Protein AF-0000000085168917 (afdb_homodimer)

Organism: Herbaspirillum seropedicae (strain SmR1) (NCBI:txid757424)

Secondary structure (DSSP, 8-state):
-HHHHHHHHHHHHHHH-S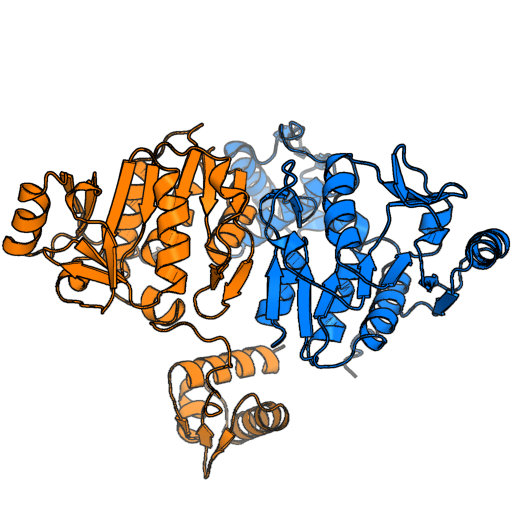EEEHHHHHHHHT--HHHHHHHHHHHHHTTSSEEETTEEE-------TTPPSS--HHHHHTSSHHHHHHHHHHHHHT--TT-EEEE-SSHHHHTHHHHHTT---EEEESBHHHHHHHHHH---EEEE--EEEETTTTEEE-S-S-SGGGG--EEEEEEE-SEEETTEEEES-HHHHHHHHHHHTTEEEEEEE--GGGGG---SEEEE-GGG--EEEEETT--HHHHHHHHHTTPEEEEE-----------/-HHHHHHHHHHHHHHH-SEEEHHHHHHHHT--HHHHHHHHHHHHHTTSSEEETTEEE-------TTPPSS--HHHHHTSSHHHHHHHHHHHHHT--TT-EEEE-SSHHHHTHHHHHTT---EEEESBHHHHHHHHHH---EEEE--EEEETTTTEEE-S-S-SGGGG--EEEEEEE-SEEETTEEEES-HHHHHHHHHHHTTEEEEEEE--GGGGG---SEEEE-GGG--EEEEETT--HHHHHHHHHTTPEEEEE-----------

Nearest PDB structures (foldseek):
  7l6l-assembly1_E  TM=9.274E-01  e=6.199E-12  Escherichia coli K-12
  7clu-assembly1_A  TM=2.545E-01  e=7.670E-05  Serratia marcescens
  7clu-assembly1_B  TM=2.435E-01  e=8.649E-05  Serratia marcescens
  7clf-assembly1_A  TM=2.594E-01  e=1.014E-03  Serratia marcescens
  3lst-assembly1_A  TM=2.667E-01  e=2.988E-03  Micromonospora echinospora

pLDDT: mean 88.81, std 14.6, range [19.16, 98.94]

Radius of gyration: 25.32 Å; Cα contacts (8 Å, |Δi|>4): 1098; chains: 2; bounding box: 65×74×61 Å

InterPro domains:
  IPR001034 DeoR-type HTH domain [PF08220] (6-60)
  IPR001034 DeoR-type HTH domain [PS51000] (3-58)
  IPR001034 DeoR-type HTH domain [SM00420] (6-58)
  IPR014036 DeoR-like transcriptional repressor, C-terminal sensor domain [PF00455] (80-236)
  IPR018356 Transcription regulator, HTH DeoR-type, conserved site [PS00894] (6-40)
  IPR036390 Winged helix DNA-binding domain superfamily [SSF46785] (5-59)
  IPR037171 NagB/RpiA transferase-like [SSF100950] (81-237)
  IPR050313 Carbohydrate Metabolism HTH-type Transcriptional Regulators [PTHR30363] (2-255)

Foldseek 3Di:
DLLVVLLVVVLVVLVVPQWDFLVRSCVVSVHDSVSSVVSQVVCVVVVQWADDDRTIGGNVPPCPPDDFPDAFQVVQLPPQVLFLLQLLLVVLVVDAAPFEEEEEQHNSVLNVLVNCAEGAYAYEYQAQVSQVSNVVRHPYHYHYWAADQDPRSRGGFDPDLDIPLQVAAGAEYEYEAQAADLFATADAGVRSLSVVLSNLVRYPAYEYEYEQVRHVGHHDDHSHHLLRHAEYEYEPPHDPVRVVSSVVSVYHYHYGHGHDPPPPPPD/DLLVVLLVVVLVVLVVPQWDFLVRSCVVSVDDSVSQVVSQVVCVVVVQWADDDRTIGGNVPPCPPDDFPDAFQVVQLPPQVLFLLQLLLVVLVVDAAPFEEEEEQHNSVLNVLVNCAEGAYAYEYQAQVSQVSNVVRHPYHYHYWAADQDPRSRGGFDPDLDIPLQVAAGAEYEYEAQAADLFATADAGVRSLSVVLSNLVRYPAYEYEYEQVRHVGHHDDHNHHLLRHAEYEYEPPHDPVRVVSSVVSVYHYHYGHGHDPPPPPPD

Sequence (534 aa):
MINHNRRKRLLSLLGEHTALTVEQFCHLLNASAATVRRDIAWLAERDMLTRTRGGAERLAQKRSAFALSGETFQASLARQPAQKRAIARHAAEMCDNGETIIINGGTTTFLMAEYLAQKRLKILTNSFLMAERLLTTSENQIIVPGGQIYREQNVILSPFENDITQHHYASKMFMGIYGVSMLGLMEADPLLIQAEKRLLGQAEQLVVLADSSKFSRKAGLILCGLNRVNCLVTDTGISDAAAQMMEQAGVKVVTVAPEHERLALVGMINHNRRKRLLSLLGEHTALTVEQFCHLLNASAATVRRDIAWLAERDMLTRTRGGAERLAQKRSAFALSGETFQASLARQPAQKRAIARHAAEMCDNGETIIINGGTTTFLMAEYLAQKRLKILTNSFLMAERLLTTSENQIIVPGGQIYREQNVILSPFENDITQHHYASKMFMGIYGVSMLGLMEADPLLIQAEKRLLGQAEQLVVLADSSKFSRKAGLILCGLNRVNCLVTDTGISDAAAQMMEQAGVKVVTVAPEHERLALVG

Structure (mmCIF, N/CA/C/O backbone):
data_AF-0000000085168917-model_v1
#
loop_
_entity.id
_entity.type
_entity.pdbx_description
1 polymer 'DeoR family transcription regulator protein'
#
loop_
_atom_site.group_PDB
_atom_site.id
_atom_site.type_symbol
_atom_site.label_atom_id
_atom_site.label_alt_id
_atom_site.label_comp_id
_atom_site.label_asym_id
_atom_site.label_entity_id
_atom_site.label_seq_id
_atom_site.pdbx_PDB_ins_code
_atom_site.Cartn_x
_atom_site.Cartn_y
_atom_site.Cartn_z
_atom_site.occupancy
_atom_site.B_iso_or_equiv
_atom_site.auth_seq_id
_atom_site.auth_comp_id
_atom_site.auth_asym_id
_atom_site.auth_atom_id
_atom_site.pdbx_PDB_model_num
ATOM 1 N N . MET A 1 1 ? 3.062 18.094 -21.359 1 40.62 1 MET A N 1
ATOM 2 C CA . MET A 1 1 ? 2.381 16.812 -21.297 1 40.62 1 MET A CA 1
ATOM 3 C C . MET A 1 1 ? 3.033 15.797 -22.234 1 40.62 1 MET A C 1
ATOM 5 O O . MET A 1 1 ? 3.277 14.656 -21.844 1 40.62 1 MET A O 1
ATOM 9 N N . ILE A 1 2 ? 3.332 16.266 -23.391 1 51.28 2 ILE A N 1
ATOM 10 C CA . ILE A 1 2 ? 3.838 15.414 -24.469 1 51.28 2 ILE A CA 1
ATOM 11 C C . ILE A 1 2 ? 5.246 14.93 -24.125 1 51.28 2 ILE A C 1
ATOM 13 O O . ILE A 1 2 ? 5.559 13.75 -24.281 1 51.28 2 ILE A O 1
ATOM 17 N N . ASN A 1 3 ? 5.949 15.758 -23.5 1 60.28 3 ASN A N 1
ATOM 18 C CA . ASN A 1 3 ? 7.348 15.469 -23.203 1 60.28 3 ASN A CA 1
ATOM 19 C C . ASN A 1 3 ? 7.48 14.469 -22.062 1 60.28 3 ASN A C 1
ATOM 21 O O . ASN A 1 3 ? 8.297 13.547 -22.125 1 60.28 3 ASN A O 1
ATOM 25 N N . HIS A 1 4 ? 6.699 14.578 -21.188 1 59.25 4 HIS A N 1
ATOM 26 C CA . HIS A 1 4 ? 6.785 13.742 -20 1 59.25 4 HIS A CA 1
ATOM 27 C C . HIS A 1 4 ? 6.406 12.297 -20.312 1 59.25 4 HIS A C 1
ATOM 29 O O . HIS A 1 4 ? 7.09 11.359 -19.891 1 59.25 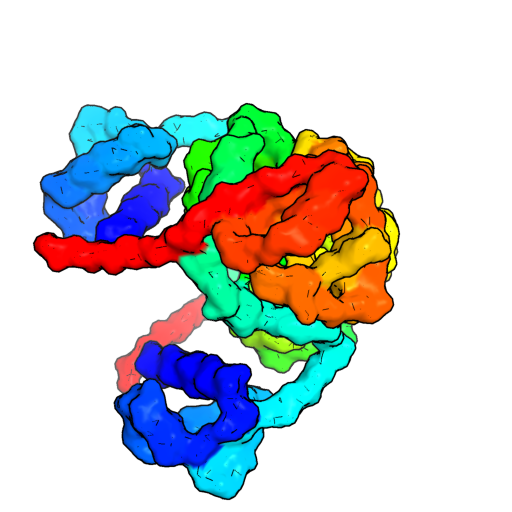4 HIS A O 1
ATOM 35 N N . ASN A 1 5 ? 5.434 12.109 -21.047 1 66.62 5 ASN A N 1
ATOM 36 C CA . ASN A 1 5 ? 5.02 10.773 -21.469 1 66.62 5 ASN A CA 1
ATOM 37 C C . ASN A 1 5 ? 6.086 10.102 -22.328 1 66.62 5 ASN A C 1
ATOM 39 O O . ASN A 1 5 ? 6.312 8.898 -22.203 1 66.62 5 ASN A O 1
ATOM 43 N N . ARG A 1 6 ? 6.648 10.93 -23.156 1 75.81 6 ARG A N 1
ATOM 44 C CA . ARG A 1 6 ? 7.676 10.391 -24.031 1 75.81 6 ARG A CA 1
ATOM 45 C C . ARG A 1 6 ? 8.906 9.961 -23.234 1 75.81 6 ARG A C 1
ATOM 47 O O . ARG A 1 6 ? 9.484 8.898 -23.5 1 75.81 6 ARG A O 1
ATOM 54 N N . ARG A 1 7 ? 9.203 10.711 -22.281 1 79.06 7 ARG A N 1
ATOM 55 C CA . ARG A 1 7 ? 10.352 10.383 -21.453 1 79.06 7 ARG A CA 1
ATOM 56 C C . ARG A 1 7 ? 10.086 9.125 -20.625 1 79.06 7 ARG A C 1
ATOM 58 O O . ARG A 1 7 ? 10.969 8.273 -20.484 1 79.06 7 ARG A O 1
ATOM 65 N N . LYS A 1 8 ? 8.969 9.008 -20.172 1 74.19 8 LYS A N 1
ATOM 66 C CA . LYS A 1 8 ? 8.586 7.777 -19.484 1 74.19 8 LYS A CA 1
ATOM 67 C C . LYS A 1 8 ? 8.688 6.574 -20.422 1 74.19 8 LYS A C 1
ATOM 69 O O . LYS A 1 8 ? 9.172 5.512 -20.031 1 74.19 8 LYS A O 1
ATOM 74 N N . ARG A 1 9 ? 8.234 6.785 -21.578 1 78.06 9 ARG A N 1
ATOM 75 C CA . ARG A 1 9 ? 8.312 5.723 -22.578 1 78.06 9 ARG A CA 1
ATOM 76 C C . ARG A 1 9 ? 9.766 5.422 -22.953 1 78.06 9 ARG A C 1
ATOM 78 O O . ARG A 1 9 ? 10.133 4.262 -23.141 1 78.06 9 ARG A O 1
ATOM 85 N N . LEU A 1 10 ? 10.523 6.449 -23.062 1 81.88 10 LEU A N 1
ATOM 86 C CA . LEU A 1 10 ? 11.945 6.305 -23.328 1 81.88 10 LEU A CA 1
ATOM 87 C C . LEU A 1 10 ? 12.625 5.461 -22.266 1 81.88 10 LEU A C 1
ATOM 89 O O . LEU A 1 10 ? 13.375 4.539 -22.578 1 81.88 10 LEU A O 1
ATOM 93 N N . LEU A 1 11 ? 12.25 5.781 -21.109 1 78.5 11 LEU A N 1
ATOM 94 C CA . LEU A 1 11 ? 12.828 5.023 -20 1 78.5 11 LEU A CA 1
ATOM 95 C C . LEU A 1 11 ? 12.312 3.588 -20 1 78.5 11 LEU A C 1
ATOM 97 O O . LEU A 1 11 ? 13.062 2.65 -19.734 1 78.5 11 LEU A O 1
ATOM 101 N N . SER A 1 12 ? 11.125 3.412 -20.344 1 75.69 12 SER A N 1
ATOM 102 C CA . SER A 1 12 ? 10.539 2.078 -20.453 1 75.69 12 SER A CA 1
ATOM 103 C C . SER A 1 12 ? 11.242 1.245 -21.516 1 75.69 12 SER A C 1
ATOM 105 O O . SER A 1 12 ? 11.5 0.057 -21.312 1 75.69 12 SER A O 1
ATOM 107 N N . LEU A 1 13 ? 11.594 1.916 -22.594 1 77.88 13 LEU A N 1
ATOM 108 C CA . LEU A 1 13 ? 12.281 1.24 -23.688 1 77.88 13 LEU A CA 1
ATOM 109 C C . LEU A 1 13 ? 13.68 0.8 -23.266 1 77.88 13 LEU A C 1
ATOM 111 O O . LEU A 1 13 ? 14.125 -0.29 -23.625 1 77.88 13 LEU A O 1
ATOM 115 N N . LEU A 1 14 ? 14.25 1.604 -22.375 1 78.31 14 LEU A N 1
ATOM 116 C CA . LEU A 1 14 ? 15.578 1.242 -21.891 1 78.31 14 LEU A CA 1
ATOM 117 C C . LEU A 1 14 ? 15.5 0.138 -20.844 1 78.31 14 LEU A C 1
ATOM 119 O O . LEU A 1 14 ? 16.484 -0.564 -20.594 1 78.31 14 LEU A O 1
ATOM 123 N N . GLY A 1 15 ? 14.352 0.047 -20.297 1 69.38 15 GLY A N 1
ATOM 124 C CA . GLY A 1 15 ? 14.086 -1.099 -19.438 1 69.38 15 GLY A CA 1
ATOM 125 C C . GLY A 1 15 ? 14 -2.406 -20.203 1 69.38 15 GLY A C 1
ATOM 126 O O . GLY A 1 15 ? 14.383 -3.459 -19.688 1 69.38 15 GLY A O 1
ATOM 127 N N . GLU A 1 16 ? 13.57 -2.254 -21.391 1 66.38 16 GLU A N 1
ATOM 128 C CA . GLU A 1 16 ? 13.383 -3.404 -22.266 1 66.38 16 GLU A CA 1
ATOM 129 C C . GLU A 1 16 ? 14.664 -3.721 -23.031 1 66.38 16 GLU A C 1
ATOM 131 O O . GLU A 1 16 ? 14.922 -4.879 -23.375 1 66.38 16 GLU A O 1
ATOM 136 N N . HIS A 1 17 ? 15.352 -2.541 -23.172 1 73.75 17 HIS A N 1
ATOM 137 C CA . HIS A 1 17 ? 16.609 -2.637 -23.891 1 73.75 17 HIS A CA 1
ATOM 138 C C . HIS A 1 17 ? 17.766 -2.09 -23.062 1 73.75 17 HIS A C 1
ATOM 140 O O . HIS A 1 17 ? 17.594 -1.133 -22.312 1 73.75 17 HIS A O 1
ATOM 146 N N . THR A 1 18 ? 18.766 -2.836 -22.797 1 72.19 18 THR A N 1
ATOM 147 C CA . THR A 1 18 ? 19.906 -2.385 -22.016 1 72.19 18 THR A CA 1
ATOM 148 C C . THR A 1 18 ? 20.484 -1.104 -22.609 1 72.19 18 THR A C 1
ATOM 150 O O . THR A 1 18 ? 20.953 -0.231 -21.875 1 72.19 18 THR A O 1
ATOM 153 N N . ALA A 1 19 ? 20.422 -0.955 -23.938 1 82.5 19 ALA A N 1
ATOM 154 C CA . ALA A 1 19 ? 20.953 0.204 -24.656 1 82.5 19 ALA A CA 1
ATOM 155 C C . ALA A 1 19 ? 20.219 0.409 -25.969 1 82.5 19 ALA A C 1
ATOM 157 O O . ALA A 1 19 ? 19.812 -0.559 -26.625 1 82.5 19 ALA A O 1
ATOM 158 N N . LEU A 1 20 ? 19.906 1.75 -26.281 1 87.62 20 LEU A N 1
ATOM 159 C CA . LEU A 1 20 ? 19.328 2.094 -27.562 1 87.62 20 LEU A CA 1
ATOM 160 C C . LEU A 1 20 ? 20.047 3.279 -28.203 1 87.62 20 LEU A C 1
ATOM 162 O O . LEU A 1 20 ? 20.5 4.184 -27.484 1 87.62 20 LEU A O 1
ATOM 166 N N . THR A 1 21 ? 20.172 3.219 -29.547 1 89.44 21 THR A N 1
ATOM 167 C CA . THR A 1 21 ? 20.719 4.359 -30.281 1 89.44 21 THR A CA 1
ATOM 168 C C . THR A 1 21 ? 19.641 5.422 -30.5 1 89.44 21 THR A C 1
ATOM 170 O O . THR A 1 21 ? 18.438 5.137 -30.391 1 89.44 21 THR A O 1
ATOM 173 N N . VAL A 1 22 ? 20.047 6.602 -30.766 1 91.69 22 VAL A N 1
ATOM 174 C CA . VAL A 1 22 ? 19.141 7.699 -31.062 1 91.69 22 VAL A CA 1
ATOM 175 C C . VAL A 1 22 ? 18.219 7.305 -32.219 1 91.69 22 VAL A C 1
ATOM 177 O O . VAL A 1 22 ? 17.016 7.57 -32.188 1 91.69 22 VAL A O 1
ATOM 180 N N . GLU A 1 23 ? 18.781 6.605 -33.156 1 89.88 23 GLU A N 1
ATOM 181 C CA . GLU A 1 23 ? 17.984 6.172 -34.281 1 89.88 23 GLU A CA 1
ATOM 182 C C . GLU A 1 23 ? 16.906 5.184 -33.875 1 89.88 23 GLU A C 1
ATOM 184 O O . GLU A 1 23 ? 15.758 5.273 -34.344 1 89.88 23 GLU A O 1
ATOM 189 N N . GLN A 1 24 ? 17.203 4.324 -33.062 1 89.12 24 GLN A N 1
ATOM 190 C CA . GLN A 1 24 ? 16.25 3.34 -32.562 1 89.12 24 GLN A CA 1
ATOM 191 C C . GLN A 1 24 ? 15.141 4.008 -31.766 1 89.12 24 GLN A C 1
ATOM 193 O O . GLN A 1 24 ? 13.969 3.672 -31.922 1 89.12 24 GLN A O 1
ATOM 198 N N . PHE A 1 25 ? 15.469 4.906 -30.906 1 90 25 PHE A N 1
ATOM 199 C CA . PHE A 1 25 ? 14.484 5.66 -30.156 1 90 25 PHE A CA 1
ATOM 200 C C . PHE A 1 25 ? 13.523 6.391 -31.078 1 90 25 PHE A C 1
ATOM 202 O O . PHE A 1 25 ? 12.312 6.406 -30.844 1 90 25 PHE A O 1
ATOM 209 N N . CYS A 1 26 ? 14.07 6.957 -32.125 1 89.31 26 CYS A N 1
ATOM 210 C CA . CYS A 1 26 ? 13.266 7.699 -33.062 1 89.31 26 CYS A CA 1
ATOM 211 C C . CYS A 1 26 ? 12.195 6.805 -33.688 1 89.31 26 CYS A C 1
ATOM 213 O O . CYS A 1 26 ? 11.031 7.207 -33.812 1 89.31 26 CYS A O 1
ATOM 215 N N . HIS A 1 27 ? 12.633 5.656 -34 1 86.88 27 HIS A N 1
ATOM 216 C CA . HIS A 1 27 ? 11.711 4.703 -34.625 1 86.88 27 HIS A CA 1
ATOM 217 C C . HIS A 1 27 ? 10.641 4.258 -33.625 1 86.88 27 HIS A C 1
ATOM 219 O O . HIS A 1 27 ? 9.453 4.211 -33.969 1 86.88 27 HIS A O 1
ATOM 225 N N . LEU A 1 28 ? 11.023 4.066 -32.438 1 83.25 28 LEU A N 1
ATOM 226 C CA . LEU A 1 28 ? 10.141 3.457 -31.453 1 83.25 28 LEU A CA 1
ATOM 227 C C . LEU A 1 28 ? 9.203 4.496 -30.859 1 83.25 28 LEU A C 1
ATOM 229 O O . LEU A 1 28 ? 8.078 4.172 -30.469 1 83.25 28 LEU A O 1
ATOM 233 N N . LEU A 1 29 ? 9.609 5.719 -30.828 1 84.31 29 LEU A N 1
ATOM 234 C CA . LEU A 1 29 ? 8.852 6.781 -30.172 1 84.31 29 LEU A CA 1
ATOM 235 C C . LEU A 1 29 ? 8.188 7.691 -31.203 1 84.31 29 LEU A C 1
ATOM 237 O O . LEU A 1 29 ? 7.414 8.578 -30.859 1 84.31 29 LEU A O 1
ATOM 241 N N . ASN A 1 30 ? 8.516 7.453 -32.406 1 84.75 30 ASN A N 1
ATOM 242 C CA . ASN A 1 30 ? 8.062 8.312 -33.5 1 84.75 30 ASN A CA 1
ATOM 243 C C . ASN A 1 30 ? 8.375 9.781 -33.219 1 84.75 30 ASN A C 1
ATOM 245 O O . ASN A 1 30 ? 7.477 10.625 -33.25 1 84.75 30 ASN A O 1
ATOM 249 N N . ALA A 1 31 ? 9.625 9.992 -32.969 1 87.56 31 ALA A N 1
ATOM 250 C CA . ALA A 1 31 ? 10.109 11.328 -32.656 1 87.56 31 ALA A CA 1
ATOM 251 C C . ALA A 1 31 ? 11.383 11.656 -33.438 1 87.56 31 ALA A C 1
ATOM 253 O O . ALA A 1 31 ? 12.078 10.75 -33.875 1 87.56 31 ALA A O 1
ATOM 254 N N . SER A 1 32 ? 11.648 12.883 -33.594 1 88.69 32 SER A N 1
ATOM 255 C CA . SER A 1 32 ? 12.852 13.305 -34.312 1 88.69 32 SER A CA 1
ATOM 256 C C . SER A 1 32 ? 14.102 13.062 -33.469 1 88.69 32 SER A C 1
ATOM 258 O O . SER A 1 32 ? 14.023 12.977 -32.25 1 88.69 32 SER A O 1
ATOM 260 N N . ALA A 1 33 ? 15.211 13.031 -34.156 1 89.75 33 ALA A N 1
ATOM 261 C CA . ALA A 1 33 ? 16.484 12.852 -33.469 1 89.75 33 ALA A CA 1
ATOM 262 C C . ALA A 1 33 ? 16.75 13.992 -32.5 1 89.75 33 ALA A C 1
ATOM 264 O O . ALA A 1 33 ? 17.281 13.781 -31.422 1 89.75 33 ALA A O 1
ATOM 265 N N . ALA A 1 34 ? 16.359 15.172 -32.906 1 88.25 34 ALA A N 1
ATOM 266 C CA . ALA A 1 34 ? 16.562 16.328 -32.031 1 88.25 34 ALA A CA 1
ATOM 267 C C . ALA A 1 34 ? 15.758 16.203 -30.734 1 88.25 34 ALA A C 1
ATOM 269 O O . ALA A 1 34 ? 16.281 16.469 -29.656 1 88.25 34 ALA A O 1
ATOM 270 N N . THR A 1 35 ? 14.609 15.711 -30.844 1 83.5 35 THR A N 1
ATOM 271 C CA . THR A 1 35 ? 13.719 15.531 -29.703 1 83.5 35 THR A CA 1
ATOM 272 C C . THR A 1 35 ? 14.242 14.43 -28.781 1 83.5 35 THR A C 1
ATOM 274 O O . THR A 1 35 ? 14.273 14.602 -27.562 1 83.5 35 THR A O 1
ATOM 277 N N . VAL A 1 36 ? 14.656 13.352 -29.391 1 90.81 36 VAL A N 1
ATOM 278 C CA . VAL A 1 36 ? 15.156 12.211 -28.625 1 90.81 36 VAL A CA 1
ATOM 279 C C . VAL A 1 36 ? 16.438 12.609 -27.875 1 90.81 36 VAL A C 1
ATOM 281 O O . VAL A 1 36 ? 16.594 12.289 -26.703 1 90.81 36 VAL A O 1
ATOM 284 N N . ARG A 1 37 ? 17.281 13.344 -28.547 1 88.69 37 ARG A N 1
ATOM 285 C CA . ARG A 1 37 ? 18.531 13.781 -27.922 1 88.69 37 ARG A CA 1
ATOM 286 C C . ARG A 1 37 ? 18.266 14.719 -26.75 1 88.69 37 ARG A C 1
ATOM 288 O O . ARG A 1 37 ? 18.938 14.641 -25.719 1 88.69 37 ARG A O 1
ATOM 295 N N . ARG A 1 38 ? 17.312 15.5 -26.906 1 85.25 38 ARG A N 1
ATOM 296 C CA . ARG A 1 38 ? 16.938 16.406 -25.812 1 85.25 38 ARG A CA 1
ATOM 297 C C . ARG A 1 38 ? 16.406 15.641 -24.625 1 85.25 38 ARG A C 1
ATOM 299 O O . ARG A 1 38 ? 16.719 15.961 -23.469 1 85.25 38 ARG A O 1
ATOM 306 N N . ASP A 1 39 ? 15.594 14.688 -24.969 1 84.88 39 ASP A N 1
ATOM 307 C CA . ASP A 1 39 ? 15.031 13.867 -23.891 1 84.88 39 ASP A CA 1
ATOM 308 C C . ASP A 1 39 ? 16.125 13.07 -23.188 1 84.88 39 ASP A C 1
ATOM 310 O O . ASP A 1 39 ? 16.141 12.992 -21.953 1 84.88 39 ASP A O 1
ATOM 314 N N . ILE A 1 40 ? 17.031 12.523 -23.953 1 87.81 40 ILE A N 1
ATOM 315 C CA . ILE A 1 40 ? 18.141 11.742 -23.391 1 87.81 40 ILE A CA 1
ATOM 316 C C . ILE A 1 40 ? 19.016 12.648 -22.516 1 87.81 40 ILE A C 1
ATOM 318 O O . ILE A 1 40 ? 19.391 12.266 -21.406 1 87.81 40 ILE A O 1
ATOM 322 N N . ALA A 1 41 ? 19.25 13.797 -23 1 84 41 ALA A N 1
ATOM 323 C CA . ALA A 1 41 ? 20.062 14.742 -22.234 1 84 41 ALA A CA 1
ATOM 324 C C . ALA A 1 41 ? 19.375 15.117 -20.922 1 84 41 ALA A C 1
ATOM 326 O O . ALA A 1 41 ? 20 15.156 -19.875 1 84 41 ALA A O 1
ATOM 327 N N . TRP A 1 42 ? 18.172 15.352 -21.047 1 80.81 42 TRP A N 1
ATOM 328 C CA . TRP A 1 42 ? 17.375 15.703 -19.891 1 80.81 42 TRP A CA 1
ATOM 329 C C . TRP A 1 42 ? 17.359 14.578 -18.859 1 80.81 42 TRP A C 1
ATOM 331 O O . TRP A 1 42 ? 17.562 14.812 -17.672 1 80.81 42 TRP A O 1
ATOM 341 N N . LEU A 1 43 ? 17.203 13.398 -19.297 1 79.06 43 LEU A N 1
ATOM 342 C CA . LEU A 1 43 ? 17.156 12.227 -18.438 1 79.06 43 LEU A CA 1
ATOM 343 C C . LEU A 1 43 ? 18.547 11.906 -17.891 1 79.06 43 LEU A C 1
ATOM 345 O O . LEU A 1 43 ? 18.688 11.5 -16.734 1 79.06 43 LEU A O 1
ATOM 349 N N . ALA A 1 44 ? 19.562 12.133 -18.703 1 78.75 44 ALA A N 1
ATOM 350 C CA . ALA A 1 44 ? 20.938 11.891 -18.281 1 78.75 44 ALA A CA 1
ATOM 351 C C . ALA A 1 44 ? 21.375 12.891 -17.219 1 78.75 44 ALA A C 1
ATOM 353 O O . ALA A 1 44 ? 22.047 12.523 -16.25 1 78.75 44 ALA A O 1
ATOM 354 N N . GLU A 1 45 ? 20.953 14.008 -17.359 1 77 45 GLU A N 1
ATOM 355 C CA . GLU A 1 45 ? 21.266 15.039 -16.375 1 77 45 GLU A CA 1
ATOM 356 C C . GLU A 1 45 ? 20.625 14.719 -15.031 1 77 45 GLU A C 1
ATOM 358 O O . GLU A 1 45 ? 21.125 15.156 -13.992 1 77 45 GLU A O 1
ATOM 363 N N . ARG A 1 46 ? 19.719 13.867 -15.18 1 64.88 46 ARG A N 1
ATOM 364 C CA . ARG A 1 46 ? 18.984 13.508 -13.969 1 64.88 46 ARG A CA 1
ATOM 365 C C . ARG A 1 46 ? 19.297 12.078 -13.539 1 64.88 46 ARG A C 1
ATOM 367 O O . ARG A 1 46 ? 18.562 11.492 -12.742 1 64.88 46 ARG A O 1
ATOM 374 N N . ASP A 1 47 ? 20.297 11.578 -14.172 1 68.75 47 ASP A N 1
ATOM 375 C CA . ASP A 1 47 ? 20.859 10.266 -13.875 1 68.75 47 ASP A CA 1
ATOM 376 C C . ASP A 1 47 ? 19.812 9.164 -14.055 1 68.75 47 ASP A C 1
ATOM 378 O O . ASP A 1 47 ? 19.766 8.219 -13.266 1 68.75 47 ASP A O 1
ATOM 382 N N . MET A 1 48 ? 18.984 9.312 -14.93 1 71.06 48 MET A N 1
ATOM 383 C CA . MET A 1 48 ? 17.953 8.312 -15.195 1 71.06 48 MET A CA 1
ATOM 384 C C . MET A 1 48 ? 18.391 7.371 -16.312 1 71.06 48 MET A C 1
ATOM 386 O O . MET A 1 48 ? 17.781 6.312 -16.5 1 71.06 48 MET A O 1
ATOM 390 N N . LEU A 1 49 ? 19.344 7.816 -17.062 1 76.44 49 LEU A N 1
ATOM 391 C CA . LEU A 1 49 ? 20.016 6.992 -18.062 1 76.44 49 LEU A CA 1
ATOM 392 C C . LEU A 1 49 ? 21.422 7.496 -18.328 1 76.44 49 LEU A C 1
ATOM 394 O O . LEU A 1 49 ? 21.812 8.57 -17.859 1 76.44 49 LEU A O 1
ATOM 398 N N . THR A 1 50 ? 22.234 6.625 -18.844 1 83.38 50 THR A N 1
ATOM 399 C CA . THR A 1 50 ? 23.578 7.008 -19.25 1 83.38 50 THR A CA 1
ATOM 400 C C . THR A 1 50 ? 23.641 7.301 -20.75 1 83.38 50 THR A C 1
ATOM 402 O O . THR A 1 50 ? 23.188 6.488 -21.562 1 83.38 50 THR A O 1
ATOM 405 N N . ARG A 1 51 ? 24.188 8.469 -21 1 83.5 51 ARG A N 1
ATOM 406 C CA . ARG A 1 51 ? 24.391 8.828 -22.406 1 83.5 51 ARG A CA 1
ATOM 407 C C . ARG A 1 51 ? 25.594 8.086 -22.984 1 83.5 51 ARG A C 1
ATOM 409 O O . ARG A 1 51 ? 26.625 7.961 -22.344 1 83.5 51 ARG A O 1
ATOM 416 N N . THR A 1 52 ? 25.281 7.363 -24.078 1 83.94 52 THR A N 1
ATOM 417 C CA . THR A 1 52 ? 26.359 6.73 -24.812 1 83.94 52 THR A CA 1
ATOM 418 C C . THR A 1 52 ? 26.609 7.453 -26.141 1 83.94 52 THR A C 1
ATOM 420 O O . THR A 1 52 ? 25.875 8.367 -26.5 1 83.94 52 THR A O 1
ATOM 423 N N . ARG A 1 53 ? 27.828 7 -26.797 1 81.06 53 ARG A N 1
ATOM 424 C CA . ARG A 1 53 ? 28.094 7.52 -28.141 1 81.06 53 ARG A CA 1
ATOM 425 C C . ARG A 1 53 ? 26.969 7.141 -29.094 1 81.06 53 ARG A C 1
ATOM 427 O O . ARG A 1 53 ? 26.734 5.957 -29.359 1 81.06 53 ARG A O 1
ATOM 434 N N . GLY A 1 54 ? 26.062 8.109 -29.469 1 83.56 54 GLY A N 1
ATOM 435 C CA . GLY A 1 54 ? 25 7.91 -30.453 1 83.56 54 GLY A CA 1
ATOM 436 C C . GLY A 1 54 ? 23.703 7.438 -29.828 1 83.56 54 GLY A C 1
ATOM 437 O O . GLY A 1 54 ? 22.781 7.047 -30.547 1 83.56 54 GLY A O 1
ATOM 438 N N . GLY A 1 55 ? 23.688 7.238 -28.469 1 87.31 55 GLY A N 1
ATOM 439 C CA . GLY A 1 55 ? 22.453 6.754 -27.875 1 87.31 55 GLY A CA 1
ATOM 440 C C . GLY A 1 55 ? 22.422 6.879 -26.359 1 87.31 55 GLY A C 1
ATOM 441 O O . GLY A 1 55 ? 22.953 7.84 -25.797 1 87.31 55 GLY A O 1
ATOM 442 N N . ALA A 1 56 ? 21.672 6.043 -25.75 1 85.12 56 ALA A N 1
ATOM 443 C CA . ALA A 1 56 ? 21.562 6.012 -24.297 1 85.12 56 ALA A CA 1
ATOM 444 C C . ALA A 1 56 ? 21.5 4.574 -23.797 1 85.12 56 ALA A C 1
ATOM 446 O O . ALA A 1 56 ? 21.094 3.668 -24.516 1 85.12 56 ALA A O 1
ATOM 447 N N . GLU A 1 57 ? 22.125 4.383 -22.75 1 80.38 57 GLU A N 1
ATOM 448 C CA . GLU A 1 57 ? 22.062 3.107 -22.047 1 80.38 57 GLU A CA 1
ATOM 449 C C . GLU A 1 57 ? 21.375 3.264 -20.688 1 80.38 57 GLU A C 1
ATOM 451 O O . GLU A 1 57 ? 21.375 4.355 -20.109 1 80.38 57 GLU A O 1
ATOM 456 N N . ARG A 1 58 ? 20.734 2.113 -20.469 1 64.75 58 ARG A N 1
ATOM 457 C CA . ARG A 1 58 ? 20.172 2.109 -19.125 1 64.75 58 ARG A CA 1
ATOM 458 C C . ARG A 1 58 ? 21.266 2.361 -18.094 1 64.75 58 ARG A C 1
ATOM 460 O O . ARG A 1 58 ? 22.391 1.862 -18.219 1 64.75 58 ARG A O 1
ATOM 467 N N . LEU A 1 59 ? 21.172 3.371 -17.375 1 57.44 59 LEU A N 1
ATOM 468 C CA . LEU A 1 59 ? 22.125 3.479 -16.281 1 57.44 59 LEU A CA 1
ATOM 469 C C . LEU A 1 59 ? 22.422 2.107 -15.672 1 57.44 59 LEU A C 1
ATOM 471 O O . LEU A 1 59 ? 21.516 1.293 -15.5 1 57.44 59 LEU A O 1
ATOM 475 N N . ALA A 1 60 ? 23.672 1.607 -16.078 1 46.03 60 ALA A N 1
ATOM 476 C CA . ALA A 1 60 ? 23.984 0.403 -15.312 1 46.03 60 ALA A CA 1
ATOM 477 C C . ALA A 1 60 ? 23.281 0.426 -13.961 1 46.03 60 ALA A C 1
ATOM 479 O O . ALA A 1 60 ? 23.469 1.355 -13.172 1 46.03 60 ALA A O 1
ATOM 480 N N . GLN A 1 61 ? 22.109 0.117 -14.086 1 42.22 61 GLN A N 1
ATOM 481 C CA . GLN A 1 61 ? 21.328 0.122 -12.852 1 42.22 61 GLN A CA 1
ATOM 482 C C . GLN A 1 61 ? 22.203 -0.27 -11.656 1 42.22 61 GLN A C 1
ATOM 484 O O . GLN A 1 61 ? 22.75 -1.372 -11.617 1 42.22 61 GLN A O 1
ATOM 489 N N . LYS A 1 62 ? 22.938 0.542 -11.297 1 38.88 62 LYS A N 1
ATOM 490 C CA . LYS A 1 62 ? 23.328 0.101 -9.969 1 38.88 62 LYS A CA 1
ATOM 491 C C . LYS A 1 62 ? 22.203 -0.686 -9.297 1 38.88 62 LYS A C 1
ATOM 493 O O . LYS A 1 62 ? 21.078 -0.206 -9.195 1 38.88 62 LYS A O 1
ATOM 498 N N . ARG A 1 63 ? 22.125 -2.1 -9.609 1 41.06 63 ARG A N 1
ATOM 499 C CA . ARG A 1 63 ? 21.25 -2.885 -8.734 1 41.06 63 ARG A CA 1
ATOM 500 C C . ARG A 1 63 ? 20.953 -2.129 -7.445 1 41.06 63 ARG A C 1
ATOM 502 O O . ARG A 1 63 ? 21.859 -1.73 -6.723 1 41.06 63 ARG A O 1
ATOM 509 N N . SER A 1 64 ? 20.047 -1.305 -7.43 1 48.94 64 SER A N 1
ATOM 510 C CA . SER A 1 64 ? 19.656 -0.63 -6.199 1 48.94 64 SER A CA 1
ATOM 511 C C . SER A 1 64 ? 19.875 -1.523 -4.984 1 48.94 64 SER A C 1
ATOM 513 O O . SER A 1 64 ? 19.719 -2.744 -5.07 1 48.94 64 SER A O 1
ATOM 515 N N . ALA A 1 65 ? 20.625 -1.144 -4.172 1 48.44 65 ALA A N 1
ATOM 516 C CA . ALA A 1 65 ? 20.938 -1.839 -2.926 1 48.44 65 ALA A CA 1
ATOM 517 C C . ALA A 1 65 ? 19.734 -2.65 -2.436 1 48.44 65 ALA A C 1
ATOM 519 O O . ALA A 1 65 ? 19.891 -3.535 -1.592 1 48.44 65 ALA A O 1
ATOM 520 N N . PHE A 1 66 ? 18.5 -2.521 -3.064 1 60.97 66 PHE A N 1
ATOM 521 C CA . PHE A 1 66 ? 17.359 -3.213 -2.463 1 60.97 66 PHE A CA 1
ATOM 522 C C . PHE A 1 66 ? 16.625 -4.062 -3.498 1 60.97 66 PHE A C 1
ATOM 524 O O . PHE A 1 66 ? 15.43 -4.312 -3.367 1 60.97 66 PHE A O 1
ATOM 531 N N . ALA A 1 67 ? 17.375 -4.605 -4.457 1 73.12 67 ALA A N 1
ATOM 532 C CA . ALA A 1 67 ? 16.734 -5.359 -5.523 1 73.12 67 ALA A CA 1
ATOM 533 C C . ALA A 1 67 ? 16.531 -6.82 -5.121 1 73.12 67 ALA A C 1
ATOM 535 O O . ALA A 1 67 ? 17.406 -7.422 -4.496 1 73.12 67 ALA A O 1
ATOM 536 N N . LEU A 1 68 ? 15.289 -7.32 -5.379 1 83 68 LEU A N 1
ATOM 537 C CA . LEU A 1 68 ? 14.984 -8.734 -5.18 1 83 68 LEU A CA 1
ATOM 538 C C . LEU A 1 68 ? 15.555 -9.578 -6.316 1 83 68 LEU A C 1
ATOM 540 O O . LEU A 1 68 ? 15.68 -9.102 -7.449 1 83 68 LEU A O 1
ATOM 544 N N . SER A 1 69 ? 15.945 -10.75 -5.918 1 74.5 69 SER A N 1
ATOM 545 C CA . SER A 1 69 ? 16.328 -11.711 -6.949 1 74.5 69 SER A CA 1
ATOM 546 C C . SER A 1 69 ? 15.094 -12.188 -7.723 1 74.5 69 SER A C 1
ATOM 548 O O . SER A 1 69 ? 14.016 -12.352 -7.148 1 74.5 69 SER A O 1
ATOM 550 N N . GLY A 1 70 ? 15.227 -12.109 -9.086 1 71.94 70 GLY A N 1
ATOM 551 C CA . GLY A 1 70 ? 14.117 -12.602 -9.891 1 71.94 70 GLY A CA 1
ATOM 552 C C . GLY A 1 70 ? 13.727 -11.648 -11.008 1 71.94 70 GLY A C 1
ATOM 553 O O . GLY A 1 70 ? 14.461 -10.711 -11.32 1 71.94 70 GLY A O 1
ATOM 554 N N . GLU A 1 71 ? 12.555 -12.031 -11.562 1 78.19 71 GLU A N 1
ATOM 555 C CA . GLU A 1 71 ? 12.078 -11.273 -12.719 1 78.19 71 GLU A CA 1
ATOM 556 C C . GLU A 1 71 ? 11.258 -10.062 -12.281 1 78.19 71 GLU A C 1
ATOM 558 O O . GLU A 1 71 ? 10.625 -10.078 -11.227 1 78.19 71 GLU A O 1
ATOM 563 N N . THR A 1 72 ? 11.375 -9.039 -13.055 1 84.62 72 THR A N 1
ATOM 564 C CA . THR A 1 72 ? 10.5 -7.895 -12.812 1 84.62 72 THR A CA 1
ATOM 565 C C . THR A 1 72 ? 9.055 -8.234 -13.141 1 84.62 72 THR A C 1
ATOM 567 O O . THR A 1 72 ? 8.789 -9.141 -13.938 1 84.62 72 THR A O 1
ATOM 570 N N . PHE A 1 73 ? 8.188 -7.516 -12.477 1 88.31 73 PHE A N 1
ATOM 571 C CA . PHE A 1 73 ? 6.766 -7.727 -12.695 1 88.31 73 PHE A CA 1
ATOM 572 C C . PHE A 1 73 ? 6.414 -7.551 -14.172 1 88.31 73 PHE A C 1
ATOM 574 O O . PHE A 1 73 ? 5.742 -8.398 -14.758 1 88.31 73 PHE A O 1
ATOM 581 N N . GLN A 1 74 ? 6.875 -6.527 -14.82 1 83.5 74 GLN A N 1
ATOM 582 C CA . GLN A 1 74 ? 6.527 -6.199 -16.203 1 83.5 74 GLN A CA 1
ATOM 583 C C . GLN A 1 74 ? 7.008 -7.285 -17.156 1 83.5 74 GLN A C 1
ATOM 585 O O . GLN A 1 74 ? 6.266 -7.699 -18.047 1 83.5 74 GLN A O 1
ATOM 590 N N . ALA A 1 75 ? 8.18 -7.789 -16.953 1 84.31 75 ALA A N 1
ATOM 591 C CA . ALA A 1 75 ? 8.719 -8.859 -17.797 1 84.31 75 ALA A CA 1
ATOM 592 C C . ALA A 1 75 ? 7.902 -10.133 -17.656 1 84.31 75 ALA A C 1
ATOM 594 O O . ALA A 1 75 ? 7.609 -10.812 -18.641 1 84.31 75 ALA A O 1
ATOM 595 N N . SER A 1 76 ? 7.508 -10.383 -16.438 1 90.38 76 SER A N 1
ATOM 596 C CA . SER A 1 76 ? 6.746 -11.594 -16.156 1 90.38 76 SER A CA 1
ATOM 597 C C . SER A 1 76 ? 5.328 -11.5 -16.703 1 90.38 76 SER A C 1
ATOM 599 O O . SER A 1 76 ? 4.785 -12.484 -17.219 1 90.38 76 SER A O 1
ATOM 601 N N . LEU A 1 77 ? 4.785 -10.359 -16.641 1 90.31 77 LEU A N 1
ATOM 602 C CA . LEU A 1 77 ? 3.41 -10.148 -17.078 1 90.31 77 LEU A CA 1
ATOM 603 C C . LEU A 1 77 ? 3.273 -10.406 -18.578 1 90.31 77 LEU A C 1
ATOM 605 O O . LEU A 1 77 ? 2.246 -10.906 -19.031 1 90.31 77 LEU A O 1
ATOM 609 N N . ALA A 1 78 ? 4.262 -10.203 -19.312 1 89.31 78 ALA A N 1
ATOM 610 C CA . ALA A 1 78 ? 4.23 -10.281 -20.781 1 89.31 78 ALA A CA 1
ATOM 611 C C . ALA A 1 78 ? 4.41 -11.719 -21.25 1 89.31 78 ALA A C 1
ATOM 613 O O . ALA A 1 78 ? 4.16 -12.031 -22.422 1 89.31 78 ALA A O 1
ATOM 614 N N . ARG A 1 79 ? 4.75 -12.578 -20.375 1 92.5 79 ARG A N 1
ATOM 615 C CA . ARG A 1 79 ? 4.953 -13.977 -20.734 1 92.5 79 ARG A CA 1
ATOM 616 C C . ARG A 1 79 ? 3.664 -14.773 -20.578 1 92.5 79 ARG A C 1
ATOM 618 O O . ARG A 1 79 ? 2.998 -14.695 -19.531 1 92.5 79 ARG A O 1
ATOM 625 N N . GLN A 1 80 ? 3.238 -15.461 -21.609 1 95.56 80 GLN A N 1
ATOM 626 C CA . GLN A 1 80 ? 2.09 -16.359 -21.625 1 95.56 80 GLN A CA 1
ATOM 627 C C . GLN A 1 80 ? 0.817 -15.633 -21.188 1 95.56 80 GLN A C 1
ATOM 629 O O . GLN A 1 80 ? 0.101 -16.094 -20.312 1 95.56 80 GLN A O 1
ATOM 634 N N . PRO A 1 81 ? 0.526 -14.5 -21.812 1 95.62 81 PRO A N 1
ATOM 635 C CA . PRO A 1 81 ? -0.594 -13.68 -21.344 1 95.62 81 PRO A CA 1
ATOM 636 C C . PRO A 1 81 ? -1.941 -14.391 -21.484 1 95.62 81 PRO A C 1
ATOM 638 O O . PRO A 1 81 ? -2.811 -14.242 -20.625 1 95.62 81 PRO A O 1
ATOM 641 N N . ALA A 1 82 ? -2.084 -15.164 -22.578 1 97.31 82 ALA A N 1
ATOM 642 C CA . ALA A 1 82 ? -3.355 -15.852 -22.797 1 97.31 82 ALA A CA 1
ATOM 643 C C . ALA A 1 82 ? -3.596 -16.922 -21.734 1 97.31 82 ALA A C 1
ATOM 645 O O . ALA A 1 82 ? -4.711 -17.047 -21.234 1 97.31 82 ALA A O 1
ATOM 646 N N . GLN A 1 83 ? -2.553 -17.656 -21.438 1 98.12 83 GLN A N 1
ATOM 647 C CA . GLN A 1 83 ? -2.639 -18.672 -20.391 1 98.12 83 GLN A CA 1
ATOM 648 C C . GLN A 1 83 ? -2.928 -18.062 -19.031 1 98.12 83 GLN A C 1
ATOM 650 O O . GLN A 1 83 ? -3.812 -18.516 -18.312 1 98.12 83 GLN A O 1
ATOM 655 N N . LYS A 1 84 ? -2.186 -16.969 -18.688 1 98.06 84 LYS A N 1
ATOM 656 C CA . LYS A 1 84 ? -2.359 -16.297 -17.391 1 98.06 84 LYS A CA 1
ATOM 657 C C . LYS A 1 84 ? -3.777 -15.758 -17.25 1 98.06 84 LYS A C 1
ATOM 659 O O . LYS A 1 84 ? -4.371 -15.852 -16.172 1 98.06 84 LYS A O 1
ATOM 664 N N . ARG A 1 85 ? -4.312 -15.242 -18.281 1 97.5 85 ARG A N 1
ATOM 665 C CA . ARG A 1 85 ? -5.66 -14.68 -18.234 1 97.5 85 ARG A CA 1
ATOM 666 C C . ARG A 1 85 ? -6.695 -15.758 -17.969 1 97.5 85 ARG A C 1
ATOM 668 O O . ARG A 1 85 ? -7.578 -15.586 -17.125 1 97.5 85 ARG A O 1
ATOM 675 N N . ALA A 1 86 ? -6.582 -16.828 -18.703 1 98.5 86 ALA A N 1
ATOM 676 C CA . ALA A 1 86 ? -7.512 -17.938 -18.516 1 98.5 86 ALA A CA 1
ATOM 677 C C . ALA A 1 86 ? -7.434 -18.5 -17.109 1 98.5 86 ALA A C 1
ATOM 679 O O . ALA A 1 86 ? -8.461 -18.766 -16.469 1 98.5 86 ALA A O 1
ATOM 680 N N . ILE A 1 87 ? -6.234 -18.641 -16.609 1 98.75 87 ILE A N 1
ATOM 681 C CA . ILE A 1 87 ? -5.992 -19.156 -15.273 1 98.75 87 ILE A CA 1
ATOM 682 C C . ILE A 1 87 ? -6.578 -18.203 -14.234 1 98.75 87 ILE A C 1
ATOM 684 O O . ILE A 1 87 ? -7.281 -18.625 -13.32 1 98.75 87 ILE A O 1
ATOM 688 N N . ALA A 1 88 ? -6.328 -16.938 -14.359 1 98.62 88 ALA A N 1
ATOM 689 C CA . ALA A 1 88 ? -6.82 -15.922 -13.438 1 98.62 88 ALA A CA 1
ATOM 690 C C . ALA A 1 88 ? -8.344 -15.883 -13.422 1 98.62 88 ALA A C 1
ATOM 692 O O . ALA A 1 88 ? -8.953 -15.742 -12.359 1 98.62 88 ALA A O 1
ATOM 693 N N . ARG A 1 89 ? -8.938 -16 -14.602 1 98 89 ARG A N 1
ATOM 694 C CA . ARG A 1 89 ? -10.391 -16 -14.695 1 98 89 ARG A CA 1
ATOM 695 C C . ARG A 1 89 ? -10.984 -17.156 -13.906 1 98 89 ARG A C 1
ATOM 697 O O . ARG A 1 89 ? -11.914 -16.969 -13.117 1 98 89 ARG A O 1
ATOM 704 N N . HIS A 1 90 ? -10.461 -18.297 -14.125 1 98.75 90 HIS A N 1
ATOM 705 C CA . HIS A 1 90 ? -10.953 -19.469 -13.414 1 98.75 90 HIS A CA 1
ATOM 706 C C . HIS A 1 90 ? -10.789 -19.297 -11.906 1 98.75 90 HIS A C 1
ATOM 708 O O . HIS A 1 90 ? -11.695 -19.625 -11.133 1 98.75 90 HIS A O 1
ATOM 714 N N . ALA A 1 91 ? -9.594 -18.859 -11.508 1 98.81 91 ALA A N 1
ATOM 715 C CA . ALA A 1 91 ? -9.328 -18.641 -10.086 1 98.81 91 ALA A CA 1
ATOM 716 C C . ALA A 1 91 ? -10.359 -17.688 -9.477 1 98.81 91 ALA A C 1
ATOM 718 O O . ALA A 1 91 ? -10.859 -17.938 -8.375 1 98.81 91 ALA A O 1
ATOM 719 N N . ALA A 1 92 ? -10.688 -16.609 -10.148 1 98.62 92 ALA A N 1
ATOM 720 C CA . ALA A 1 92 ? -11.664 -15.641 -9.664 1 98.62 92 ALA A CA 1
ATOM 721 C C . ALA A 1 92 ? -13.039 -16.281 -9.5 1 98.62 92 ALA A C 1
ATOM 723 O O . ALA A 1 92 ? -13.781 -15.938 -8.578 1 98.62 92 ALA A O 1
ATOM 724 N N . GLU A 1 93 ? -13.328 -17.203 -10.406 1 98.25 93 GLU A N 1
ATOM 725 C CA . GLU A 1 93 ? -14.609 -17.906 -10.359 1 98.25 93 GLU A CA 1
ATOM 726 C C . GLU A 1 93 ? -14.703 -18.781 -9.109 1 98.25 93 GLU A C 1
ATOM 728 O O . GLU A 1 93 ? -15.805 -19.141 -8.688 1 98.25 93 GLU A O 1
ATOM 733 N N . MET A 1 94 ? -13.625 -19.094 -8.539 1 98.44 94 MET A N 1
ATOM 734 C CA . MET A 1 94 ? -13.586 -19.938 -7.344 1 98.44 94 MET A CA 1
ATOM 735 C C . MET A 1 94 ? -13.922 -19.141 -6.098 1 98.44 94 MET A C 1
ATOM 737 O O . MET A 1 94 ? -14.039 -19.688 -5.004 1 98.44 94 MET A O 1
ATOM 741 N N . CYS A 1 95 ? -14.023 -17.828 -6.133 1 98.31 95 CYS A N 1
ATOM 742 C CA . CYS A 1 95 ? -14.266 -16.953 -4.992 1 98.31 95 CYS A CA 1
ATOM 743 C C . CYS A 1 95 ? -15.758 -16.641 -4.848 1 98.31 95 CYS A C 1
ATOM 745 O O . CYS A 1 95 ? -16.438 -16.359 -5.836 1 98.31 95 CYS A O 1
ATOM 747 N N . ASP A 1 96 ? -16.219 -16.578 -3.635 1 96.44 96 ASP A N 1
ATOM 748 C CA . ASP A 1 96 ? -17.609 -16.25 -3.332 1 96.44 96 ASP A CA 1
ATOM 749 C C . ASP A 1 96 ? -17.703 -14.945 -2.545 1 96.44 96 ASP A C 1
ATOM 751 O O . ASP A 1 96 ? -16.859 -14.656 -1.706 1 96.44 96 ASP A O 1
ATOM 755 N N . ASN A 1 97 ? -18.797 -14.242 -2.777 1 95.75 97 ASN A N 1
ATOM 756 C CA . ASN A 1 97 ? -19.031 -13.008 -2.023 1 95.75 97 ASN A CA 1
ATOM 757 C C . ASN A 1 97 ? -19.047 -13.266 -0.519 1 95.75 97 ASN A C 1
ATOM 759 O O . ASN A 1 97 ? -19.594 -14.273 -0.062 1 95.75 97 ASN A O 1
ATOM 763 N N . GLY A 1 98 ? -18.375 -12.383 0.206 1 95.25 98 GLY A N 1
ATOM 764 C CA . GLY A 1 98 ? -18.359 -12.484 1.657 1 95.25 98 GLY A CA 1
ATOM 765 C C . GLY A 1 98 ? -17.141 -13.219 2.184 1 95.25 98 GLY A C 1
ATOM 766 O O . GLY A 1 98 ? -16.859 -13.18 3.383 1 95.25 98 GLY A O 1
ATOM 767 N N . GLU A 1 99 ? -16.391 -13.82 1.275 1 96.12 99 GLU A N 1
ATOM 768 C CA . GLU A 1 99 ? -15.211 -14.594 1.664 1 96.12 99 GLU A CA 1
ATOM 769 C C . GLU A 1 99 ? -14.023 -13.688 1.95 1 96.12 99 GLU A C 1
ATOM 771 O O . GLU A 1 99 ? -13.93 -12.586 1.402 1 96.12 99 GLU A O 1
ATOM 776 N N . THR A 1 100 ? -13.227 -14.133 2.867 1 97.94 100 THR A N 1
ATOM 777 C CA . THR A 1 100 ? -11.875 -13.586 3.014 1 97.94 100 THR A CA 1
ATOM 778 C C . THR A 1 100 ? -10.859 -14.445 2.275 1 97.94 100 THR A C 1
ATOM 780 O O . THR A 1 100 ? -10.797 -15.656 2.492 1 97.94 100 THR A O 1
ATOM 783 N N . ILE A 1 101 ? -10.125 -13.805 1.409 1 98.81 101 ILE A N 1
ATOM 784 C CA . ILE A 1 101 ? -9.125 -14.562 0.659 1 98.81 101 ILE A CA 1
ATOM 785 C C . ILE A 1 101 ? -7.785 -13.828 0.703 1 98.81 101 ILE A C 1
ATOM 787 O O . ILE A 1 101 ? -7.727 -12.648 1.057 1 98.81 101 ILE A O 1
ATOM 791 N N . ILE A 1 102 ? -6.742 -14.625 0.413 1 98.81 102 ILE A N 1
ATOM 792 C CA . ILE A 1 102 ? -5.398 -14.078 0.258 1 98.81 102 ILE A CA 1
ATOM 793 C C . ILE A 1 102 ? -4.961 -14.195 -1.2 1 98.81 102 ILE A C 1
ATOM 795 O O . ILE A 1 102 ? -5.172 -15.227 -1.839 1 98.81 102 ILE A O 1
ATOM 799 N N . ILE A 1 103 ? -4.43 -13.109 -1.736 1 98.75 103 ILE A N 1
ATOM 800 C CA . ILE A 1 103 ? -3.832 -13.148 -3.066 1 98.75 103 ILE A CA 1
ATOM 801 C C . ILE A 1 103 ? -2.377 -12.688 -2.994 1 98.75 103 ILE A C 1
ATOM 803 O O . ILE A 1 103 ? -2.102 -11.523 -2.707 1 98.75 103 ILE A O 1
ATOM 807 N N . ASN A 1 104 ? -1.479 -13.594 -3.262 1 97.81 104 ASN A N 1
ATOM 808 C CA . ASN A 1 104 ? -0.052 -13.289 -3.262 1 97.81 104 ASN A CA 1
ATOM 809 C C . ASN A 1 104 ? 0.353 -12.508 -4.504 1 97.81 104 ASN A C 1
ATOM 811 O O . ASN A 1 104 ? -0.226 -12.695 -5.578 1 97.81 104 ASN A O 1
ATOM 815 N N . GLY A 1 105 ? 1.324 -11.664 -4.309 1 96.38 105 GLY A N 1
ATOM 816 C CA . GLY A 1 105 ? 1.829 -10.906 -5.445 1 96.38 105 GLY A CA 1
ATOM 817 C C . GLY A 1 105 ? 2.363 -11.789 -6.559 1 96.38 105 GLY A C 1
ATOM 818 O O . GLY A 1 105 ? 3.043 -12.781 -6.301 1 96.38 105 GLY A O 1
ATOM 819 N N . GLY A 1 106 ? 2.041 -11.445 -7.793 1 95.56 106 GLY A N 1
ATOM 820 C CA . GLY A 1 106 ? 2.443 -12.125 -9.016 1 95.56 106 GLY A CA 1
ATOM 821 C C . GLY A 1 106 ? 1.727 -11.609 -10.25 1 95.56 106 GLY A C 1
ATOM 822 O O . GLY A 1 106 ? 0.752 -10.859 -10.141 1 95.56 106 GLY A O 1
ATOM 823 N N . THR A 1 107 ? 2.248 -12.023 -11.367 1 96.19 107 THR A N 1
ATOM 824 C CA . THR A 1 107 ? 1.674 -11.523 -12.609 1 96.19 107 THR A CA 1
ATOM 825 C C . THR A 1 107 ? 0.382 -12.258 -12.945 1 96.19 107 THR A C 1
ATOM 827 O O . THR A 1 107 ? -0.574 -11.656 -13.445 1 96.19 107 THR A O 1
ATOM 830 N N . THR A 1 108 ? 0.35 -13.539 -12.695 1 97.5 108 THR A N 1
ATOM 831 C CA . THR A 1 108 ? -0.872 -14.297 -12.953 1 97.5 108 THR A CA 1
ATOM 832 C C . THR A 1 108 ? -1.97 -13.898 -11.969 1 97.5 108 THR A C 1
ATOM 834 O O . THR A 1 108 ? -3.109 -13.648 -12.375 1 97.5 108 THR A O 1
ATOM 837 N N . THR A 1 109 ? -1.646 -13.844 -10.688 1 98.44 109 THR A N 1
ATOM 838 C CA . THR A 1 109 ? -2.623 -13.484 -9.664 1 98.44 109 THR A CA 1
ATOM 839 C C . THR A 1 109 ? -3.119 -12.055 -9.875 1 98.44 109 THR A C 1
ATOM 841 O O . THR A 1 109 ? -4.273 -11.742 -9.578 1 98.44 109 THR A O 1
ATOM 844 N N . PHE A 1 110 ? -2.266 -11.195 -10.406 1 97.94 110 PHE A N 1
ATOM 845 C CA . PHE A 1 110 ? -2.652 -9.812 -10.656 1 97.94 110 PHE A CA 1
ATOM 846 C C . PHE A 1 110 ? -3.846 -9.75 -11.602 1 97.94 110 PHE A C 1
ATOM 848 O O . PHE A 1 110 ? -4.734 -8.914 -11.438 1 97.94 110 PHE A O 1
ATOM 855 N N . LEU A 1 111 ? -3.891 -10.586 -12.562 1 97.06 111 LEU A N 1
ATOM 856 C CA . LEU A 1 111 ? -4.938 -10.57 -13.578 1 97.06 111 LEU A CA 1
ATOM 857 C C . LEU A 1 111 ? -6.285 -10.953 -12.977 1 97.06 111 LEU A C 1
ATOM 859 O O . LEU A 1 111 ? -7.332 -10.719 -13.586 1 97.06 111 LEU A O 1
ATOM 863 N N . MET A 1 112 ? -6.277 -11.516 -11.766 1 98.38 112 MET A N 1
ATOM 864 C CA . MET A 1 112 ? -7.535 -11.812 -11.086 1 98.38 112 MET A CA 1
ATOM 865 C C . MET A 1 112 ? -8.336 -10.539 -10.836 1 98.38 112 MET A C 1
ATOM 867 O O . MET A 1 112 ? -9.562 -10.578 -10.75 1 98.38 112 MET A O 1
ATOM 871 N N . ALA A 1 113 ? -7.629 -9.438 -10.633 1 97.38 113 ALA A N 1
ATOM 872 C CA . ALA A 1 113 ? -8.266 -8.172 -10.258 1 97.38 113 ALA A CA 1
ATOM 873 C C . ALA A 1 113 ? -9.391 -7.82 -11.219 1 97.38 113 ALA A C 1
ATOM 875 O O . ALA A 1 113 ? -10.438 -7.32 -10.805 1 97.38 113 ALA A O 1
ATOM 876 N N . GLU A 1 114 ? -9.164 -8.094 -12.477 1 94.62 114 GLU A N 1
ATOM 877 C CA . GLU A 1 114 ? -10.156 -7.789 -13.5 1 94.62 114 GLU A CA 1
ATOM 878 C C . GLU A 1 114 ? -11.453 -8.547 -13.258 1 94.62 114 GLU A C 1
ATOM 880 O O . GLU A 1 114 ? -12.547 -8.008 -13.438 1 94.62 114 GLU A O 1
ATOM 885 N N . TYR A 1 115 ? -11.359 -9.688 -12.828 1 97 115 TYR A N 1
ATOM 886 C CA . TYR A 1 115 ? -12.508 -10.578 -12.703 1 97 115 TYR A CA 1
ATOM 887 C C . TYR A 1 115 ? -13.125 -10.484 -11.312 1 97 115 TYR A C 1
ATOM 889 O O . TYR A 1 115 ? -14.211 -11.016 -11.07 1 97 115 TYR A O 1
ATOM 897 N N . LEU A 1 116 ? -12.383 -9.812 -10.391 1 97.94 116 LEU A N 1
ATOM 898 C CA . LEU A 1 116 ? -12.867 -9.68 -9.023 1 97.94 116 LEU A CA 1
ATOM 899 C C . LEU A 1 116 ? -13.578 -8.336 -8.828 1 97.94 116 LEU A C 1
ATOM 901 O O . LEU A 1 116 ? -14.062 -8.039 -7.73 1 97.94 116 LEU A O 1
ATOM 905 N N . ALA A 1 117 ? -13.672 -7.547 -9.859 1 92.75 117 ALA A N 1
ATOM 906 C CA . ALA A 1 117 ? -14.172 -6.176 -9.797 1 92.75 117 ALA A CA 1
ATOM 907 C C . ALA A 1 117 ? -15.586 -6.129 -9.219 1 92.75 117 ALA A C 1
ATOM 909 O O . ALA A 1 117 ? -15.922 -5.211 -8.477 1 92.75 117 ALA A O 1
ATOM 910 N N . GLN A 1 118 ? -16.391 -7.145 -9.453 1 92.31 118 GLN A N 1
ATOM 911 C CA . GLN A 1 118 ? -17.797 -7.094 -9.055 1 92.31 118 GLN A CA 1
ATOM 912 C C . GLN A 1 118 ? -18.047 -7.938 -7.809 1 92.31 118 GLN A C 1
ATOM 914 O O . GLN A 1 118 ? -19.188 -8.094 -7.375 1 92.31 118 GLN A O 1
ATOM 919 N N . LYS A 1 119 ? -16.984 -8.453 -7.281 1 95.5 119 LYS A N 1
ATOM 920 C CA . LYS A 1 119 ? -17.125 -9.266 -6.07 1 95.5 119 LYS A CA 1
ATOM 921 C C . LYS A 1 119 ? -17.109 -8.391 -4.82 1 95.5 119 LYS A C 1
ATOM 923 O O . LYS A 1 119 ? -16.781 -7.199 -4.891 1 95.5 119 LYS A O 1
ATOM 928 N N . ARG A 1 120 ? -17.594 -8.984 -3.77 1 95.19 120 ARG A N 1
ATOM 929 C CA . ARG A 1 120 ? -17.547 -8.398 -2.436 1 95.19 120 ARG A CA 1
ATOM 930 C C . ARG A 1 120 ? -16.75 -9.281 -1.478 1 95.19 120 ARG A C 1
ATOM 932 O O . ARG A 1 120 ? -17.328 -10.086 -0.748 1 95.19 120 ARG A O 1
ATOM 939 N N . LEU A 1 121 ? -15.469 -9.039 -1.509 1 98.06 121 LEU A N 1
ATOM 940 C CA . LEU A 1 121 ? -14.531 -9.867 -0.76 1 98.06 121 LEU A CA 1
ATOM 941 C C . LEU A 1 121 ? -13.711 -9.016 0.207 1 98.06 121 LEU A C 1
ATOM 943 O O . LEU A 1 121 ? -13.68 -7.789 0.091 1 98.06 121 LEU A O 1
ATOM 947 N N . LYS A 1 122 ? -13.242 -9.656 1.179 1 97.69 122 LYS A N 1
ATOM 948 C CA . LYS A 1 122 ? -12.094 -9.164 1.929 1 97.69 122 LYS A CA 1
ATOM 949 C C . LYS A 1 122 ? -10.797 -9.789 1.414 1 97.69 122 LYS A C 1
ATOM 951 O O . LYS A 1 122 ? -10.617 -11.008 1.479 1 97.69 122 LYS A O 1
ATOM 956 N N . ILE A 1 123 ? -9.938 -8.969 0.91 1 98.62 123 ILE A N 1
ATOM 957 C CA . ILE A 1 123 ? -8.758 -9.477 0.222 1 98.62 123 ILE A CA 1
ATOM 958 C C . ILE A 1 123 ? -7.496 -9 0.94 1 98.62 123 ILE A C 1
ATOM 960 O O . ILE A 1 123 ? -7.262 -7.797 1.059 1 98.62 123 ILE A O 1
ATOM 964 N N . LEU A 1 124 ? -6.734 -9.93 1.43 1 98.5 124 LEU A N 1
ATOM 965 C CA . LEU A 1 124 ? -5.383 -9.672 1.905 1 98.5 124 LEU A CA 1
ATOM 966 C C . LEU A 1 124 ? -4.359 -9.93 0.805 1 98.5 124 LEU A C 1
ATOM 968 O O . LEU A 1 124 ? -4.305 -11.031 0.253 1 98.5 124 LEU A O 1
ATOM 972 N N . THR A 1 125 ? -3.57 -8.93 0.42 1 98.56 125 THR A N 1
ATOM 973 C CA . THR A 1 125 ? -2.594 -9.102 -0.65 1 98.56 125 THR A CA 1
ATOM 974 C C . THR A 1 125 ? -1.307 -8.344 -0.337 1 98.56 125 THR A C 1
ATOM 976 O O . THR A 1 125 ? -1.346 -7.238 0.198 1 98.56 125 THR A O 1
ATOM 979 N N . ASN A 1 126 ? -0.193 -9 -0.68 1 98 126 ASN A N 1
ATOM 980 C CA . ASN A 1 126 ? 1.071 -8.281 -0.538 1 98 126 ASN A CA 1
ATOM 981 C C . ASN A 1 126 ? 1.491 -7.621 -1.848 1 98 126 ASN A C 1
ATOM 983 O O . ASN A 1 126 ? 2.635 -7.18 -1.986 1 98 126 ASN A O 1
ATOM 987 N N . SER A 1 127 ? 0.613 -7.57 -2.828 1 97.81 127 SER A N 1
ATOM 988 C CA . SER A 1 127 ? 0.833 -6.84 -4.074 1 97.81 127 SER A CA 1
ATOM 989 C C . SER A 1 127 ? 0.351 -5.398 -3.961 1 97.81 127 SER A C 1
ATOM 991 O O . SER A 1 127 ? -0.844 -5.148 -3.791 1 97.81 127 SER A O 1
ATOM 993 N N . PHE A 1 128 ? 1.277 -4.516 -4.066 1 97.75 128 PHE A N 1
ATOM 994 C CA . PHE A 1 128 ? 0.91 -3.105 -4.016 1 97.75 128 PHE A CA 1
ATOM 995 C C . PHE A 1 128 ? 0.08 -2.721 -5.234 1 97.75 128 PHE A C 1
ATOM 997 O O . PHE A 1 128 ? -0.918 -2.008 -5.113 1 97.75 128 PHE A O 1
ATOM 1004 N N . LEU A 1 129 ? 0.43 -3.207 -6.348 1 95.06 129 LEU A N 1
ATOM 1005 C CA . LEU A 1 129 ? -0.259 -2.896 -7.598 1 95.06 129 LEU A CA 1
ATOM 1006 C C . LEU A 1 129 ? -1.662 -3.494 -7.605 1 95.06 129 LEU A C 1
ATOM 1008 O O . LEU A 1 129 ? -2.605 -2.867 -8.094 1 95.06 129 LEU A O 1
ATOM 1012 N N . MET A 1 130 ? -1.767 -4.672 -7.113 1 96.56 130 MET A N 1
ATOM 1013 C CA . MET A 1 130 ? -3.086 -5.289 -7.008 1 96.56 130 MET A CA 1
ATOM 1014 C C . MET A 1 130 ? -3.998 -4.469 -6.102 1 96.56 130 MET A C 1
ATOM 1016 O O . MET A 1 130 ? -5.168 -4.246 -6.43 1 96.56 130 MET A O 1
ATOM 1020 N N . ALA A 1 131 ? -3.471 -4.086 -4.961 1 98.06 131 ALA A N 1
ATOM 1021 C CA . ALA A 1 131 ? -4.234 -3.242 -4.047 1 98.06 131 ALA A CA 1
ATOM 1022 C C . ALA A 1 131 ? -4.715 -1.973 -4.746 1 98.06 131 ALA A C 1
ATOM 1024 O O . ALA A 1 131 ? -5.895 -1.621 -4.668 1 98.06 131 ALA A O 1
ATOM 1025 N N . GLU A 1 132 ? -3.814 -1.332 -5.43 1 94.38 132 GLU A N 1
ATOM 1026 C CA . GLU A 1 132 ? -4.145 -0.111 -6.16 1 94.38 132 GLU A CA 1
ATOM 1027 C C . GLU A 1 132 ? -5.27 -0.353 -7.164 1 94.38 132 GLU A C 1
ATOM 1029 O O . GLU A 1 132 ? -6.234 0.409 -7.219 1 94.38 132 GLU A O 1
ATOM 1034 N N . ARG A 1 133 ? -5.133 -1.415 -7.906 1 93.81 133 ARG A N 1
ATOM 1035 C CA . ARG A 1 133 ? -6.117 -1.734 -8.938 1 93.81 133 ARG A CA 1
ATOM 1036 C C . ARG A 1 133 ? -7.48 -2.021 -8.32 1 93.81 133 ARG A C 1
ATOM 1038 O O . ARG A 1 133 ? -8.492 -1.487 -8.773 1 93.81 133 ARG A O 1
ATOM 1045 N N . LEU A 1 134 ? -7.52 -2.779 -7.332 1 96.19 134 LEU A N 1
ATOM 1046 C CA . LEU A 1 134 ? -8.781 -3.189 -6.727 1 96.19 134 LEU A CA 1
ATOM 1047 C C . LEU A 1 134 ? -9.453 -2.016 -6.023 1 96.19 134 LEU A C 1
ATOM 1049 O O . LEU A 1 134 ? -10.688 -1.932 -5.988 1 96.19 134 LEU A O 1
ATOM 1053 N N . LEU A 1 135 ? -8.672 -1.116 -5.469 1 92.69 135 LEU A N 1
ATOM 1054 C CA . LEU A 1 135 ? -9.227 0.05 -4.789 1 92.69 135 LEU A CA 1
ATOM 1055 C C . LEU A 1 135 ? -10.008 0.924 -5.762 1 92.69 135 LEU A C 1
ATOM 1057 O O . LEU A 1 135 ? -11.016 1.538 -5.387 1 92.69 135 LEU A O 1
ATOM 1061 N N . THR A 1 136 ? -9.594 0.93 -6.98 1 87.44 136 THR A N 1
ATOM 1062 C CA . THR A 1 136 ? -10.18 1.862 -7.938 1 87.44 136 THR A CA 1
ATOM 1063 C C . THR A 1 136 ? -11.227 1.163 -8.805 1 87.44 136 THR A C 1
ATOM 1065 O O . THR A 1 136 ? -12.055 1.819 -9.438 1 87.44 136 THR A O 1
ATOM 1068 N N . THR A 1 137 ? -11.227 -0.147 -8.82 1 88.75 137 THR A N 1
ATOM 1069 C CA . THR A 1 137 ? -12.078 -0.826 -9.797 1 88.75 137 THR A CA 1
ATOM 1070 C C . THR A 1 137 ? -13.125 -1.688 -9.102 1 88.75 137 THR A C 1
ATOM 1072 O O . THR A 1 137 ? -13.961 -2.305 -9.75 1 88.75 137 THR A O 1
ATOM 1075 N N . SER A 1 138 ? -13.031 -1.745 -7.762 1 92.56 138 SER A N 1
ATOM 1076 C CA . SER A 1 138 ? -13.945 -2.637 -7.051 1 92.56 138 SER A CA 1
ATOM 1077 C C . SER A 1 138 ? -14.367 -2.043 -5.711 1 92.56 138 SER A C 1
ATOM 1079 O O . SER A 1 138 ? -13.891 -0.976 -5.32 1 92.56 138 SER A O 1
ATOM 1081 N N . GLU A 1 139 ? -15.289 -2.771 -5.027 1 92.62 139 GLU A N 1
ATOM 1082 C CA . GLU A 1 139 ? -15.711 -2.396 -3.682 1 92.62 139 GLU A CA 1
ATOM 1083 C C . GLU A 1 139 ? -15.188 -3.385 -2.645 1 92.62 139 GLU A C 1
ATOM 1085 O O . GLU A 1 139 ? -15.664 -3.414 -1.509 1 92.62 139 GLU A O 1
ATOM 1090 N N . ASN A 1 140 ? -14.266 -4.215 -3.068 1 97.06 140 ASN A N 1
ATOM 1091 C CA . ASN A 1 140 ? -13.656 -5.164 -2.145 1 97.06 140 ASN A CA 1
ATOM 1092 C C . ASN A 1 140 ? -12.914 -4.453 -1.018 1 97.06 140 ASN A C 1
ATOM 1094 O O . ASN A 1 140 ? -12.383 -3.359 -1.211 1 97.06 140 ASN A O 1
ATOM 1098 N N . GLN A 1 141 ? -12.914 -5.016 0.125 1 97.19 141 GLN A N 1
ATOM 1099 C CA . GLN A 1 141 ? -12.055 -4.559 1.211 1 97.19 141 GLN A CA 1
ATOM 1100 C C . GLN A 1 141 ? -10.625 -5.059 1.031 1 97.19 141 GLN A C 1
ATOM 1102 O O . GLN A 1 141 ? -10.398 -6.262 0.883 1 97.19 141 GLN A O 1
ATOM 1107 N N . ILE A 1 142 ? -9.695 -4.137 1.038 1 98.12 142 ILE A N 1
ATOM 1108 C CA . ILE A 1 142 ? -8.312 -4.512 0.74 1 98.12 142 ILE A CA 1
ATOM 1109 C C . ILE A 1 142 ? -7.445 -4.32 1.981 1 98.12 142 ILE A C 1
ATOM 1111 O O . ILE A 1 142 ? -7.453 -3.246 2.59 1 98.12 142 ILE A O 1
ATOM 1115 N N . ILE A 1 143 ? -6.727 -5.359 2.342 1 97.69 143 ILE A N 1
ATOM 1116 C CA . ILE A 1 143 ? -5.781 -5.367 3.451 1 97.69 143 ILE A CA 1
ATOM 1117 C C . ILE A 1 143 ? -4.379 -5.684 2.932 1 97.69 143 ILE A C 1
ATOM 1119 O O . ILE A 1 143 ? -4.211 -6.562 2.082 1 97.69 143 ILE A O 1
ATOM 1123 N N . VAL A 1 144 ? -3.383 -4.957 3.463 1 97.69 144 VAL A N 1
ATOM 1124 C CA . VAL A 1 144 ? -2.006 -5.227 3.062 1 97.69 144 VAL A CA 1
ATOM 1125 C C . VAL A 1 144 ? -1.15 -5.5 4.297 1 97.69 144 VAL A C 1
ATOM 1127 O O . VAL A 1 144 ? -1.442 -4.996 5.387 1 97.69 144 VAL A O 1
ATOM 1130 N N . PRO A 1 145 ? -0.105 -6.348 4.117 1 96.81 145 PRO A N 1
ATOM 1131 C CA . PRO A 1 145 ? 0.894 -6.457 5.18 1 96.81 145 PRO A CA 1
ATOM 1132 C C . PRO A 1 145 ? 1.808 -5.234 5.262 1 96.81 145 PRO A C 1
ATOM 1134 O O . PRO A 1 145 ? 1.798 -4.395 4.359 1 96.81 145 PRO A O 1
ATOM 1137 N N . GLY A 1 146 ? 2.486 -5.117 6.363 1 96.38 146 GLY A N 1
ATOM 1138 C CA . GLY A 1 146 ? 3.498 -4.082 6.488 1 96.38 146 GLY A CA 1
ATOM 1139 C C . GLY A 1 146 ? 4.832 -4.473 5.887 1 96.38 146 GLY A C 1
ATOM 1140 O O . GLY A 1 146 ? 5.168 -5.66 5.824 1 96.38 146 GLY A O 1
ATOM 1141 N N . GLY A 1 147 ? 5.57 -3.424 5.398 1 96.62 147 GLY A N 1
ATOM 1142 C CA . GLY A 1 147 ? 6.895 -3.689 4.855 1 96.62 147 GLY A CA 1
ATOM 1143 C C . GLY A 1 147 ? 7.328 -2.674 3.814 1 96.62 147 GLY A C 1
ATOM 1144 O O . GLY A 1 147 ? 6.641 -1.673 3.594 1 96.62 147 GLY A O 1
ATOM 1145 N N . GLN A 1 148 ? 8.508 -2.979 3.312 1 96.81 148 GLN A N 1
ATOM 1146 C CA . GLN A 1 148 ? 9.031 -2.186 2.205 1 96.81 148 GLN A CA 1
ATOM 1147 C C . GLN A 1 148 ? 8.367 -2.574 0.887 1 96.81 148 GLN A C 1
ATOM 1149 O O . GLN A 1 148 ? 8.148 -3.758 0.623 1 96.81 148 GLN A O 1
ATOM 1154 N N . ILE A 1 149 ? 8.07 -1.541 0.096 1 97.25 149 ILE A N 1
ATOM 1155 C CA . ILE A 1 149 ? 7.539 -1.807 -1.237 1 97.25 149 ILE A CA 1
ATOM 1156 C C . ILE A 1 149 ? 8.688 -1.951 -2.23 1 97.25 149 ILE A C 1
ATOM 1158 O O . ILE A 1 149 ? 9.469 -1.014 -2.432 1 97.25 149 ILE A O 1
ATOM 1162 N N . TYR A 1 150 ? 8.758 -3.092 -2.828 1 95.12 150 TYR A N 1
ATOM 1163 C CA . TYR A 1 150 ? 9.711 -3.332 -3.906 1 95.12 150 TYR A CA 1
ATOM 1164 C C . TYR A 1 150 ? 9.102 -2.986 -5.258 1 95.12 150 TYR A C 1
ATOM 1166 O O . TYR A 1 150 ? 8.289 -3.75 -5.797 1 95.12 150 TYR A O 1
ATOM 1174 N N . ARG A 1 151 ? 9.414 -1.879 -5.75 1 90.19 151 ARG A N 1
ATOM 1175 C CA . ARG A 1 151 ? 8.703 -1.237 -6.852 1 90.19 151 ARG A CA 1
ATOM 1176 C C . ARG A 1 151 ? 8.789 -2.078 -8.125 1 90.19 151 ARG A C 1
ATOM 1178 O O . ARG A 1 151 ? 7.84 -2.125 -8.906 1 90.19 151 ARG A O 1
ATOM 1185 N N . GLU A 1 152 ? 9.93 -2.834 -8.367 1 88.25 152 GLU A N 1
ATOM 1186 C CA . GLU A 1 152 ? 10.086 -3.594 -9.609 1 88.25 152 GLU A CA 1
ATOM 1187 C C . GLU A 1 152 ? 9.172 -4.816 -9.625 1 88.25 152 GLU A C 1
ATOM 1189 O O . GLU A 1 152 ? 8.672 -5.207 -10.68 1 88.25 152 GLU A O 1
ATOM 1194 N N . GLN A 1 153 ? 8.969 -5.352 -8.43 1 89.81 153 GLN A N 1
ATOM 1195 C CA . GLN A 1 153 ? 8.109 -6.527 -8.305 1 89.81 153 GLN A CA 1
ATOM 1196 C C . GLN A 1 153 ? 6.723 -6.145 -7.812 1 89.81 153 GLN A C 1
ATOM 1198 O O . GLN A 1 153 ? 5.797 -6.961 -7.84 1 89.81 153 GLN A O 1
ATOM 1203 N N . ASN A 1 154 ? 6.598 -4.859 -7.348 1 92.81 154 ASN A N 1
ATOM 1204 C CA . ASN A 1 154 ? 5.359 -4.301 -6.82 1 92.81 154 ASN A CA 1
ATOM 1205 C C . ASN A 1 154 ? 4.809 -5.133 -5.668 1 92.81 154 ASN A C 1
ATOM 1207 O O . ASN A 1 154 ? 3.607 -5.395 -5.602 1 92.81 154 ASN A O 1
ATOM 1211 N N . VAL A 1 155 ? 5.707 -5.559 -4.793 1 96.38 155 VAL A N 1
ATOM 1212 C CA . VAL A 1 155 ? 5.316 -6.375 -3.648 1 96.38 155 VAL A CA 1
ATOM 1213 C C . VAL A 1 155 ? 5.77 -5.699 -2.355 1 96.38 155 VAL A C 1
ATOM 1215 O O . VAL A 1 155 ? 6.762 -4.965 -2.346 1 96.38 155 VAL A O 1
ATOM 1218 N N . ILE A 1 156 ? 5.031 -5.914 -1.326 1 97.31 156 ILE A N 1
ATOM 1219 C CA . ILE A 1 156 ? 5.34 -5.449 0.021 1 97.31 156 ILE A CA 1
ATOM 1220 C C . ILE A 1 156 ? 5.977 -6.582 0.825 1 97.31 156 ILE A C 1
ATOM 1222 O O . ILE A 1 156 ? 5.352 -7.621 1.044 1 97.31 156 ILE A O 1
ATOM 1226 N N . LEU A 1 157 ? 7.23 -6.383 1.275 1 96 157 LEU A N 1
ATOM 1227 C CA . LEU A 1 157 ? 7.949 -7.441 1.978 1 96 157 LEU A CA 1
ATOM 1228 C C . LEU A 1 157 ? 8.555 -6.914 3.275 1 96 157 LEU A C 1
ATOM 1230 O O . LEU A 1 157 ? 8.992 -5.766 3.342 1 96 157 LEU A O 1
ATOM 1234 N N . SER A 1 158 ? 8.492 -7.73 4.273 1 93.19 158 SER A N 1
ATOM 1235 C CA . SER A 1 158 ? 9.125 -7.438 5.555 1 93.19 158 SER A CA 1
ATOM 1236 C C . SER A 1 158 ? 9.938 -8.633 6.051 1 93.19 158 SER A C 1
ATOM 1238 O O . SER A 1 158 ? 9.5 -9.781 5.941 1 93.19 158 SER A O 1
ATOM 1240 N N . PRO A 1 159 ? 11.109 -8.344 6.574 1 89.5 159 PRO A N 1
ATOM 1241 C CA . PRO A 1 159 ? 11.898 -9.43 7.16 1 89.5 159 PRO A CA 1
ATOM 1242 C C . PRO A 1 159 ? 11.406 -9.844 8.547 1 89.5 159 PRO A C 1
ATOM 1244 O O . PRO A 1 159 ? 11.852 -10.852 9.094 1 89.5 159 PRO A O 1
ATOM 1247 N N . PHE A 1 160 ? 10.516 -9.102 9.07 1 87.69 160 PHE A N 1
ATOM 1248 C CA . PHE A 1 160 ? 10.086 -9.344 10.445 1 87.69 160 PHE A CA 1
ATOM 1249 C C . PHE A 1 160 ? 8.906 -10.305 10.477 1 87.69 160 PHE A C 1
ATOM 1251 O O . PHE A 1 160 ? 8.023 -10.25 9.617 1 87.69 160 PHE A O 1
ATOM 1258 N N . GLU A 1 161 ? 8.867 -11.094 11.461 1 80.81 161 GLU A N 1
ATOM 1259 C CA . GLU A 1 161 ? 7.852 -12.141 11.562 1 80.81 161 GLU A CA 1
ATOM 1260 C C . GLU A 1 161 ? 6.516 -11.562 12.023 1 80.81 161 GLU A C 1
ATOM 1262 O O . GLU A 1 161 ? 5.453 -12.039 11.609 1 80.81 161 GLU A O 1
ATOM 1267 N N . ASN A 1 162 ? 6.652 -10.602 12.805 1 79.31 162 ASN A N 1
ATOM 1268 C CA . ASN A 1 162 ? 5.422 -10.094 13.391 1 79.31 162 ASN A CA 1
ATOM 1269 C C . ASN A 1 162 ? 4.797 -9 12.531 1 79.31 162 ASN A C 1
ATOM 1271 O O . ASN A 1 162 ? 5.445 -8.008 12.211 1 79.31 162 ASN A O 1
ATOM 1275 N N . ASP A 1 163 ? 3.607 -9.375 11.961 1 84.44 163 ASP A N 1
ATOM 1276 C CA . ASP A 1 163 ? 2.822 -8.336 11.297 1 84.44 163 ASP A CA 1
ATOM 1277 C C . ASP A 1 163 ? 1.326 -8.617 11.422 1 84.44 163 ASP A C 1
ATOM 1279 O O . ASP A 1 163 ? 0.917 -9.531 12.141 1 84.44 163 ASP A O 1
ATOM 1283 N N . ILE A 1 164 ? 0.512 -7.855 10.867 1 89 164 ILE A N 1
ATOM 1284 C CA . ILE A 1 164 ? -0.929 -7.891 11.094 1 89 164 ILE A CA 1
ATOM 1285 C C . ILE A 1 164 ? -1.524 -9.141 10.445 1 89 164 ILE A C 1
ATOM 1287 O O . ILE A 1 164 ? -2.674 -9.5 10.711 1 89 164 ILE A O 1
ATOM 1291 N N . THR A 1 165 ? -0.731 -9.797 9.586 1 90.5 165 THR A N 1
ATOM 1292 C CA . THR A 1 165 ? -1.236 -10.953 8.852 1 90.5 165 THR A CA 1
ATOM 1293 C C . THR A 1 165 ? -1.665 -12.055 9.82 1 90.5 165 THR A C 1
ATOM 1295 O O . THR A 1 165 ? -2.621 -12.789 9.547 1 90.5 165 THR A O 1
ATOM 1298 N N . GLN A 1 166 ? -1.039 -12.141 10.945 1 89.56 166 GLN A N 1
ATOM 1299 C CA . GLN A 1 166 ? -1.272 -13.211 11.906 1 89.56 166 GLN A CA 1
ATOM 1300 C C . GLN A 1 166 ? -2.674 -13.109 12.508 1 89.56 166 GLN A C 1
ATOM 1302 O O . GLN A 1 166 ? -3.17 -14.078 13.094 1 89.56 166 GLN A O 1
ATOM 1307 N N . HIS A 1 167 ? -3.316 -12.023 12.305 1 90.5 167 HIS A N 1
ATOM 1308 C CA . HIS A 1 167 ? -4.633 -11.812 12.898 1 90.5 167 HIS A CA 1
ATOM 1309 C C . HIS A 1 167 ? -5.742 -12.07 11.883 1 90.5 167 HIS A C 1
ATOM 1311 O O . HIS A 1 167 ? -6.914 -11.797 12.156 1 90.5 167 HIS A O 1
ATOM 1317 N N . HIS A 1 168 ? -5.406 -12.633 10.75 1 92.69 168 HIS A N 1
ATOM 1318 C CA . HIS A 1 168 ? -6.391 -12.844 9.695 1 92.69 168 HIS A CA 1
ATOM 1319 C C . HIS A 1 168 ? -6.5 -14.32 9.336 1 92.69 168 HIS A C 1
ATOM 1321 O O . HIS A 1 168 ? -5.543 -15.078 9.508 1 92.69 168 HIS A O 1
ATOM 1327 N N . TYR A 1 169 ? -7.707 -14.68 8.984 1 95.88 169 TYR A N 1
ATOM 1328 C CA . TYR A 1 169 ? -8.023 -15.984 8.43 1 95.88 169 TYR A CA 1
ATOM 1329 C C . TYR A 1 169 ? -8.562 -15.852 7.008 1 95.88 169 TYR A C 1
ATOM 1331 O O . TYR A 1 169 ? -9.359 -14.953 6.719 1 95.88 169 TYR A O 1
ATOM 1339 N N . ALA A 1 170 ? -8.102 -16.75 6.137 1 98.12 170 ALA A N 1
ATOM 1340 C CA . ALA A 1 170 ? -8.641 -16.781 4.777 1 98.12 170 ALA A CA 1
ATOM 1341 C C . ALA A 1 170 ? -9.031 -18.203 4.387 1 98.12 170 ALA A C 1
ATOM 1343 O O . ALA A 1 170 ? -8.336 -19.172 4.719 1 98.12 170 ALA A O 1
ATOM 1344 N N . SER A 1 171 ? -10.141 -18.297 3.73 1 98 171 SER A N 1
ATOM 1345 C CA . SER A 1 171 ? -10.578 -19.609 3.258 1 98 171 SER A CA 1
ATOM 1346 C C . SER A 1 171 ? -9.656 -20.141 2.16 1 98 171 SER A C 1
ATOM 1348 O O . SER A 1 171 ? -9.398 -21.344 2.084 1 98 171 SER A O 1
ATOM 1350 N N . LYS A 1 172 ? -9.156 -19.203 1.321 1 98.75 172 LYS A N 1
ATOM 1351 C CA . LYS A 1 172 ? -8.289 -19.578 0.206 1 98.75 172 LYS A CA 1
ATOM 1352 C C . LYS A 1 172 ? -7.145 -18.578 0.045 1 98.75 172 LYS A C 1
ATOM 1354 O O . LYS A 1 172 ? -7.312 -17.391 0.291 1 98.75 172 LYS A O 1
ATOM 1359 N N . MET A 1 173 ? -6.062 -19.141 -0.329 1 98.88 173 MET A N 1
ATOM 1360 C CA . MET A 1 173 ? -4.945 -18.359 -0.839 1 98.88 173 MET A CA 1
ATOM 1361 C C . MET A 1 173 ? -4.648 -18.703 -2.293 1 98.88 173 MET A C 1
ATOM 1363 O O . MET A 1 173 ? -4.523 -19.875 -2.639 1 98.88 173 MET A O 1
ATOM 1367 N N . PHE A 1 174 ? -4.605 -17.688 -3.143 1 98.94 174 PHE A N 1
ATOM 1368 C CA . PHE A 1 174 ? -4.176 -17.828 -4.527 1 98.94 174 PHE A CA 1
ATOM 1369 C C . PHE A 1 174 ? -2.744 -17.328 -4.703 1 98.94 174 PHE A C 1
ATOM 1371 O O . PHE A 1 174 ? -2.406 -16.219 -4.293 1 98.94 174 PHE A O 1
ATOM 1378 N N . MET A 1 175 ? -1.947 -18.156 -5.367 1 98.56 175 MET A N 1
ATOM 1379 C CA . MET A 1 175 ? -0.532 -17.797 -5.426 1 98.56 175 MET A CA 1
ATOM 1380 C C . MET A 1 175 ? 0.091 -18.266 -6.738 1 98.56 175 MET A C 1
ATOM 1382 O O . MET A 1 175 ? -0.209 -19.359 -7.223 1 98.56 175 MET A O 1
ATOM 1386 N N . GLY A 1 176 ? 0.835 -17.328 -7.328 1 97.25 176 GLY A N 1
ATOM 1387 C CA . GLY A 1 176 ? 1.746 -17.75 -8.375 1 97.25 176 GLY A CA 1
ATOM 1388 C C . GLY A 1 176 ? 3.016 -18.391 -7.836 1 97.25 176 GLY A C 1
ATOM 1389 O O . GLY A 1 176 ? 3.275 -18.344 -6.633 1 97.25 176 GLY A O 1
ATOM 1390 N N . ILE A 1 177 ? 3.805 -18.953 -8.758 1 95.12 177 ILE A N 1
ATOM 1391 C CA . ILE A 1 177 ? 5.039 -19.594 -8.336 1 95.12 177 ILE A CA 1
ATOM 1392 C C . ILE A 1 177 ? 6.141 -19.344 -9.359 1 95.12 177 ILE A C 1
ATOM 1394 O O . ILE A 1 177 ? 5.852 -19.016 -10.516 1 95.12 177 ILE A O 1
ATOM 1398 N N . TYR A 1 178 ? 7.34 -19.469 -8.891 1 94.44 178 TYR A N 1
ATOM 1399 C CA . TYR A 1 178 ? 8.492 -19.406 -9.781 1 94.44 178 TYR A CA 1
ATOM 1400 C C . TYR A 1 178 ? 8.633 -20.703 -10.562 1 94.44 178 TYR A C 1
ATOM 1402 O O . TYR A 1 178 ? 8.789 -20.688 -11.789 1 94.44 178 TYR A O 1
ATOM 1410 N N . GLY A 1 179 ? 8.594 -21.781 -9.844 1 96.56 179 GLY A N 1
ATOM 1411 C CA . GLY A 1 179 ? 8.68 -23.125 -10.398 1 96.56 179 GLY A CA 1
ATOM 1412 C C . GLY A 1 179 ? 8.172 -24.203 -9.453 1 96.56 179 GLY A C 1
ATOM 1413 O O . GLY A 1 179 ? 7.789 -23.906 -8.32 1 96.56 179 GLY A O 1
ATOM 1414 N N . VAL A 1 180 ? 8.172 -25.422 -9.984 1 97.12 180 VAL A N 1
ATOM 1415 C CA . VAL A 1 180 ? 7.672 -26.547 -9.203 1 97.12 180 VAL A CA 1
ATOM 1416 C C . VAL A 1 180 ? 8.547 -27.766 -9.445 1 97.12 180 VAL A C 1
ATOM 1418 O O . VAL A 1 180 ? 8.945 -28.031 -10.586 1 97.12 180 VAL A O 1
ATOM 1421 N N . SER A 1 181 ? 8.859 -28.453 -8.406 1 94.19 181 SER A N 1
ATOM 1422 C CA . SER A 1 181 ? 9.531 -29.734 -8.461 1 94.19 181 SER A CA 1
ATOM 1423 C C . SER A 1 181 ? 8.805 -30.781 -7.609 1 94.19 181 SER A C 1
ATOM 1425 O O . SER A 1 181 ? 7.789 -30.469 -6.988 1 94.19 181 SER A O 1
ATOM 1427 N N . MET A 1 182 ? 9.344 -31.938 -7.617 1 94.12 182 MET A N 1
ATOM 1428 C CA . MET A 1 182 ? 8.766 -33 -6.805 1 94.12 182 MET A CA 1
ATOM 1429 C C . MET A 1 182 ? 8.883 -32.688 -5.32 1 94.12 182 MET A C 1
ATOM 1431 O O . MET A 1 182 ? 8.109 -33.188 -4.508 1 94.12 182 MET A O 1
ATOM 1435 N N . LEU A 1 183 ? 9.836 -31.812 -4.984 1 95.25 183 LEU A N 1
ATOM 1436 C CA . LEU A 1 183 ? 10.047 -31.453 -3.584 1 95.25 183 LEU A CA 1
ATOM 1437 C C . LEU A 1 183 ? 9.047 -30.391 -3.145 1 95.25 183 LEU A C 1
ATOM 1439 O O . LEU A 1 183 ? 8.836 -30.188 -1.946 1 95.25 183 LEU A O 1
ATOM 1443 N N . GLY A 1 184 ? 8.539 -29.625 -4.18 1 98.06 184 GLY A N 1
ATOM 1444 C CA . GLY A 1 184 ? 7.566 -28.609 -3.807 1 98.06 184 GLY A CA 1
ATOM 1445 C C . GLY A 1 184 ? 7.605 -27.391 -4.699 1 98.06 184 GLY A C 1
ATOM 1446 O O . GLY A 1 184 ? 8.141 -27.438 -5.809 1 98.06 184 GLY A O 1
ATOM 1447 N N . LEU A 1 185 ? 6.906 -26.328 -4.176 1 98.38 185 LEU A N 1
ATOM 1448 C CA . LEU A 1 185 ? 6.898 -25.047 -4.867 1 98.38 185 LEU A CA 1
ATOM 1449 C C . LEU A 1 185 ? 8.219 -24.312 -4.656 1 98.38 185 LEU A C 1
ATOM 1451 O O . LEU A 1 185 ? 8.734 -24.25 -3.539 1 98.38 185 LEU A O 1
ATOM 1455 N N . MET A 1 186 ? 8.719 -23.734 -5.738 1 96.81 186 MET A N 1
ATOM 1456 C CA . MET A 1 186 ? 10.055 -23.156 -5.695 1 96.81 186 MET A CA 1
ATOM 1457 C C . MET A 1 186 ? 9.992 -21.641 -5.809 1 96.81 186 MET A C 1
ATOM 1459 O O . MET A 1 186 ? 9.117 -21.094 -6.48 1 96.81 186 MET A O 1
ATOM 1463 N N . GLU A 1 187 ? 10.906 -20.984 -5.141 1 94.06 187 GLU A N 1
ATOM 1464 C CA . GLU A 1 187 ? 11.055 -19.531 -5.172 1 94.06 187 GLU A CA 1
ATOM 1465 C C . GLU A 1 187 ? 12.531 -19.141 -5.184 1 94.06 187 GLU A C 1
ATOM 1467 O O . GLU A 1 187 ? 13.391 -19.891 -4.715 1 94.06 187 GLU A O 1
ATOM 1472 N N . ALA A 1 188 ? 12.797 -17.922 -5.715 1 91 188 ALA A N 1
ATOM 1473 C CA . ALA A 1 188 ? 14.18 -17.547 -5.973 1 91 188 ALA A CA 1
ATOM 1474 C C . ALA A 1 188 ? 14.727 -16.656 -4.859 1 91 188 ALA A C 1
ATOM 1476 O O . ALA A 1 188 ? 15.945 -16.5 -4.719 1 91 188 ALA A O 1
ATOM 1477 N N . ASP A 1 189 ? 13.898 -16.016 -4.035 1 93.12 189 ASP A N 1
ATOM 1478 C CA . ASP A 1 189 ? 14.344 -15.023 -3.061 1 93.12 189 ASP A CA 1
ATOM 1479 C C . ASP A 1 189 ? 13.844 -15.375 -1.659 1 93.12 189 ASP A C 1
ATOM 1481 O O . ASP A 1 189 ? 12.648 -15.578 -1.452 1 93.12 189 ASP A O 1
ATOM 1485 N N . PRO A 1 190 ? 14.805 -15.352 -0.645 1 93 190 PRO A N 1
ATOM 1486 C CA . PRO A 1 190 ? 14.406 -15.719 0.717 1 93 190 PRO A CA 1
ATOM 1487 C C . PRO A 1 190 ? 13.359 -14.766 1.296 1 93 190 PRO A C 1
ATOM 1489 O O . PRO A 1 190 ? 12.516 -15.188 2.098 1 93 190 PRO A O 1
ATOM 1492 N N . LEU A 1 191 ? 13.398 -13.508 0.947 1 93.5 191 LEU A N 1
ATOM 1493 C CA . LEU A 1 191 ? 12.422 -12.547 1.455 1 93.5 191 LEU A CA 1
ATOM 1494 C C . LEU A 1 191 ? 11.031 -12.867 0.927 1 93.5 191 LEU A C 1
ATOM 1496 O O . LEU A 1 191 ? 10.039 -12.703 1.641 1 93.5 191 LEU A O 1
ATOM 1500 N N . LEU A 1 192 ? 10.984 -13.305 -0.28 1 94.12 192 LEU A N 1
ATOM 1501 C CA . LEU A 1 192 ? 9.711 -13.742 -0.843 1 94.12 192 LEU A CA 1
ATOM 1502 C C . LEU A 1 192 ? 9.203 -14.984 -0.124 1 94.12 192 LEU A C 1
ATOM 1504 O O . LEU A 1 192 ? 8.016 -15.078 0.193 1 94.12 192 LEU A O 1
ATOM 1508 N N . ILE A 1 193 ? 10.07 -15.852 0.172 1 94.31 193 ILE A N 1
ATOM 1509 C CA . ILE A 1 193 ? 9.719 -17.078 0.882 1 94.31 193 ILE A CA 1
ATOM 1510 C C . ILE A 1 193 ? 9.117 -16.734 2.24 1 94.31 193 ILE A C 1
ATOM 1512 O O . ILE A 1 193 ? 8.062 -17.266 2.611 1 94.31 193 ILE A O 1
ATOM 1516 N N . GLN A 1 194 ? 9.711 -15.883 2.93 1 93.31 194 GLN A N 1
ATOM 1517 C CA . GLN A 1 194 ? 9.258 -15.516 4.266 1 93.31 194 GLN A CA 1
ATOM 1518 C C . GLN A 1 194 ? 7.871 -14.883 4.219 1 93.31 194 GLN A C 1
ATOM 1520 O O . GLN A 1 194 ? 7 -15.227 5.02 1 93.31 194 GLN A O 1
ATOM 1525 N N . ALA A 1 195 ? 7.668 -14 3.299 1 93.88 195 ALA A N 1
ATOM 1526 C CA . ALA A 1 195 ? 6.371 -13.352 3.148 1 93.88 195 ALA A CA 1
ATOM 1527 C C . ALA A 1 195 ? 5.289 -14.359 2.768 1 93.88 195 ALA A C 1
ATOM 1529 O O . ALA A 1 195 ? 4.195 -14.352 3.338 1 93.88 195 ALA A O 1
ATOM 1530 N N . GLU A 1 196 ? 5.621 -15.234 1.842 1 95.56 196 GLU A N 1
ATOM 1531 C CA . GLU A 1 196 ? 4.66 -16.219 1.359 1 95.56 196 GLU A CA 1
ATOM 1532 C C . GLU A 1 196 ? 4.301 -17.219 2.453 1 95.56 196 GLU A C 1
ATOM 1534 O O . GLU A 1 196 ? 3.15 -17.656 2.561 1 95.56 196 GLU A O 1
ATOM 1539 N N . LYS A 1 197 ? 5.297 -17.578 3.229 1 95.44 197 LYS A N 1
ATOM 1540 C CA . LYS A 1 197 ? 5.039 -18.5 4.328 1 95.44 197 LYS A CA 1
ATOM 1541 C C . LYS A 1 197 ? 4.074 -17.891 5.344 1 95.44 197 LYS A C 1
ATOM 1543 O O . LYS A 1 197 ? 3.184 -18.578 5.848 1 95.44 197 LYS A O 1
ATOM 1548 N N . ARG A 1 198 ? 4.219 -16.641 5.656 1 94.69 198 ARG A N 1
ATOM 1549 C CA . ARG A 1 198 ? 3.328 -15.961 6.594 1 94.69 198 ARG A CA 1
ATOM 1550 C C . ARG A 1 198 ? 1.896 -15.938 6.07 1 94.69 198 ARG A C 1
ATOM 1552 O O . ARG A 1 198 ? 0.955 -16.234 6.805 1 94.69 198 ARG A O 1
ATOM 1559 N N . LEU A 1 199 ? 1.738 -15.664 4.824 1 96.62 199 LEU A N 1
ATOM 1560 C CA . LEU A 1 199 ? 0.414 -15.625 4.215 1 96.62 199 LEU A CA 1
ATOM 1561 C C . LEU A 1 199 ? -0.194 -17.031 4.152 1 96.62 199 LEU A C 1
ATOM 1563 O O . LEU A 1 199 ? -1.369 -17.203 4.48 1 96.62 199 LEU A O 1
ATOM 1567 N N . LEU A 1 200 ? 0.63 -17.938 3.799 1 97.25 200 LEU A N 1
ATOM 1568 C CA . LEU A 1 200 ? 0.191 -19.312 3.664 1 97.25 200 LEU A CA 1
ATOM 1569 C C . LEU A 1 200 ? -0.321 -19.859 4.996 1 97.25 200 LEU A C 1
ATOM 1571 O O . LEU A 1 200 ? -1.303 -20.594 5.035 1 97.25 200 LEU A O 1
ATOM 1575 N N . GLY A 1 201 ? 0.346 -19.438 6.043 1 96.38 201 GLY A N 1
ATOM 1576 C CA . GLY A 1 201 ? -0.035 -19.891 7.375 1 96.38 201 GLY A CA 1
ATOM 1577 C C . GLY A 1 201 ? -1.418 -19.422 7.785 1 96.38 201 GLY A C 1
ATOM 1578 O O . GLY A 1 201 ? -2.014 -19.969 8.719 1 96.38 201 GLY A O 1
ATOM 1579 N N . GLN A 1 202 ? -2.021 -18.516 7.078 1 96.69 202 GLN A N 1
ATOM 1580 C CA . GLN A 1 202 ? -3.305 -17.922 7.438 1 96.69 202 GLN A CA 1
ATOM 1581 C C . GLN A 1 202 ? -4.422 -18.438 6.539 1 96.69 202 GLN A C 1
ATOM 1583 O O . GLN A 1 202 ? -5.578 -18.031 6.676 1 96.69 202 GLN A O 1
ATOM 1588 N N . ALA A 1 203 ? -4.105 -19.375 5.617 1 98.19 203 ALA A N 1
ATOM 1589 C CA . ALA A 1 203 ? -5.078 -19.828 4.625 1 98.19 203 ALA A CA 1
ATOM 1590 C C . ALA A 1 203 ? -5.438 -21.297 4.852 1 98.19 203 ALA A C 1
ATOM 1592 O O . ALA A 1 203 ? -4.562 -22.125 5.125 1 98.19 203 ALA A O 1
ATOM 1593 N N . GLU A 1 204 ? -6.68 -21.594 4.684 1 98.06 204 GLU A N 1
ATOM 1594 C CA . GLU A 1 204 ? -7.145 -22.969 4.777 1 98.06 204 GLU A CA 1
ATOM 1595 C C . GLU A 1 204 ? -6.742 -23.781 3.545 1 98.06 204 GLU A C 1
ATOM 1597 O O . GLU A 1 204 ? -6.262 -24.906 3.664 1 98.06 204 GLU A O 1
ATOM 1602 N N . GLN A 1 205 ? -6.973 -23.219 2.443 1 98.5 205 GLN A N 1
ATOM 1603 C CA . GLN A 1 205 ? -6.664 -23.891 1.182 1 98.5 205 GLN A CA 1
ATOM 1604 C C . GLN A 1 205 ? -5.684 -23.062 0.352 1 98.5 205 GLN A C 1
ATOM 1606 O O . GLN A 1 205 ? -5.766 -21.844 0.315 1 98.5 205 GLN A O 1
ATOM 1611 N N . LEU A 1 206 ? -4.824 -23.766 -0.318 1 98.88 206 LEU A N 1
ATOM 1612 C CA . LEU A 1 206 ? -3.877 -23.141 -1.239 1 98.88 206 LEU A CA 1
ATOM 1613 C C . LEU A 1 206 ? -4.207 -23.5 -2.684 1 98.88 206 LEU A C 1
ATOM 1615 O O . LEU A 1 206 ? -4.242 -24.672 -3.039 1 98.88 206 LEU A O 1
ATOM 1619 N N . VAL A 1 207 ? -4.465 -22.5 -3.484 1 98.94 207 VAL A N 1
ATOM 1620 C CA . VAL A 1 207 ? -4.676 -22.641 -4.922 1 98.94 207 VAL A CA 1
ATOM 1621 C C . VAL A 1 207 ? -3.492 -22.047 -5.68 1 98.94 207 VAL A C 1
ATOM 1623 O O . VAL A 1 207 ? -3.275 -20.844 -5.652 1 98.94 207 VAL A O 1
ATOM 1626 N N . VAL A 1 208 ? -2.777 -22.875 -6.355 1 98.94 208 VAL A N 1
ATOM 1627 C CA . VAL A 1 208 ? -1.602 -22.453 -7.109 1 98.94 208 VAL A CA 1
ATOM 1628 C C . VAL A 1 208 ? -2 -22.125 -8.547 1 98.94 208 VAL A C 1
ATOM 1630 O O . VAL A 1 208 ? -2.689 -22.906 -9.203 1 98.94 208 VAL A O 1
ATOM 1633 N N . LEU A 1 209 ? -1.587 -20.953 -9.008 1 98.88 209 LEU A N 1
ATOM 1634 C CA . LEU A 1 209 ? -1.807 -20.5 -10.375 1 98.88 209 LEU A CA 1
ATOM 1635 C C . LEU A 1 209 ? -0.504 -20.5 -11.164 1 98.88 209 LEU A C 1
ATOM 1637 O O . LEU A 1 209 ? 0.374 -19.672 -10.938 1 98.88 209 LEU A O 1
ATOM 1641 N N . ALA A 1 210 ? -0.413 -21.422 -12.141 1 98.5 210 ALA A N 1
ATOM 1642 C CA . ALA A 1 210 ? 0.843 -21.562 -12.867 1 98.5 210 ALA A CA 1
ATOM 1643 C C . ALA A 1 210 ? 0.592 -22 -14.312 1 98.5 210 ALA A C 1
ATOM 1645 O O . ALA A 1 210 ? -0.052 -23.031 -14.555 1 98.5 210 ALA A O 1
ATOM 1646 N N . ASP A 1 211 ? 1.08 -21.188 -15.219 1 98.25 211 ASP A N 1
ATOM 1647 C CA . ASP A 1 211 ? 1.057 -21.734 -16.578 1 98.25 211 ASP A CA 1
ATOM 1648 C C . ASP A 1 211 ? 2.049 -22.891 -16.719 1 98.25 211 ASP A C 1
ATOM 1650 O O . ASP A 1 211 ? 2.969 -23.031 -15.914 1 98.25 211 ASP A O 1
ATOM 1654 N N . SER A 1 212 ? 1.854 -23.625 -17.797 1 98.06 212 SER A N 1
ATOM 1655 C CA . SER A 1 212 ? 2.559 -24.891 -17.953 1 98.06 212 SER A CA 1
ATOM 1656 C C . SER A 1 212 ? 4.066 -24.672 -18.031 1 98.06 212 SER A C 1
ATOM 1658 O O . SER A 1 212 ? 4.848 -25.578 -17.734 1 98.06 212 SER A O 1
ATOM 1660 N N . SER A 1 213 ? 4.52 -23.469 -18.406 1 97 213 SER A N 1
ATOM 1661 C CA . SER A 1 213 ? 5.949 -23.203 -18.531 1 97 213 SER A CA 1
ATOM 1662 C C . SER A 1 213 ? 6.637 -23.234 -17.172 1 97 213 SER A C 1
ATOM 1664 O O . SER A 1 213 ? 7.859 -23.391 -17.094 1 97 213 SER A O 1
ATOM 1666 N N . LYS A 1 214 ? 5.918 -23.094 -16.078 1 97.12 214 LYS A N 1
ATOM 1667 C CA . LYS A 1 214 ? 6.5 -23.047 -14.734 1 97.12 214 LYS A CA 1
ATOM 1668 C C . LYS A 1 214 ? 7.004 -24.422 -14.297 1 97.12 214 LYS A C 1
ATOM 1670 O O . LYS A 1 214 ? 7.77 -24.516 -13.336 1 97.12 214 LYS A O 1
ATOM 1675 N N . PHE A 1 215 ? 6.637 -25.484 -14.984 1 97.56 215 PHE A N 1
ATOM 1676 C CA . PHE A 1 215 ? 7.008 -26.844 -14.594 1 97.56 215 PHE A CA 1
ATOM 1677 C C . PHE A 1 215 ? 8.398 -27.188 -15.109 1 97.56 215 PHE A C 1
ATOM 1679 O O . PHE A 1 215 ? 8.977 -28.203 -14.711 1 97.56 215 PHE A O 1
ATOM 1686 N N . SER A 1 216 ? 8.898 -26.266 -15.969 1 95.12 216 SER A N 1
ATOM 1687 C CA . SER A 1 216 ? 10.25 -26.469 -16.469 1 95.12 216 SER A CA 1
ATOM 1688 C C . SER A 1 216 ? 11.234 -25.516 -15.797 1 95.12 216 SER A C 1
ATOM 1690 O O . SER A 1 216 ? 12.43 -25.531 -16.094 1 95.12 216 SER A O 1
ATOM 1692 N N . ARG A 1 217 ? 10.711 -24.688 -14.914 1 93.88 217 ARG A N 1
ATOM 1693 C CA . ARG A 1 217 ? 11.539 -23.703 -14.227 1 93.88 217 ARG A CA 1
ATOM 1694 C C . ARG A 1 217 ? 11.961 -24.203 -12.852 1 93.88 217 ARG A C 1
ATOM 1696 O O . ARG A 1 217 ? 11.18 -24.844 -12.148 1 93.88 217 ARG A O 1
ATOM 1703 N N . LYS A 1 218 ? 13.203 -23.812 -12.516 1 92.62 218 LYS A N 1
ATOM 1704 C CA . LYS A 1 218 ? 13.742 -24.219 -11.219 1 92.62 218 LYS A CA 1
ATOM 1705 C C . LYS A 1 218 ? 14.297 -23.016 -10.453 1 92.62 218 LYS A C 1
ATOM 1707 O O . LYS A 1 218 ? 14.727 -22.031 -11.055 1 92.62 218 LYS A O 1
ATOM 1712 N N . ALA A 1 219 ? 14.156 -23.094 -9.188 1 92.75 219 ALA A N 1
ATOM 1713 C CA . ALA A 1 219 ? 14.758 -22.125 -8.273 1 92.75 219 ALA A CA 1
ATOM 1714 C C . ALA A 1 219 ? 15.406 -22.828 -7.082 1 92.75 219 ALA A C 1
ATOM 1716 O O . ALA A 1 219 ? 15.195 -24.016 -6.859 1 92.75 219 ALA A O 1
ATOM 1717 N N . GLY A 1 220 ? 16.219 -22.062 -6.281 1 91.56 220 GLY A N 1
ATOM 1718 C CA . GLY A 1 220 ? 17.062 -22.641 -5.258 1 91.56 220 GLY A CA 1
ATOM 1719 C C . GLY A 1 220 ? 16.359 -22.812 -3.926 1 91.56 220 GLY A C 1
ATOM 1720 O O . GLY A 1 220 ? 16.938 -23.375 -2.986 1 91.56 220 GLY A O 1
ATOM 1721 N N . LEU A 1 221 ? 15.109 -22.375 -3.779 1 94.88 221 LEU A N 1
ATOM 1722 C CA . LEU A 1 221 ? 14.414 -22.438 -2.496 1 94.88 221 LEU A CA 1
ATOM 1723 C C . LEU A 1 221 ? 13.062 -23.125 -2.637 1 94.88 221 LEU A C 1
ATOM 1725 O O . LEU A 1 221 ? 12.398 -23 -3.666 1 94.88 221 LEU A O 1
ATOM 1729 N N . ILE A 1 222 ? 12.742 -23.875 -1.539 1 97.19 222 ILE A N 1
ATOM 1730 C CA . ILE A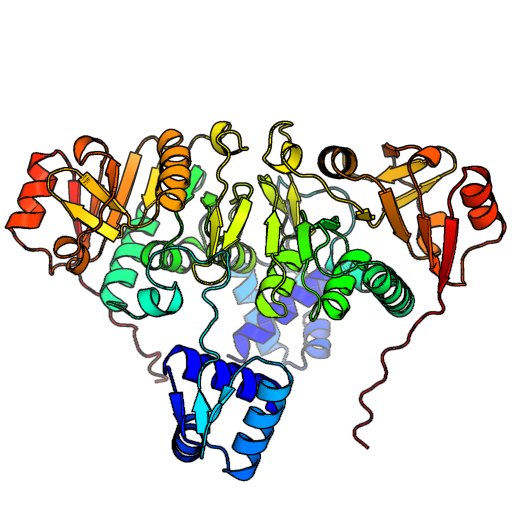 1 222 ? 11.445 -24.547 -1.488 1 97.19 222 ILE A CA 1
ATOM 1731 C C . ILE A 1 222 ? 10.523 -23.812 -0.518 1 97.19 222 ILE A C 1
ATOM 1733 O O . ILE A 1 222 ? 10.867 -23.625 0.652 1 97.19 222 ILE A O 1
ATOM 1737 N N . LEU A 1 223 ? 9.391 -23.422 -0.987 1 97.56 223 LEU A N 1
ATOM 1738 C CA . LEU A 1 223 ? 8.406 -22.75 -0.156 1 97.56 223 LEU A CA 1
ATOM 1739 C C . LEU A 1 223 ? 7.629 -23.75 0.695 1 97.56 223 LEU A C 1
ATOM 1741 O O . LEU A 1 223 ? 7.465 -23.547 1.901 1 97.56 223 LEU A O 1
ATOM 1745 N N . CYS A 1 224 ? 7.164 -24.766 0.104 1 98.12 224 CYS A N 1
ATOM 1746 C CA . CYS A 1 224 ? 6.398 -25.828 0.764 1 98.12 224 CYS A CA 1
ATOM 1747 C C . CYS A 1 224 ? 6.312 -27.062 -0.108 1 98.12 224 CYS A C 1
ATOM 1749 O O . CYS A 1 224 ? 6.602 -27.016 -1.306 1 98.12 224 CYS A O 1
ATOM 1751 N N . GLY A 1 225 ? 5.984 -28.094 0.542 1 98.19 225 GLY A N 1
ATOM 1752 C CA . GLY A 1 225 ? 5.777 -29.328 -0.203 1 98.19 225 GLY A CA 1
ATOM 1753 C C . GLY A 1 225 ? 4.484 -29.328 -0.995 1 98.19 225 GLY A C 1
ATOM 1754 O O . GLY A 1 225 ? 3.609 -28.484 -0.775 1 98.19 225 GLY A O 1
ATOM 1755 N N . LEU A 1 226 ? 4.41 -30.297 -1.958 1 98.44 226 LEU A N 1
ATOM 1756 C CA . LEU A 1 226 ? 3.229 -30.391 -2.812 1 98.44 226 LEU A CA 1
ATOM 1757 C C . LEU A 1 226 ? 2.002 -30.797 -2.004 1 98.44 226 LEU A C 1
ATOM 1759 O O . LEU A 1 226 ? 0.868 -30.547 -2.418 1 98.44 226 LEU A O 1
ATOM 1763 N N . ASN A 1 227 ? 2.193 -31.422 -0.837 1 97.25 227 ASN A N 1
ATOM 1764 C CA . ASN A 1 227 ? 1.095 -31.859 0.014 1 97.25 227 ASN A CA 1
ATOM 1765 C C . ASN A 1 227 ? 0.319 -30.688 0.592 1 97.25 227 ASN A C 1
ATOM 1767 O O . ASN A 1 227 ? -0.803 -30.844 1.074 1 97.25 227 ASN A O 1
ATOM 1771 N N . ARG A 1 228 ? 0.912 -29.516 0.584 1 98.31 228 ARG A N 1
ATOM 1772 C CA . ARG A 1 228 ? 0.239 -28.328 1.075 1 98.31 228 ARG A CA 1
ATOM 1773 C C . ARG A 1 228 ? -0.66 -27.719 0 1 98.31 228 ARG A C 1
ATOM 1775 O O . ARG A 1 228 ? -1.528 -26.891 0.299 1 98.31 228 ARG A O 1
ATOM 1782 N N . VAL A 1 229 ? -0.525 -28.172 -1.21 1 98.81 229 VAL A N 1
ATOM 1783 C CA . VAL A 1 229 ? -1.271 -27.625 -2.332 1 98.81 229 VAL A CA 1
ATOM 1784 C C . VAL A 1 229 ? -2.611 -28.344 -2.475 1 98.81 229 VAL A C 1
ATOM 1786 O O . VAL A 1 229 ? -2.652 -29.562 -2.625 1 98.81 229 VAL A O 1
ATOM 1789 N N . ASN A 1 230 ? -3.654 -27.562 -2.42 1 98.88 230 ASN A N 1
ATOM 1790 C CA . ASN A 1 230 ? -4.977 -28.156 -2.58 1 98.88 230 ASN A CA 1
ATOM 1791 C C . ASN A 1 230 ? -5.379 -28.234 -4.051 1 98.88 230 ASN A C 1
ATOM 1793 O O . ASN A 1 230 ? -5.965 -29.234 -4.488 1 98.88 230 ASN A O 1
ATOM 1797 N N . CYS A 1 231 ? -5.051 -27.234 -4.785 1 98.88 231 CYS A N 1
ATOM 1798 C CA . CYS A 1 231 ? -5.477 -27.141 -6.18 1 98.88 231 CYS A CA 1
ATOM 1799 C C . CYS A 1 231 ? -4.418 -26.438 -7.023 1 98.88 231 CYS A C 1
ATOM 1801 O O . CYS A 1 231 ? -3.762 -25.516 -6.562 1 98.88 231 CYS A O 1
ATOM 1803 N N . LEU A 1 232 ? -4.219 -26.953 -8.188 1 98.88 232 LEU A N 1
ATOM 1804 C CA . LEU A 1 232 ? -3.439 -26.312 -9.242 1 98.88 232 LEU A CA 1
ATOM 1805 C C . LEU A 1 232 ? -4.336 -25.922 -10.414 1 98.88 232 LEU A C 1
ATOM 1807 O O . LEU A 1 232 ? -5.055 -26.75 -10.961 1 98.88 232 LEU A O 1
ATOM 1811 N N . VAL A 1 233 ? -4.352 -24.656 -10.734 1 98.94 233 VAL A N 1
ATOM 1812 C CA . VAL A 1 233 ? -4.941 -24.203 -11.992 1 98.94 233 VAL A CA 1
ATOM 1813 C C . VAL A 1 233 ? -3.838 -23.906 -13.008 1 98.94 233 VAL A C 1
ATOM 1815 O O . VAL A 1 233 ? -2.957 -23.078 -12.75 1 98.94 233 VAL A O 1
ATOM 1818 N N . THR A 1 234 ? -3.846 -24.594 -14.117 1 98.81 234 THR A N 1
ATOM 1819 C CA . THR A 1 234 ? -2.836 -24.484 -15.164 1 98.81 234 THR A CA 1
ATOM 1820 C C . THR A 1 234 ? -3.482 -24.516 -16.547 1 98.81 234 THR A C 1
ATOM 1822 O O . THR A 1 234 ? -4.707 -24.438 -16.672 1 98.81 234 THR A O 1
ATOM 1825 N N . ASP A 1 235 ? -2.633 -24.391 -17.562 1 98.5 235 ASP A N 1
ATOM 1826 C CA . ASP A 1 235 ? -3.17 -24.406 -18.922 1 98.5 235 ASP A CA 1
ATOM 1827 C C . ASP A 1 235 ? -3.023 -25.781 -19.547 1 98.5 235 ASP A C 1
ATOM 1829 O O . ASP A 1 235 ? -2.398 -26.672 -18.953 1 98.5 235 ASP A O 1
ATOM 1833 N N . THR A 1 236 ? -3.594 -25.922 -20.75 1 98.06 236 THR A N 1
ATOM 1834 C CA . THR A 1 236 ? -3.684 -27.219 -21.422 1 98.06 236 THR A CA 1
ATOM 1835 C C . THR A 1 236 ? -2.312 -27.656 -21.922 1 98.06 236 THR A C 1
ATOM 1837 O O . THR A 1 236 ? -2.156 -28.781 -22.406 1 98.06 236 THR A O 1
ATOM 1840 N N . GLY A 1 237 ? -1.325 -26.891 -21.781 1 98.06 237 GLY A N 1
ATOM 1841 C CA . GLY A 1 237 ? 0.022 -27.234 -22.219 1 98.06 237 GLY A CA 1
ATOM 1842 C C . GLY A 1 237 ? 0.789 -28.047 -21.203 1 98.06 237 GLY A C 1
ATOM 1843 O O . GLY A 1 237 ? 1.92 -28.469 -21.453 1 98.06 237 GLY A O 1
ATOM 1844 N N . ILE A 1 238 ? 0.216 -28.312 -20.078 1 98.38 238 ILE A N 1
ATOM 1845 C CA . ILE A 1 238 ? 0.894 -29.078 -19.047 1 98.38 238 ILE A CA 1
ATOM 1846 C C . ILE A 1 238 ? 1.186 -30.484 -19.562 1 98.38 238 ILE A C 1
ATOM 1848 O O . ILE A 1 238 ? 0.354 -31.094 -20.25 1 98.38 238 ILE A O 1
ATOM 1852 N N . SER A 1 239 ? 2.367 -31.016 -19.25 1 98.06 239 SER A N 1
ATOM 1853 C CA . SER A 1 239 ? 2.715 -32.375 -19.641 1 98.06 239 SER A CA 1
ATOM 1854 C C . SER A 1 239 ? 2.006 -33.406 -18.766 1 98.06 239 SER A C 1
ATOM 1856 O O . SER A 1 239 ? 1.662 -33.125 -17.625 1 98.06 239 SER A O 1
ATOM 1858 N N . ASP A 1 240 ? 1.873 -34.594 -19.266 1 98.12 240 ASP A N 1
ATOM 1859 C CA . ASP A 1 240 ? 1.28 -35.688 -18.516 1 98.12 240 ASP A CA 1
ATOM 1860 C C . ASP A 1 240 ? 2.09 -35.969 -17.25 1 98.12 240 ASP A C 1
ATOM 1862 O O . ASP A 1 240 ? 1.521 -36.219 -16.188 1 98.12 240 ASP A O 1
ATOM 1866 N N . ALA A 1 241 ? 3.354 -35.906 -17.375 1 97.81 241 ALA A N 1
ATOM 1867 C CA . ALA A 1 241 ? 4.238 -36.188 -16.25 1 97.81 241 ALA A CA 1
ATOM 1868 C C . ALA A 1 241 ? 4.039 -35.156 -15.125 1 97.81 241 ALA A C 1
ATOM 1870 O O . ALA A 1 241 ? 3.967 -35.531 -13.953 1 97.81 241 ALA A O 1
ATOM 1871 N N . ALA A 1 242 ? 3.984 -33.938 -15.5 1 98 242 ALA A N 1
ATOM 1872 C CA . ALA A 1 242 ? 3.777 -32.875 -14.523 1 98 242 ALA A CA 1
ATOM 1873 C C . ALA A 1 242 ? 2.418 -33 -13.844 1 98 242 ALA A C 1
ATOM 1875 O O . ALA A 1 242 ? 2.307 -32.844 -12.625 1 98 242 ALA A O 1
ATOM 1876 N N . ALA A 1 243 ? 1.425 -33.281 -14.625 1 98.44 243 ALA A N 1
ATOM 1877 C CA . ALA A 1 243 ? 0.083 -33.469 -14.086 1 98.44 243 ALA A CA 1
ATOM 1878 C C . ALA A 1 243 ? 0.048 -34.625 -13.102 1 98.44 243 ALA A C 1
ATOM 1880 O O . ALA A 1 243 ? -0.529 -34.531 -12.023 1 98.44 243 ALA A O 1
ATOM 1881 N N . GLN A 1 244 ? 0.628 -35.688 -13.508 1 98.19 244 GLN A N 1
ATOM 1882 C CA . GLN A 1 244 ? 0.662 -36.875 -12.68 1 98.19 244 GLN A CA 1
ATOM 1883 C C . GLN A 1 244 ? 1.401 -36.625 -11.367 1 98.19 244 GLN A C 1
ATOM 1885 O O . GLN A 1 244 ? 0.982 -37.094 -10.312 1 98.19 244 GLN A O 1
ATOM 1890 N N . MET A 1 245 ? 2.516 -35.938 -11.484 1 97.81 245 MET A N 1
ATOM 1891 C CA . MET A 1 245 ? 3.285 -35.562 -10.297 1 97.81 245 MET A CA 1
ATOM 1892 C C . MET A 1 245 ? 2.412 -34.844 -9.289 1 97.81 245 MET A C 1
ATOM 1894 O O . MET A 1 245 ? 2.42 -35.156 -8.102 1 97.81 245 MET A O 1
ATOM 1898 N N . MET A 1 246 ? 1.635 -33.906 -9.727 1 98.44 246 MET A N 1
ATOM 1899 C CA . MET A 1 246 ? 0.761 -33.094 -8.867 1 98.44 246 MET A CA 1
ATOM 1900 C C . MET A 1 246 ? -0.369 -33.938 -8.305 1 98.44 246 MET A C 1
ATOM 1902 O O . MET A 1 246 ? -0.654 -33.906 -7.102 1 98.44 246 MET A O 1
ATOM 1906 N N . GLU A 1 247 ? -0.949 -34.781 -9.148 1 98.44 247 GLU A N 1
ATOM 1907 C CA . GLU A 1 247 ? -2.076 -35.625 -8.742 1 98.44 247 GLU A CA 1
ATOM 1908 C C . GLU A 1 247 ? -1.647 -36.656 -7.715 1 98.44 247 GLU A C 1
ATOM 1910 O O . GLU A 1 247 ? -2.391 -36.969 -6.777 1 98.44 247 GLU A O 1
ATOM 1915 N N . GLN A 1 248 ? -0.521 -37.156 -7.895 1 98 248 GLN A N 1
ATOM 1916 C CA . GLN A 1 248 ? -0 -38.156 -6.961 1 98 248 GLN A CA 1
ATOM 1917 C C . GLN A 1 248 ? 0.221 -37.531 -5.578 1 98 248 GLN A C 1
ATOM 1919 O O . GLN A 1 248 ? 0.153 -38.25 -4.57 1 98 248 GLN A O 1
ATOM 1924 N N . ALA A 1 249 ? 0.473 -36.281 -5.559 1 98.12 249 ALA A N 1
ATOM 1925 C CA . ALA A 1 249 ? 0.675 -35.594 -4.293 1 98.12 249 ALA A CA 1
ATOM 1926 C C . ALA A 1 249 ? -0.659 -35.188 -3.668 1 98.12 249 ALA A C 1
ATOM 1928 O O . ALA A 1 249 ? -0.691 -34.531 -2.617 1 98.12 249 ALA A O 1
ATOM 1929 N N . GLY A 1 250 ? -1.748 -35.5 -4.312 1 98.19 250 GLY A N 1
ATOM 1930 C CA . GLY A 1 250 ? -3.074 -35.188 -3.791 1 98.19 250 GLY A CA 1
ATOM 1931 C C . GLY A 1 250 ? -3.617 -33.875 -4.258 1 98.19 250 GLY A C 1
ATOM 1932 O O . GLY A 1 250 ? -4.625 -33.375 -3.736 1 98.19 250 GLY A O 1
ATOM 1933 N N . VAL A 1 251 ? -3.008 -33.281 -5.223 1 98.81 251 VAL A N 1
ATOM 1934 C CA . VAL A 1 251 ? -3.4 -31.953 -5.719 1 98.81 251 VAL A CA 1
ATOM 1935 C C . VAL A 1 251 ? -4.508 -32.094 -6.762 1 98.81 251 VAL A C 1
ATOM 1937 O O . VAL A 1 251 ? -4.406 -32.938 -7.664 1 98.81 251 VAL A O 1
ATOM 1940 N N . LYS A 1 252 ? -5.598 -31.359 -6.621 1 98.88 252 LYS A N 1
ATOM 1941 C CA . LYS A 1 252 ? -6.574 -31.25 -7.703 1 98.88 252 LYS A CA 1
ATOM 1942 C C . LYS A 1 252 ? -6.027 -30.406 -8.859 1 98.88 252 LYS A C 1
ATOM 1944 O O . LYS A 1 252 ? -5.723 -29.234 -8.68 1 98.88 252 LYS A O 1
ATOM 1949 N N . VAL A 1 253 ? -5.926 -31.031 -10.031 1 98.88 253 VAL A N 1
ATOM 1950 C CA . VAL A 1 253 ? -5.367 -30.328 -11.18 1 98.88 253 VAL A CA 1
ATOM 1951 C C . VAL A 1 253 ? -6.492 -29.875 -12.109 1 98.88 253 VAL A C 1
ATOM 1953 O O . VAL A 1 253 ? -7.285 -30.703 -12.578 1 98.88 253 VAL A O 1
ATOM 1956 N N . VAL A 1 254 ? -6.59 -28.578 -12.336 1 98.88 254 VAL A N 1
ATOM 1957 C CA . VAL A 1 254 ? -7.547 -27.984 -13.258 1 98.88 254 VAL A CA 1
ATOM 1958 C C . VAL A 1 254 ? -6.805 -27.391 -14.461 1 98.88 254 VAL A C 1
ATOM 1960 O O . VAL A 1 254 ? -5.871 -26.594 -14.289 1 98.88 254 VAL A O 1
ATOM 1963 N N . THR A 1 255 ? -7.215 -27.797 -15.656 1 98.69 255 THR A N 1
ATOM 1964 C CA . THR A 1 255 ? -6.625 -27.25 -16.875 1 98.69 255 THR A CA 1
ATOM 1965 C C . THR A 1 255 ? -7.617 -26.344 -17.594 1 98.69 255 THR A C 1
ATOM 1967 O O . THR A 1 255 ? -8.805 -26.672 -17.688 1 98.69 255 THR A O 1
ATOM 1970 N N . VAL A 1 256 ? -7.129 -25.203 -18 1 98.56 256 VAL A N 1
ATOM 1971 C CA . VAL A 1 256 ? -7.969 -24.266 -18.734 1 98.56 256 VAL A CA 1
ATOM 1972 C C . VAL A 1 256 ? -7.309 -23.922 -20.062 1 98.56 256 VAL A C 1
ATOM 1974 O O . VAL A 1 256 ? -6.086 -23.812 -20.156 1 98.56 256 VAL A O 1
ATOM 1977 N N . ALA A 1 257 ? -8.117 -23.656 -21.109 1 97.69 257 ALA A N 1
ATOM 1978 C CA . ALA A 1 257 ? -7.609 -23.266 -22.422 1 97.69 257 ALA A CA 1
ATOM 1979 C C . ALA A 1 257 ? -7.238 -21.781 -22.438 1 97.69 257 ALA A C 1
ATOM 1981 O O . ALA A 1 257 ? -7.973 -20.938 -21.922 1 97.69 257 ALA A O 1
ATOM 1982 N N . PRO A 1 258 ? -6.105 -21.547 -23.047 1 96.12 258 PRO A N 1
ATOM 1983 C CA . PRO A 1 258 ? -5.719 -20.141 -23.141 1 96.12 258 PRO A CA 1
ATOM 1984 C C . PRO A 1 258 ? -6.801 -19.266 -23.781 1 96.12 258 PRO A C 1
ATOM 1986 O O . PRO A 1 258 ? -7.535 -19.734 -24.656 1 96.12 258 PRO A O 1
ATOM 1989 N N . GLU A 1 259 ? -6.875 -18.062 -23.297 1 87.94 259 GLU A N 1
ATOM 1990 C CA . GLU A 1 259 ? -7.828 -17.078 -23.812 1 87.94 259 GLU A CA 1
ATOM 1991 C C . GLU A 1 259 ? -7.113 -15.922 -24.5 1 87.94 259 GLU A C 1
ATOM 1993 O O . GLU A 1 259 ? -6.273 -15.258 -23.906 1 87.94 259 GLU A O 1
ATOM 1998 N N . HIS A 1 260 ? -7.363 -15.875 -25.797 1 77.81 260 HIS A N 1
ATOM 1999 C CA . HIS A 1 260 ? -6.758 -14.766 -26.516 1 77.81 260 HIS A CA 1
ATOM 2000 C C . HIS A 1 260 ? -7.613 -13.508 -26.406 1 77.81 260 HIS A C 1
ATOM 2002 O O . HIS A 1 260 ? -8.836 -13.594 -26.297 1 77.81 260 HIS A O 1
ATOM 2008 N N . GLU A 1 261 ? -7.055 -12.422 -26.047 1 63.31 261 GLU A N 1
ATOM 2009 C CA . GLU A 1 261 ? -7.785 -11.164 -25.922 1 63.31 261 GLU A CA 1
ATOM 2010 C C . GLU A 1 261 ? -8.672 -10.922 -27.141 1 63.31 261 GLU A C 1
ATOM 2012 O O . GLU A 1 261 ? -8.25 -11.156 -28.281 1 63.31 261 GLU A O 1
ATOM 2017 N N . ARG A 1 262 ? -10.031 -10.969 -27.062 1 49.5 262 ARG A N 1
ATOM 2018 C CA . ARG A 1 262 ? -10.844 -10.5 -28.172 1 49.5 262 ARG A CA 1
ATOM 2019 C C . ARG A 1 262 ? -10.461 -9.078 -28.578 1 49.5 262 ARG A C 1
ATOM 2021 O O . ARG A 1 262 ? -10.383 -8.188 -27.719 1 49.5 262 ARG A O 1
ATOM 2028 N N . LEU A 1 263 ? -9.695 -8.922 -29.578 1 37.62 263 LEU A N 1
ATOM 2029 C CA . LEU A 1 263 ? -9.633 -7.574 -30.125 1 37.62 263 LEU A CA 1
ATOM 2030 C C . LEU A 1 263 ? -11.016 -6.93 -30.141 1 37.62 263 LEU A C 1
ATOM 2032 O O . LEU A 1 263 ? -12 -7.574 -30.516 1 37.62 263 LEU A O 1
ATOM 2036 N N . ALA A 1 264 ? -11.328 -5.965 -29.203 1 41.28 264 ALA A N 1
ATOM 2037 C CA . ALA A 1 264 ? -12.5 -5.148 -29.516 1 41.28 264 ALA A CA 1
ATOM 2038 C C . ALA A 1 264 ? -12.609 -4.906 -31.031 1 41.28 264 ALA A C 1
ATOM 2040 O O . ALA A 1 264 ? -11.781 -4.195 -31.609 1 41.28 264 ALA A O 1
ATOM 2041 N N . LEU A 1 265 ? -12.898 -5.91 -31.797 1 27.59 265 LEU A N 1
ATOM 2042 C CA . LEU A 1 265 ? -13.336 -5.551 -33.125 1 27.59 265 LEU A CA 1
ATOM 2043 C C . LEU A 1 265 ? -14.422 -4.48 -33.094 1 27.59 265 LEU A C 1
ATOM 2045 O O . LEU A 1 265 ? -15.461 -4.676 -32.469 1 27.59 265 LEU A O 1
ATOM 2049 N N . VAL A 1 266 ? -14.008 -3.215 -32.938 1 29.88 266 VAL A N 1
ATOM 2050 C CA . VAL A 1 266 ? -14.906 -2.205 -33.5 1 29.88 266 VAL A CA 1
ATOM 2051 C C . VAL A 1 266 ? -15.484 -2.688 -34.812 1 29.88 266 VAL A C 1
ATOM 2053 O O . VAL A 1 266 ? -14.758 -2.83 -35.812 1 29.88 266 VAL A O 1
ATOM 2056 N N . GLY A 1 267 ? -16.328 -3.762 -34.688 1 21.12 267 GLY A N 1
ATOM 2057 C CA . GLY A 1 267 ? -17.344 -3.588 -35.719 1 21.12 267 GLY A CA 1
ATOM 2058 C C . GLY A 1 267 ? -18.203 -2.359 -35.5 1 21.12 267 GLY A C 1
ATOM 2059 O O . GLY A 1 267 ? -18.328 -1.881 -34.344 1 21.12 267 GLY A O 1
ATOM 2060 N N . MET B 1 1 ? -14.172 4.793 -25.062 1 41.47 1 MET B N 1
ATOM 2061 C CA . MET B 1 1 ? -13.266 5.648 -24.312 1 41.47 1 MET B CA 1
ATOM 2062 C C . MET B 1 1 ? -14 6.867 -23.75 1 41.47 1 MET B C 1
ATOM 2064 O O . MET B 1 1 ? -13.828 7.227 -22.594 1 41.47 1 MET B O 1
ATOM 2068 N N . ILE B 1 2 ? -14.781 7.426 -24.578 1 52.06 2 ILE B N 1
ATOM 2069 C CA . ILE B 1 2 ? -15.469 8.68 -24.281 1 52.06 2 ILE B CA 1
ATOM 2070 C C . ILE B 1 2 ? -16.516 8.453 -23.188 1 52.06 2 ILE B C 1
ATOM 2072 O O . ILE B 1 2 ? -16.594 9.234 -22.234 1 52.06 2 ILE B O 1
ATOM 2076 N N . ASN B 1 3 ? -17.078 7.344 -23.219 1 61.16 3 ASN B N 1
ATOM 2077 C CA . ASN B 1 3 ? -18.172 7.035 -22.297 1 61.16 3 ASN B CA 1
ATOM 2078 C C . ASN B 1 3 ? -17.656 6.738 -20.891 1 61.16 3 ASN B C 1
ATOM 2080 O O . ASN B 1 3 ? -18.234 7.199 -19.906 1 61.16 3 ASN B O 1
ATOM 2084 N N . HIS B 1 4 ? -16.641 6.145 -20.844 1 60.25 4 HIS B N 1
ATOM 2085 C CA . HIS B 1 4 ? -16.094 5.73 -19.547 1 60.25 4 HIS B CA 1
ATOM 2086 C C . HIS B 1 4 ? -15.586 6.926 -18.75 1 60.25 4 HIS B C 1
ATOM 2088 O O . HIS B 1 4 ? -15.852 7.043 -17.547 1 60.25 4 HIS B O 1
ATOM 2094 N N . ASN B 1 5 ? -14.953 7.797 -19.359 1 68.62 5 ASN B N 1
ATOM 2095 C CA . ASN B 1 5 ? -14.469 9.016 -18.703 1 68.62 5 ASN B CA 1
ATOM 2096 C C . ASN B 1 5 ? -15.625 9.891 -18.219 1 68.62 5 ASN B C 1
ATOM 2098 O O . ASN B 1 5 ? -15.539 10.492 -17.156 1 68.62 5 ASN B O 1
ATOM 2102 N N . ARG B 1 6 ? -16.609 9.93 -19.078 1 76.31 6 ARG B N 1
ATOM 2103 C CA . ARG B 1 6 ? -17.766 10.742 -18.719 1 76.31 6 ARG B CA 1
ATOM 2104 C C . ARG B 1 6 ? -18.484 10.172 -17.5 1 76.31 6 ARG B C 1
ATOM 2106 O O . ARG B 1 6 ? -18.891 10.906 -16.594 1 76.31 6 ARG B O 1
ATOM 2113 N N . ARG B 1 7 ? -18.547 8.922 -17.469 1 79.5 7 ARG B N 1
ATOM 2114 C CA . ARG B 1 7 ? -19.203 8.266 -16.344 1 79.5 7 ARG B CA 1
ATOM 2115 C C . ARG B 1 7 ? -18.406 8.445 -15.062 1 79.5 7 ARG B C 1
ATOM 2117 O O . ARG B 1 7 ? -18.969 8.695 -13.992 1 79.5 7 ARG B O 1
ATOM 2124 N N . LYS B 1 8 ? -17.188 8.383 -15.156 1 75.12 8 LYS B N 1
ATOM 2125 C CA . LYS B 1 8 ? -16.344 8.672 -14.008 1 75.12 8 LYS B CA 1
ATOM 2126 C C . LYS B 1 8 ? -16.531 10.109 -13.531 1 75.12 8 LYS B C 1
ATOM 2128 O O . LYS B 1 8 ? -16.609 10.359 -12.328 1 75.12 8 LYS B O 1
ATOM 2133 N N . ARG B 1 9 ? -16.609 10.961 -14.477 1 78.5 9 ARG B N 1
ATOM 2134 C CA . ARG B 1 9 ? -16.844 12.359 -14.148 1 78.5 9 ARG B CA 1
ATOM 2135 C C . ARG B 1 9 ? -18.234 12.555 -13.547 1 78.5 9 ARG B C 1
ATOM 2137 O O . ARG B 1 9 ? -18.406 13.336 -12.609 1 78.5 9 ARG B O 1
ATOM 2144 N N . LEU B 1 10 ? -19.172 11.875 -14.094 1 82.19 10 LEU B N 1
ATOM 2145 C CA . LEU B 1 10 ? -20.531 11.914 -13.578 1 82.19 10 LEU B CA 1
ATOM 2146 C C . LEU B 1 10 ? -20.562 11.477 -12.117 1 82.19 10 LEU B C 1
ATOM 2148 O O . LEU B 1 10 ? -21.188 12.141 -11.281 1 82.19 10 LEU B O 1
ATOM 2152 N N . LEU B 1 11 ? -19.859 10.453 -11.914 1 78.75 11 LEU B N 1
ATOM 2153 C CA . LEU B 1 11 ? -19.797 9.953 -10.539 1 78.75 11 LEU B CA 1
ATOM 2154 C C . LEU B 1 11 ? -19.031 10.922 -9.641 1 78.75 11 LEU B C 1
ATOM 2156 O O . LEU B 1 11 ? -19.422 11.148 -8.492 1 78.75 11 LEU B O 1
ATOM 2160 N N . SER B 1 12 ? -18.062 11.523 -10.133 1 76.12 12 SER B N 1
ATOM 2161 C CA . SER B 1 12 ? -17.297 12.523 -9.391 1 76.12 12 SER B CA 1
ATOM 2162 C C . SER B 1 12 ? -18.172 13.719 -9.023 1 76.12 12 SER B C 1
ATOM 2164 O O . SER B 1 12 ? -18.094 14.242 -7.914 1 76.12 12 SER B O 1
ATOM 2166 N N . LEU B 1 13 ? -19.031 14.086 -9.961 1 78 13 LEU B N 1
ATOM 2167 C CA . LEU B 1 13 ? -19.938 15.211 -9.734 1 78 13 LEU B CA 1
ATOM 2168 C C . LEU B 1 13 ? -20.953 14.883 -8.641 1 78 13 LEU B C 1
ATOM 2170 O O . LEU B 1 13 ? -21.266 15.742 -7.82 1 78 13 LEU B O 1
ATOM 2174 N N . LEU B 1 14 ? -21.281 13.602 -8.586 1 78.19 14 LEU B N 1
ATOM 2175 C CA . LEU B 1 14 ? -22.234 13.203 -7.543 1 78.19 14 LEU B CA 1
ATOM 2176 C C . LEU B 1 14 ? -21.531 13.078 -6.195 1 78.19 14 LEU B C 1
ATOM 2178 O O . LEU B 1 14 ? -22.188 13.117 -5.148 1 78.19 14 LEU B O 1
ATOM 2182 N N . GLY B 1 15 ? -20.281 12.93 -6.285 1 69.56 15 GLY B N 1
ATOM 2183 C CA . GLY B 1 15 ? -19.484 13.023 -5.07 1 69.56 15 GLY B CA 1
ATOM 2184 C C . GLY B 1 15 ? -19.422 14.422 -4.492 1 69.56 15 GLY B C 1
ATOM 2185 O O . GLY B 1 15 ? -19.359 14.594 -3.275 1 69.56 15 GLY B O 1
ATOM 2186 N N . GLU B 1 16 ? -19.531 15.312 -5.383 1 66.56 16 GLU B N 1
ATOM 2187 C CA . GLU B 1 16 ? -19.453 16.719 -5.023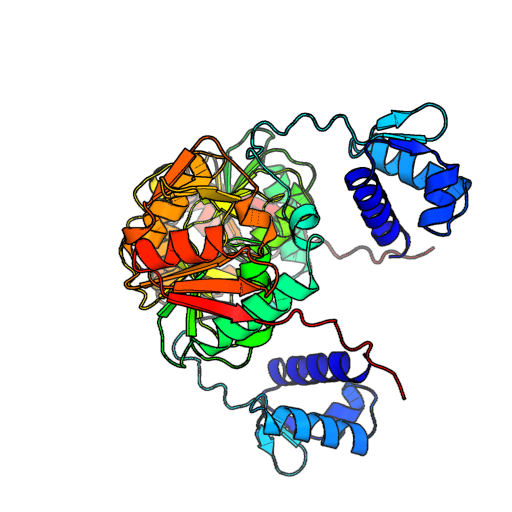 1 66.56 16 GLU B CA 1
ATOM 2188 C C . GLU B 1 16 ? -20.844 17.266 -4.684 1 66.56 16 GLU B C 1
ATOM 2190 O O . GLU B 1 16 ? -20.969 18.188 -3.871 1 66.56 16 GLU B O 1
ATOM 2195 N N . HIS B 1 17 ? -21.75 16.531 -5.391 1 73.81 17 HIS B N 1
ATOM 2196 C CA . HIS B 1 17 ? -23.141 16.922 -5.207 1 73.81 17 HIS B CA 1
ATOM 2197 C C . HIS B 1 17 ? -23.984 15.734 -4.746 1 73.81 17 HIS B C 1
ATOM 2199 O O . HIS B 1 17 ? -23.734 14.594 -5.141 1 73.81 17 HIS B O 1
ATOM 2205 N N . THR B 1 18 ? -24.641 15.812 -3.66 1 71.81 18 THR B N 1
ATOM 2206 C CA . THR B 1 18 ? -25.469 14.727 -3.158 1 71.81 18 THR B CA 1
ATOM 2207 C C . THR B 1 18 ? -26.469 14.281 -4.219 1 71.81 18 THR B C 1
ATOM 2209 O O . THR B 1 18 ? -26.781 13.094 -4.328 1 71.81 18 THR B O 1
ATOM 2212 N N . ALA B 1 19 ? -26.938 15.219 -5.039 1 82.44 19 ALA B N 1
ATOM 2213 C CA . ALA B 1 19 ? -27.922 14.961 -6.094 1 82.44 19 ALA B CA 1
ATOM 2214 C C . ALA B 1 19 ? -27.797 15.992 -7.215 1 82.44 19 ALA B C 1
ATOM 2216 O O . ALA B 1 19 ? -27.484 17.156 -6.965 1 82.44 19 ALA B O 1
ATOM 2217 N N . LEU B 1 20 ? -27.906 15.453 -8.508 1 87.75 20 LEU B N 1
ATOM 2218 C CA . LEU B 1 20 ? -27.938 16.344 -9.664 1 87.75 20 LEU B CA 1
ATOM 2219 C C . LEU B 1 20 ? -29.078 15.969 -10.609 1 87.75 20 LEU B C 1
ATOM 2221 O O . LEU B 1 20 ? -29.391 14.789 -10.773 1 87.75 20 LEU B O 1
ATOM 2225 N N . THR B 1 21 ? -29.703 17.016 -11.203 1 89.31 21 THR B N 1
ATOM 2226 C CA . THR B 1 21 ? -30.703 16.781 -12.242 1 89.31 21 THR B CA 1
ATOM 2227 C C . THR B 1 21 ? -30.016 16.516 -13.586 1 89.31 21 THR B C 1
ATOM 2229 O O . THR B 1 21 ? -28.844 16.828 -13.773 1 89.31 21 THR B O 1
ATOM 2232 N N . VAL B 1 22 ? -30.75 15.93 -14.484 1 91.69 22 VAL B N 1
ATOM 2233 C CA . VAL B 1 22 ? -30.25 15.664 -15.828 1 91.69 22 VAL B CA 1
ATOM 2234 C C . VAL B 1 22 ? -29.781 16.969 -16.469 1 91.69 22 VAL B C 1
ATOM 2236 O O . VAL B 1 22 ? -28.734 17 -17.125 1 91.69 22 VAL B O 1
ATOM 2239 N N . GLU B 1 23 ? -30.5 18 -16.188 1 89.88 23 GLU B N 1
ATOM 2240 C CA . GLU B 1 23 ? -30.141 19.312 -16.75 1 89.88 23 GLU B CA 1
ATOM 2241 C C . GLU B 1 23 ? -28.812 19.797 -16.203 1 89.88 23 GLU B C 1
ATOM 2243 O O . GLU B 1 23 ? -27.969 20.312 -16.938 1 89.88 23 GLU B O 1
ATOM 2248 N N . GLN B 1 24 ? -28.609 19.625 -14.992 1 89.06 24 GLN B N 1
ATOM 2249 C CA . GLN B 1 24 ? -27.359 20.016 -14.352 1 89.06 24 GLN B CA 1
ATOM 2250 C C . GLN B 1 24 ? -26.172 19.203 -14.883 1 89.06 24 GLN B C 1
ATOM 2252 O O . GLN B 1 24 ? -25.109 19.75 -15.164 1 89.06 24 GLN B O 1
ATOM 2257 N N . PHE B 1 25 ? -26.328 17.938 -15.016 1 90.12 25 PHE B N 1
ATOM 2258 C CA . PHE B 1 25 ? -25.297 17.094 -15.586 1 90.12 25 PHE B CA 1
ATOM 2259 C C . PHE B 1 25 ? -24.938 17.547 -16.984 1 90.12 25 PHE B C 1
ATOM 2261 O O . PHE B 1 25 ? -23.75 17.578 -17.344 1 90.12 25 PHE B O 1
ATOM 2268 N N . CYS B 1 26 ? -25.938 17.891 -17.75 1 89.38 26 CYS B N 1
ATOM 2269 C CA . CYS B 1 26 ? -25.719 18.328 -19.125 1 89.38 26 CYS B CA 1
ATOM 2270 C C . CYS B 1 26 ? -24.812 19.562 -19.156 1 89.38 26 CYS B C 1
ATOM 2272 O O . CYS B 1 26 ? -23.906 19.625 -19.984 1 89.38 26 CYS B O 1
ATOM 2274 N N . HIS B 1 27 ? -25.109 20.406 -18.266 1 87.12 27 HIS B N 1
ATOM 2275 C CA . HIS B 1 27 ? -24.312 21.641 -18.203 1 87.12 27 HIS B CA 1
ATOM 2276 C C . HIS B 1 27 ? -22.875 21.359 -17.781 1 87.12 27 HIS B C 1
ATOM 2278 O O . HIS B 1 27 ? -21.938 21.875 -18.375 1 87.12 27 HIS B O 1
ATOM 2284 N N . LEU B 1 28 ? -22.734 20.484 -16.875 1 83.44 28 LEU B N 1
ATOM 2285 C CA . LEU B 1 28 ? -21.438 20.266 -16.25 1 83.44 28 LEU B CA 1
ATOM 2286 C C . LEU B 1 28 ? -20.562 19.344 -17.109 1 83.44 28 LEU B C 1
ATOM 2288 O O . LEU B 1 28 ? -19.328 19.453 -17.094 1 83.44 28 LEU B O 1
ATOM 2292 N N . LEU B 1 29 ? -21.172 18.5 -17.859 1 84.44 29 LEU B N 1
ATOM 2293 C CA . LEU B 1 29 ? -20.453 17.484 -18.641 1 84.44 29 LEU B CA 1
ATOM 2294 C C . LEU B 1 29 ? -20.438 17.859 -20.125 1 84.44 29 LEU B C 1
ATOM 2296 O O . LEU B 1 29 ? -19.781 17.188 -20.922 1 84.44 29 LEU B O 1
ATOM 2300 N N . ASN B 1 30 ? -21.156 18.875 -20.406 1 85.06 30 ASN B N 1
ATOM 2301 C CA . ASN B 1 30 ? -21.328 19.281 -21.797 1 85.06 30 ASN B CA 1
ATOM 2302 C C . ASN B 1 30 ? -21.797 18.109 -22.672 1 85.06 30 ASN B C 1
ATOM 2304 O O 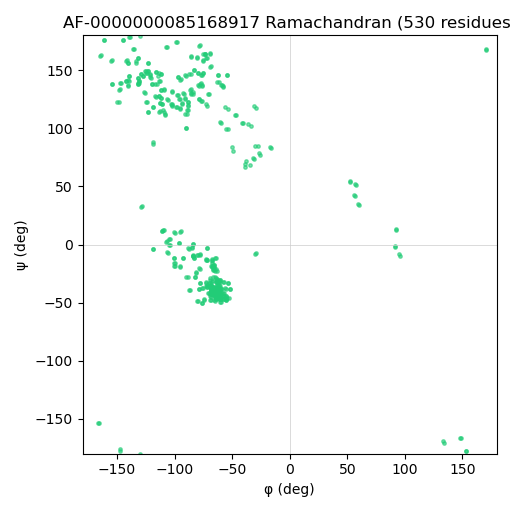. ASN B 1 30 ? -21.172 17.797 -23.688 1 85.06 30 ASN B O 1
ATOM 2308 N N . ALA B 1 31 ? -22.859 17.531 -22.234 1 87.62 31 ALA B N 1
ATOM 2309 C CA . ALA B 1 31 ? -23.453 16.375 -22.906 1 87.62 31 ALA B CA 1
ATOM 2310 C C . ALA B 1 31 ? -24.953 16.531 -23.062 1 87.62 31 ALA B C 1
ATOM 2312 O O . ALA B 1 31 ? -25.578 17.312 -22.328 1 87.62 31 ALA B O 1
ATOM 2313 N N . SER B 1 32 ? -25.5 15.883 -23.984 1 88.88 32 SER B N 1
ATOM 2314 C CA . SER B 1 32 ? -26.938 15.945 -24.203 1 88.88 32 SER B CA 1
ATOM 2315 C C . SER B 1 32 ? -27.703 15.211 -23.109 1 88.88 32 SER B C 1
ATOM 2317 O O . SER B 1 32 ? -27.156 14.328 -22.438 1 88.88 32 SER B O 1
ATOM 2319 N N . ALA B 1 33 ? -28.969 15.555 -23.016 1 89.5 33 ALA B N 1
ATOM 2320 C CA . ALA B 1 33 ? -29.812 14.891 -22.031 1 89.5 33 ALA B CA 1
ATOM 2321 C C . ALA B 1 33 ? -29.922 13.398 -22.297 1 89.5 33 ALA B C 1
ATOM 2323 O O . ALA B 1 33 ? -29.938 12.586 -21.375 1 89.5 33 ALA B O 1
ATOM 2324 N N . ALA B 1 34 ? -29.969 13.039 -23.547 1 88.31 34 ALA B N 1
ATOM 2325 C CA . ALA B 1 34 ? -30.047 11.625 -23.922 1 88.31 34 ALA B CA 1
ATOM 2326 C C . ALA B 1 34 ? -28.797 10.867 -23.469 1 88.31 34 ALA B C 1
ATOM 2328 O O . ALA B 1 34 ? -28.906 9.766 -22.922 1 88.31 34 ALA B O 1
ATOM 2329 N N . THR B 1 35 ? -27.703 11.484 -23.609 1 83.81 35 THR B N 1
ATOM 2330 C CA . THR B 1 35 ? -26.422 10.891 -23.234 1 83.81 35 THR B CA 1
ATOM 2331 C C . THR B 1 35 ? -26.328 10.75 -21.719 1 83.81 35 THR B C 1
ATOM 2333 O O . THR B 1 35 ? -25.922 9.703 -21.203 1 83.81 35 THR B O 1
ATOM 2336 N N . VAL B 1 36 ? -26.703 11.781 -21.031 1 90.81 36 VAL B N 1
ATOM 2337 C CA . VAL B 1 36 ? -26.641 11.789 -19.578 1 90.81 36 VAL B CA 1
ATOM 2338 C C . VAL B 1 36 ? -27.578 10.734 -19 1 90.81 36 VAL B C 1
ATOM 2340 O O . VAL B 1 36 ? -27.219 10 -18.094 1 90.81 36 VAL B O 1
ATOM 2343 N N . ARG B 1 37 ? -28.75 10.633 -19.578 1 88.56 37 ARG B N 1
ATOM 2344 C CA . ARG B 1 37 ? -29.734 9.656 -19.109 1 88.56 37 ARG B CA 1
ATOM 2345 C C . ARG B 1 37 ? -29.234 8.234 -19.328 1 88.56 37 ARG B C 1
ATOM 2347 O O . ARG B 1 37 ? -29.422 7.359 -18.484 1 88.56 37 ARG B O 1
ATOM 2354 N N . ARG B 1 38 ? -28.594 8.039 -20.375 1 85.31 38 ARG B N 1
ATOM 2355 C CA . ARG B 1 38 ? -28.031 6.723 -20.656 1 85.31 38 ARG B CA 1
ATOM 2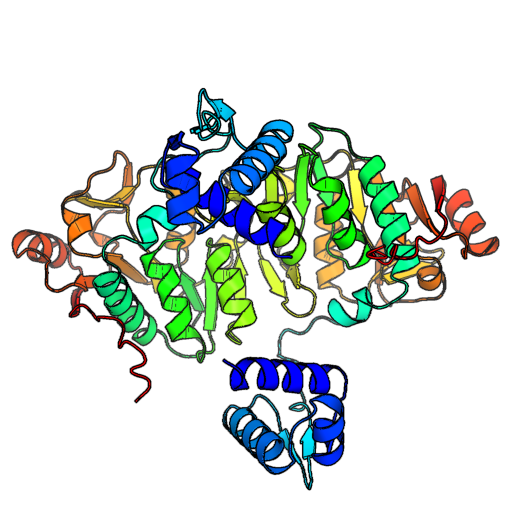356 C C . ARG B 1 38 ? -26.922 6.379 -19.656 1 85.31 38 ARG B C 1
ATOM 2358 O O . ARG B 1 38 ? -26.828 5.242 -19.188 1 85.31 38 ARG B O 1
ATOM 2365 N N . ASP B 1 39 ? -26.141 7.363 -19.422 1 85.19 39 ASP B N 1
ATOM 2366 C CA . ASP B 1 39 ? -25.062 7.152 -18.469 1 85.19 39 ASP B CA 1
ATOM 2367 C C . ASP B 1 39 ? -25.609 6.883 -17.062 1 85.19 39 ASP B C 1
ATOM 2369 O O . ASP B 1 39 ? -25.125 5.984 -16.375 1 85.19 39 ASP B O 1
ATOM 2373 N N . ILE B 1 40 ? -26.609 7.641 -16.688 1 87.94 40 ILE B N 1
ATOM 2374 C CA . ILE B 1 40 ? -27.234 7.473 -15.375 1 87.94 40 ILE B CA 1
ATOM 2375 C C . ILE B 1 40 ? -27.859 6.086 -15.281 1 87.94 40 ILE B C 1
ATOM 2377 O O . ILE B 1 40 ? -27.703 5.391 -14.273 1 87.94 40 ILE B O 1
ATOM 2381 N N . ALA B 1 41 ? -28.5 5.703 -16.312 1 84.06 41 ALA B N 1
ATOM 2382 C CA . ALA B 1 41 ? -29.125 4.383 -16.344 1 84.06 41 ALA B CA 1
ATOM 2383 C C . ALA B 1 41 ? -28.078 3.279 -16.234 1 84.06 41 ALA B C 1
ATOM 2385 O O . ALA B 1 41 ? -28.266 2.318 -15.484 1 84.06 41 ALA B O 1
ATOM 2386 N N . TRP B 1 42 ? -27.094 3.467 -16.938 1 81 42 TRP B N 1
ATOM 2387 C CA . TRP B 1 42 ? -26 2.504 -16.922 1 81 42 TRP B CA 1
ATOM 2388 C C . TRP B 1 42 ? -25.375 2.402 -15.531 1 81 42 TRP B C 1
ATOM 2390 O O . TRP B 1 42 ? -25.156 1.301 -15.023 1 81 42 TRP B O 1
ATOM 2400 N N . LEU B 1 43 ? -25.156 3.49 -14.914 1 79.25 43 LEU B N 1
ATOM 2401 C CA . LEU B 1 43 ? -24.547 3.549 -13.586 1 79.25 43 LEU B CA 1
ATOM 2402 C C . LEU B 1 43 ? -25.531 3.062 -12.523 1 79.25 43 LEU B C 1
ATOM 2404 O O . LEU B 1 43 ? -25.141 2.395 -11.562 1 79.25 43 LEU B O 1
ATOM 2408 N N . ALA B 1 44 ? -26.812 3.361 -12.734 1 78.81 44 ALA B N 1
ATOM 2409 C CA . ALA B 1 44 ? -27.844 2.928 -11.805 1 78.81 44 ALA B CA 1
ATOM 2410 C C . ALA B 1 44 ? -28.031 1.414 -11.852 1 78.81 44 ALA B C 1
ATOM 2412 O O . ALA B 1 44 ? -28.203 0.772 -10.812 1 78.81 44 ALA B O 1
ATOM 2413 N N . GLU B 1 45 ? -27.922 0.916 -12.945 1 77.38 45 GLU B N 1
ATOM 2414 C CA . GLU B 1 45 ? -28.031 -0.53 -13.109 1 77.38 45 GLU B CA 1
ATOM 2415 C C . GLU B 1 45 ? -26.875 -1.254 -12.414 1 77.38 45 GLU B C 1
ATOM 2417 O O . GLU B 1 45 ? -27.016 -2.412 -12.023 1 77.38 45 GLU B O 1
ATOM 2422 N N . ARG B 1 46 ? -25.938 -0.463 -12.188 1 65.69 46 ARG B N 1
ATOM 2423 C CA . ARG B 1 46 ? -24.75 -1.032 -11.578 1 65.69 46 ARG B CA 1
ATOM 2424 C C . ARG B 1 46 ? -24.578 -0.551 -10.141 1 65.69 46 ARG B C 1
ATOM 2426 O O . ARG B 1 46 ? -23.5 -0.664 -9.562 1 65.69 46 ARG B O 1
ATOM 2433 N N . ASP B 1 47 ? -25.641 0.059 -9.695 1 69.62 47 ASP B N 1
ATOM 2434 C CA . ASP B 1 47 ? -25.781 0.532 -8.32 1 69.62 47 ASP B CA 1
ATOM 2435 C C . ASP B 1 47 ? -24.672 1.534 -7.973 1 69.62 47 ASP B C 1
ATOM 2437 O O . ASP B 1 47 ? -24.156 1.522 -6.859 1 69.62 47 ASP B O 1
ATOM 2441 N N . MET B 1 48 ? -24.281 2.285 -8.852 1 71.5 48 MET B N 1
ATOM 2442 C CA . MET B 1 48 ? -23.25 3.293 -8.625 1 71.5 48 MET B CA 1
ATOM 2443 C C . MET B 1 48 ? -23.875 4.648 -8.305 1 71.5 48 MET B C 1
ATOM 2445 O O . MET B 1 48 ? -23.188 5.555 -7.824 1 71.5 48 MET B O 1
ATOM 2449 N N . LEU B 1 49 ? -25.125 4.766 -8.656 1 76.38 49 LEU B N 1
ATOM 2450 C CA . LEU B 1 49 ? -25.938 5.918 -8.289 1 76.38 49 LEU B CA 1
ATOM 2451 C C . LEU B 1 49 ? -27.422 5.551 -8.266 1 76.38 49 LEU B C 1
ATOM 2453 O O . LEU B 1 49 ? -27.797 4.465 -8.703 1 76.38 49 LEU B O 1
ATOM 2457 N N . THR B 1 50 ? -28.156 6.336 -7.551 1 83.12 50 THR B N 1
ATOM 2458 C CA . THR B 1 50 ? -29.594 6.156 -7.527 1 83.12 50 THR B CA 1
ATOM 2459 C C . THR B 1 50 ? -30.281 7.117 -8.492 1 83.12 50 THR B C 1
ATOM 2461 O O . THR B 1 50 ? -30.031 8.32 -8.461 1 83.12 50 THR B O 1
ATOM 2464 N N . ARG B 1 51 ? -31.125 6.492 -9.305 1 83.38 51 ARG B N 1
ATOM 2465 C CA . ARG B 1 51 ? -31.906 7.309 -10.219 1 83.38 51 ARG B CA 1
ATOM 2466 C C . ARG B 1 51 ? -33.062 7.992 -9.492 1 83.38 51 ARG B C 1
ATOM 2468 O O . ARG B 1 51 ? -33.75 7.371 -8.664 1 83.38 51 ARG B O 1
ATOM 2475 N N . THR B 1 52 ? -33.062 9.328 -9.617 1 83.81 52 THR B N 1
ATOM 2476 C CA . THR B 1 52 ? -34.188 10.086 -9.094 1 83.81 52 THR B CA 1
ATOM 2477 C C . THR B 1 52 ? -35.062 10.602 -10.227 1 83.81 52 THR B C 1
ATOM 2479 O O . THR B 1 52 ? -34.719 10.461 -11.406 1 83.81 52 THR B O 1
ATOM 2482 N N . ARG B 1 53 ? -36.312 11.156 -9.742 1 80.94 53 ARG B N 1
ATOM 2483 C CA . ARG B 1 53 ? -37.156 11.82 -10.727 1 80.94 53 ARG B CA 1
ATOM 2484 C C . ARG B 1 53 ? -36.438 13.008 -11.367 1 80.94 53 ARG B C 1
ATOM 2486 O O . ARG B 1 53 ? -36.094 13.969 -10.68 1 80.94 53 ARG B O 1
ATOM 2493 N N . GLY B 1 54 ? -35.969 12.859 -12.656 1 83.44 54 GLY B N 1
ATOM 2494 C CA . GLY B 1 54 ? -35.344 13.945 -13.414 1 83.44 54 GLY B CA 1
ATOM 2495 C C . GLY B 1 54 ? -33.844 14.008 -13.25 1 83.44 54 GLY B C 1
ATOM 2496 O O . GLY B 1 54 ? -33.219 14.977 -13.68 1 83.44 54 GLY B O 1
ATOM 2497 N N . GLY B 1 55 ? -33.281 13.086 -12.391 1 87.19 55 GLY B N 1
ATOM 2498 C CA . GLY B 1 55 ? -31.828 13.164 -12.203 1 87.19 55 GLY B CA 1
ATOM 2499 C C . GLY B 1 55 ? -31.25 11.93 -11.531 1 87.19 55 GLY B C 1
ATOM 2500 O O . GLY B 1 55 ? -31.703 10.812 -11.781 1 87.19 55 GLY B O 1
ATOM 2501 N N . ALA B 1 56 ? -30.188 12.109 -10.883 1 85.19 56 ALA B N 1
ATOM 2502 C CA . ALA B 1 56 ? -29.516 11.031 -10.148 1 85.19 56 ALA B CA 1
ATOM 2503 C C . ALA B 1 56 ? -28.984 11.531 -8.812 1 85.19 56 ALA B C 1
ATOM 2505 O O . ALA B 1 56 ? -28.703 12.719 -8.648 1 85.19 56 ALA B O 1
ATOM 2506 N N . GLU B 1 57 ? -29.109 10.734 -7.898 1 80.25 57 GLU B N 1
ATOM 2507 C CA . GLU B 1 57 ? -28.531 10.984 -6.582 1 80.25 57 GLU B CA 1
ATOM 2508 C C . GLU B 1 57 ? -27.438 9.969 -6.266 1 80.25 57 GLU B C 1
ATOM 2510 O O . GLU B 1 57 ? -27.422 8.859 -6.809 1 80.25 57 GLU B O 1
ATOM 2515 N N . ARG B 1 58 ? -26.516 10.641 -5.551 1 64.56 58 ARG B N 1
ATOM 2516 C CA . ARG B 1 58 ? -25.5 9.711 -5.066 1 64.56 58 ARG B CA 1
ATOM 2517 C C . ARG B 1 58 ? -26.141 8.547 -4.309 1 64.56 58 ARG B C 1
ATOM 2519 O O . ARG B 1 58 ? -27.109 8.742 -3.566 1 64.56 58 ARG B O 1
ATOM 2526 N N . LEU B 1 59 ? -26 7.383 -4.781 1 57.09 59 LEU B N 1
ATOM 2527 C CA . LEU B 1 59 ? -26.469 6.293 -3.934 1 57.09 59 LEU B CA 1
ATOM 2528 C C . LEU B 1 59 ? -26.25 6.621 -2.459 1 57.09 59 LEU B C 1
ATOM 2530 O O . LEU B 1 59 ? -25.219 7.164 -2.082 1 57.09 59 LEU B O 1
ATOM 2534 N N . ALA B 1 60 ? -27.438 7.027 -1.818 1 45.47 60 ALA B N 1
ATOM 2535 C CA . ALA B 1 60 ? -27.188 7.109 -0.381 1 45.47 60 ALA B CA 1
ATOM 2536 C C . ALA B 1 60 ? -26.047 6.18 0.037 1 45.47 60 ALA B C 1
ATOM 2538 O O . ALA B 1 60 ? -26.125 4.969 -0.174 1 45.47 60 ALA B O 1
ATOM 2539 N N . GLN B 1 61 ? -24.953 6.648 -0.26 1 41.72 61 GLN B N 1
ATOM 2540 C CA . GLN B 1 61 ? -23.812 5.816 0.117 1 41.72 61 GLN B CA 1
ATOM 2541 C C . GLN B 1 61 ? -24.125 5.016 1.38 1 41.72 61 GLN B C 1
ATOM 2543 O O . GLN B 1 61 ? -24.391 5.59 2.436 1 41.72 61 GLN B O 1
ATOM 2548 N N . LYS B 1 62 ? -24.859 4.129 1.255 1 38.75 62 LYS B N 1
ATOM 2549 C CA . LYS B 1 62 ? -24.672 3.32 2.455 1 38.75 62 LYS B CA 1
ATOM 2550 C C . LYS B 1 62 ? -23.25 3.48 3.01 1 38.75 62 LYS B C 1
ATOM 2552 O O . LYS B 1 62 ? -22.266 3.295 2.287 1 38.75 62 LYS B O 1
ATOM 2557 N N . ARG B 1 63 ? -23.031 4.613 3.885 1 40.81 63 ARG B N 1
ATOM 2558 C CA . ARG B 1 63 ? -21.781 4.566 4.641 1 40.81 63 ARG B CA 1
ATOM 2559 C C . ARG B 1 63 ? -21.188 3.162 4.645 1 40.81 63 ARG B C 1
ATOM 2561 O O . ARG B 1 63 ? -21.859 2.205 5.047 1 40.81 63 ARG B O 1
ATOM 2568 N N . SER B 1 64 ? -20.516 2.801 3.68 1 48.94 64 SER B N 1
ATOM 2569 C CA . SER B 1 64 ? -19.844 1.507 3.713 1 48.94 64 SER B CA 1
ATOM 2570 C C . SER B 1 64 ? -19.484 1.107 5.141 1 48.94 64 SER B C 1
ATOM 2572 O O . SER B 1 64 ? -19.172 1.963 5.969 1 48.94 64 SER B O 1
ATOM 2574 N N . ALA B 1 65 ? -19.984 0.146 5.555 1 48.41 65 ALA B N 1
ATOM 2575 C CA . ALA B 1 65 ? -19.734 -0.418 6.875 1 48.41 65 ALA B CA 1
ATOM 2576 C C . ALA B 1 65 ? -18.312 -0.092 7.352 1 48.41 65 ALA B C 1
ATOM 2578 O O . ALA B 1 65 ? -18.016 -0.204 8.539 1 48.41 65 ALA B O 1
ATOM 2579 N N . PHE B 1 66 ? -17.422 0.529 6.465 1 61.31 66 PHE B N 1
ATOM 2580 C CA . PHE B 1 66 ? -16.047 0.678 6.922 1 61.31 66 PHE B CA 1
ATOM 2581 C C . PHE B 1 66 ? -15.57 2.115 6.746 1 61.31 66 PHE B C 1
ATOM 2583 O O . PHE B 1 66 ? -14.367 2.363 6.598 1 61.31 66 PHE B O 1
ATOM 2590 N N . ALA B 1 67 ? -16.5 3.08 6.875 1 72.94 67 ALA B N 1
ATOM 2591 C CA . ALA B 1 67 ? -16.125 4.473 6.645 1 72.94 67 ALA B CA 1
ATOM 2592 C C . ALA B 1 67 ? -15.562 5.105 7.914 1 72.94 67 ALA B C 1
ATOM 2594 O O . ALA B 1 67 ? -16.062 4.867 9.016 1 72.94 67 ALA B O 1
ATOM 2595 N N . LEU B 1 68 ? -14.406 5.824 7.734 1 83.25 68 LEU B N 1
ATOM 2596 C CA . LEU B 1 68 ? -13.82 6.602 8.82 1 83.25 68 LEU B CA 1
ATOM 2597 C C . LEU B 1 68 ? -14.602 7.895 9.047 1 83.25 68 LEU B C 1
ATOM 2599 O O . LEU B 1 68 ? -15.172 8.445 8.102 1 83.25 68 LEU B O 1
ATOM 2603 N N . SER B 1 69 ? -14.641 8.25 10.273 1 74.62 69 SER B N 1
ATOM 2604 C CA . SER B 1 69 ? -15.18 9.57 10.57 1 74.62 69 SER B CA 1
ATOM 2605 C C . SER B 1 69 ? -14.234 10.672 10.109 1 74.62 69 SER B C 1
ATOM 2607 O O . SER B 1 69 ? -13.008 10.516 10.18 1 74.62 69 SER B O 1
ATOM 2609 N N . GLY B 1 70 ? -14.828 11.656 9.344 1 72.06 70 GLY B N 1
ATOM 2610 C CA . GLY B 1 70 ? -13.992 12.766 8.906 1 72.06 70 GLY B CA 1
ATOM 2611 C C . GLY B 1 70 ? -14.172 13.094 7.438 1 72.06 70 GLY B C 1
ATOM 2612 O O . GLY B 1 70 ? -15.102 12.609 6.789 1 72.06 70 GLY B O 1
ATOM 2613 N N . GLU B 1 71 ? -13.234 13.977 7.035 1 78.5 71 GLU B N 1
ATOM 2614 C CA . GLU B 1 71 ? -13.312 14.477 5.664 1 78.5 71 GLU B CA 1
ATOM 2615 C C . GLU B 1 71 ? -12.609 13.531 4.695 1 78.5 71 GLU B C 1
ATOM 2617 O O . GLU B 1 71 ? -11.656 12.844 5.074 1 78.5 71 GLU B O 1
ATOM 2622 N N . THR B 1 72 ? -13.148 13.469 3.523 1 84.75 72 THR B N 1
ATOM 2623 C CA . THR B 1 72 ? -12.461 12.719 2.48 1 84.75 72 THR B CA 1
ATOM 2624 C C . THR B 1 72 ? -11.172 13.43 2.066 1 84.75 72 THR B C 1
ATOM 2626 O O . THR B 1 72 ? -11.047 14.648 2.236 1 84.75 72 THR B O 1
ATOM 2629 N N . PHE B 1 73 ? -10.266 12.602 1.596 1 88.56 73 PHE B N 1
ATOM 2630 C CA . PHE B 1 73 ? -8.992 13.148 1.144 1 88.56 73 PHE B CA 1
ATOM 2631 C C . PHE B 1 73 ? -9.203 14.227 0.09 1 88.56 73 PHE B C 1
ATOM 2633 O O . PHE B 1 73 ? -8.641 15.32 0.189 1 88.56 73 PHE B O 1
ATOM 2640 N N . GLN B 1 74 ? -10.023 14.016 -0.887 1 83.75 74 GLN B N 1
ATOM 2641 C CA . GLN B 1 74 ? -10.242 14.93 -2.008 1 83.75 74 GLN B CA 1
ATOM 2642 C C . GLN B 1 74 ? -10.828 16.25 -1.533 1 83.75 74 GLN B C 1
ATOM 2644 O O . GLN B 1 74 ? -10.375 17.328 -1.953 1 83.75 74 GLN B O 1
ATOM 2649 N N . ALA B 1 75 ? -11.758 16.219 -0.647 1 84.5 75 ALA B N 1
ATOM 2650 C CA . ALA B 1 75 ? -12.359 17.422 -0.099 1 84.5 75 ALA B CA 1
ATOM 2651 C C . ALA B 1 75 ? -11.336 18.25 0.68 1 84.5 75 ALA B C 1
ATOM 2653 O O . ALA B 1 75 ? -11.289 19.469 0.555 1 84.5 75 ALA B O 1
ATOM 2654 N N . SER B 1 76 ? -10.508 17.531 1.397 1 90.5 76 SER B N 1
ATOM 2655 C CA . SER B 1 76 ? -9.5 18.203 2.219 1 90.5 76 SER B CA 1
ATOM 2656 C C . SER B 1 76 ? -8.398 18.812 1.358 1 90.5 76 SER B C 1
ATOM 2658 O O . SER B 1 76 ? -7.91 19.906 1.648 1 90.5 76 SER B O 1
ATOM 2660 N N . LEU B 1 77 ? -8.062 18.141 0.337 1 90.44 77 LEU B N 1
ATOM 2661 C CA . LEU B 1 77 ? -6.984 18.578 -0.538 1 90.44 77 LEU B CA 1
ATOM 2662 C C . LEU B 1 77 ? -7.332 19.906 -1.201 1 90.44 77 LEU B C 1
ATOM 2664 O O . LEU B 1 77 ? -6.453 20.75 -1.417 1 90.44 77 LEU B O 1
ATOM 2668 N N . ALA B 1 78 ? -8.531 20.188 -1.424 1 89.19 78 ALA B N 1
ATOM 2669 C CA . ALA B 1 78 ? -8.992 21.359 -2.168 1 89.19 78 ALA B CA 1
ATOM 2670 C C . ALA B 1 78 ? -9.078 22.578 -1.264 1 89.19 78 ALA B C 1
ATOM 2672 O O . ALA B 1 78 ? -9.195 23.703 -1.747 1 89.19 78 ALA B O 1
ATOM 2673 N N . ARG B 1 79 ? -8.945 22.375 -0.017 1 92.44 79 ARG B N 1
ATOM 2674 C CA . ARG B 1 79 ? -9.023 23.484 0.934 1 92.44 79 ARG B CA 1
ATOM 2675 C C . ARG B 1 79 ? -7.641 24.078 1.186 1 92.44 79 ARG B C 1
ATOM 2677 O O . ARG B 1 79 ? -6.684 23.344 1.455 1 92.44 79 ARG B O 1
ATOM 2684 N N . GLN B 1 80 ? -7.488 25.375 0.998 1 95.44 80 GLN B N 1
ATOM 2685 C CA . GLN B 1 80 ? -6.277 26.141 1.285 1 95.44 80 GLN B CA 1
ATOM 2686 C C . GLN B 1 80 ? -5.078 25.578 0.526 1 95.44 80 GLN B C 1
ATOM 2688 O O . GLN B 1 80 ? -4.035 25.312 1.121 1 95.44 80 GLN B O 1
ATOM 2693 N N . PRO B 1 81 ? -5.211 25.391 -0.774 1 95.62 81 PRO B N 1
ATOM 2694 C CA . PRO B 1 81 ? -4.148 24.719 -1.526 1 95.62 81 PRO B CA 1
ATOM 2695 C C . PRO B 1 81 ? -2.836 25.5 -1.521 1 95.62 81 PRO B C 1
ATOM 2697 O O . PRO B 1 81 ? -1.76 24.891 -1.457 1 95.62 81 PRO B O 1
ATOM 2700 N N . ALA B 1 82 ? -2.949 26.844 -1.578 1 97.31 82 ALA B N 1
ATOM 2701 C CA . ALA B 1 82 ? -1.735 27.656 -1.606 1 97.31 82 ALA B CA 1
ATOM 2702 C C . ALA B 1 82 ? -0.968 27.547 -0.292 1 97.31 82 ALA B C 1
ATOM 2704 O O . ALA B 1 82 ? 0.26 27.438 -0.29 1 97.31 82 ALA B O 1
ATOM 2705 N N . GLN B 1 83 ? -1.709 27.594 0.8 1 98.12 83 GLN B N 1
ATOM 2706 C CA . GLN B 1 83 ? -1.102 27.453 2.119 1 98.12 83 GLN B CA 1
ATOM 2707 C C . GLN B 1 83 ? -0.471 26.062 2.287 1 98.12 83 GLN B C 1
ATOM 2709 O O . GLN B 1 83 ? 0.673 25.953 2.73 1 98.12 83 GLN B O 1
ATOM 2714 N N . LYS B 1 84 ? -1.223 24.984 1.893 1 98.06 84 LYS B N 1
ATOM 2715 C CA . LYS B 1 84 ? -0.73 23.625 2.033 1 98.06 84 LYS B CA 1
ATOM 2716 C C . LYS B 1 84 ? 0.539 23.406 1.212 1 98.06 84 LYS B C 1
ATOM 2718 O O . LYS B 1 84 ? 1.476 22.75 1.668 1 98.06 84 LYS B O 1
ATOM 2723 N N . ARG B 1 85 ? 0.583 23.969 0.062 1 97.5 85 ARG B N 1
ATOM 2724 C CA . ARG B 1 85 ? 1.748 23.812 -0.802 1 97.5 85 ARG B CA 1
ATOM 2725 C C . ARG B 1 85 ? 2.984 24.453 -0.18 1 97.5 85 ARG B C 1
ATOM 2727 O O . ARG B 1 85 ? 4.059 23.859 -0.162 1 97.5 85 ARG B O 1
ATOM 2734 N N . ALA B 1 86 ? 2.811 25.672 0.274 1 98.5 86 ALA B N 1
ATOM 2735 C CA . ALA B 1 86 ? 3.924 26.391 0.902 1 98.5 86 ALA B CA 1
ATOM 2736 C C . ALA B 1 86 ? 4.434 25.625 2.127 1 98.5 86 ALA B C 1
ATOM 2738 O O . ALA B 1 86 ? 5.641 25.5 2.32 1 98.5 86 ALA B O 1
ATOM 2739 N N . ILE B 1 87 ? 3.516 25.141 2.91 1 98.75 87 ILE B N 1
ATOM 2740 C CA . ILE B 1 87 ? 3.84 24.406 4.121 1 98.75 87 ILE B CA 1
ATOM 2741 C C . ILE B 1 87 ? 4.574 23.109 3.758 1 98.75 87 ILE B C 1
ATOM 2743 O O . ILE B 1 87 ? 5.613 22.797 4.344 1 98.75 87 ILE B O 1
ATOM 2747 N N . ALA B 1 88 ? 4.09 22.375 2.812 1 98.62 88 ALA B N 1
ATOM 2748 C CA . ALA B 1 88 ? 4.688 21.125 2.365 1 98.62 88 ALA B CA 1
ATOM 2749 C C . ALA B 1 88 ? 6.098 21.344 1.822 1 98.62 88 ALA B C 1
ATOM 2751 O O . ALA B 1 88 ? 7.004 20.547 2.082 1 98.62 88 ALA B O 1
ATOM 2752 N N . ARG B 1 89 ? 6.25 22.422 1.063 1 98 89 ARG B N 1
ATOM 2753 C CA . ARG B 1 89 ? 7.566 22.75 0.517 1 98 89 ARG B CA 1
ATOM 2754 C C . ARG B 1 89 ? 8.578 22.969 1.632 1 98 89 ARG B C 1
ATOM 2756 O O . ARG B 1 89 ? 9.68 22.406 1.597 1 98 89 ARG B O 1
ATOM 2763 N N . HIS B 1 90 ? 8.219 23.75 2.553 1 98.75 90 HIS B N 1
ATOM 2764 C CA . HIS B 1 90 ? 9.117 24.016 3.666 1 98.75 90 HIS B CA 1
ATOM 2765 C C . HIS B 1 90 ? 9.453 22.734 4.426 1 98.75 90 HIS B C 1
ATOM 2767 O O . HIS B 1 90 ? 10.609 22.5 4.785 1 98.75 90 HIS B O 1
ATOM 2773 N N . ALA B 1 91 ? 8.422 21.953 4.719 1 98.81 91 ALA B N 1
ATOM 2774 C CA . ALA B 1 91 ? 8.617 20.688 5.41 1 98.81 91 ALA B CA 1
ATOM 2775 C C . ALA B 1 91 ? 9.617 19.797 4.668 1 98.81 91 ALA B C 1
ATOM 2777 O O . ALA B 1 91 ? 10.5 19.188 5.281 1 98.81 91 ALA B O 1
ATOM 2778 N N . ALA B 1 92 ? 9.508 19.688 3.363 1 98.62 92 ALA B N 1
ATOM 2779 C CA . ALA B 1 92 ? 10.414 18.891 2.549 1 98.62 92 ALA B CA 1
ATOM 2780 C C . ALA B 1 92 ? 11.852 19.391 2.662 1 98.62 92 ALA B C 1
ATOM 2782 O O . ALA B 1 92 ? 12.797 18.609 2.643 1 98.62 92 ALA B O 1
ATOM 2783 N N . GLU B 1 93 ? 11.961 20.719 2.771 1 98.25 93 GLU B N 1
ATOM 2784 C CA . GLU B 1 93 ? 13.281 21.328 2.902 1 98.25 93 GLU B CA 1
ATOM 2785 C C . GLU B 1 93 ? 13.945 20.938 4.215 1 98.25 93 GLU B C 1
ATOM 2787 O O . GLU B 1 93 ? 15.172 21.031 4.352 1 98.25 93 GLU B O 1
ATOM 2792 N N . MET B 1 94 ? 13.195 20.5 5.141 1 98.44 94 MET B N 1
ATOM 2793 C CA . MET B 1 94 ? 13.711 20.109 6.449 1 98.44 94 MET B CA 1
ATOM 2794 C C . MET B 1 94 ? 14.312 18.703 6.395 1 98.44 94 MET B C 1
ATOM 2796 O O . MET B 1 94 ? 14.891 18.234 7.379 1 98.44 94 MET B O 1
ATOM 2800 N N . CYS B 1 95 ? 14.18 17.938 5.34 1 98.31 95 CYS B N 1
ATOM 2801 C CA . CYS B 1 95 ? 14.641 16.562 5.203 1 98.31 95 CYS B CA 1
ATOM 2802 C C . CYS B 1 95 ? 16.016 16.516 4.539 1 98.31 95 CYS B C 1
ATOM 2804 O O . CYS B 1 95 ? 16.25 17.203 3.553 1 98.31 95 CYS B O 1
ATOM 2806 N N . ASP B 1 96 ? 16.844 15.625 4.996 1 96.38 96 ASP B N 1
ATOM 2807 C CA . ASP B 1 96 ? 18.172 15.43 4.434 1 96.38 96 ASP B CA 1
ATOM 2808 C C . ASP B 1 96 ? 18.312 14.031 3.826 1 96.38 96 ASP B C 1
ATOM 2810 O O . ASP B 1 96 ? 17.766 13.062 4.352 1 96.38 96 ASP B O 1
ATOM 2814 N N . ASN B 1 97 ? 19.125 13.961 2.783 1 95.75 97 ASN B N 1
ATOM 2815 C CA . ASN B 1 97 ? 19.391 12.664 2.174 1 95.75 97 ASN B CA 1
ATOM 2816 C C . ASN B 1 97 ? 19.969 11.672 3.186 1 95.75 97 ASN B C 1
ATOM 2818 O O . ASN B 1 97 ? 20.797 12.039 4.016 1 95.75 97 ASN B O 1
ATOM 2822 N N . GLY B 1 98 ? 19.453 10.461 3.143 1 95.06 98 GLY B N 1
ATOM 2823 C CA . GLY B 1 98 ? 19.938 9.398 4.012 1 95.06 98 GLY B CA 1
ATOM 2824 C C . GLY B 1 98 ? 19.125 9.25 5.281 1 95.06 98 GLY B C 1
ATOM 2825 O O . GLY B 1 98 ? 19.266 8.258 6 1 95.06 98 GLY B O 1
ATOM 2826 N N . GLU B 1 99 ? 18.219 10.188 5.504 1 96 99 GLU B N 1
ATOM 2827 C CA . GLU B 1 99 ? 17.391 10.164 6.707 1 96 99 GLU B CA 1
ATOM 2828 C C . GLU B 1 99 ? 16.234 9.172 6.574 1 96 99 GLU B C 1
ATOM 2830 O O . GLU B 1 99 ? 15.781 8.891 5.461 1 96 99 GLU B O 1
ATOM 2835 N N . THR B 1 100 ? 15.891 8.617 7.676 1 97.88 100 THR B N 1
ATOM 2836 C CA . THR B 1 100 ? 14.609 7.934 7.801 1 97.88 100 THR B CA 1
ATOM 2837 C C . THR B 1 100 ? 13.562 8.859 8.406 1 97.88 100 THR B C 1
ATOM 2839 O O . THR B 1 100 ? 13.781 9.43 9.484 1 97.88 100 THR B O 1
ATOM 2842 N N . ILE B 1 101 ? 12.484 9 7.699 1 98.75 101 ILE B N 1
ATOM 2843 C CA . ILE B 1 101 ? 11.438 9.875 8.211 1 98.75 101 ILE B CA 1
ATOM 2844 C C . ILE B 1 101 ? 10.086 9.156 8.133 1 98.75 101 ILE B C 1
ATOM 2846 O O . ILE B 1 101 ? 9.953 8.148 7.441 1 98.75 101 ILE B O 1
ATOM 2850 N N . ILE B 1 102 ? 9.148 9.695 8.938 1 98.81 102 ILE B N 1
ATOM 2851 C CA . ILE B 1 102 ? 7.762 9.242 8.898 1 98.81 102 ILE B CA 1
ATOM 2852 C C . ILE B 1 102 ? 6.875 10.359 8.336 1 98.81 102 ILE B C 1
ATOM 2854 O O . ILE B 1 102 ? 7.027 11.523 8.703 1 98.81 102 ILE B O 1
ATOM 2858 N N . ILE B 1 103 ? 6.016 10.008 7.406 1 98.75 103 ILE B N 1
ATOM 2859 C CA . ILE B 1 103 ? 5.016 10.945 6.914 1 98.75 103 ILE B CA 1
ATOM 2860 C C . ILE B 1 103 ? 3.619 10.359 7.102 1 98.75 103 ILE B C 1
ATOM 2862 O O . ILE B 1 103 ? 3.266 9.359 6.465 1 98.75 103 ILE B O 1
ATOM 2866 N N . ASN B 1 104 ? 2.857 10.977 7.953 1 97.81 104 ASN B N 1
ATOM 2867 C CA . ASN B 1 104 ? 1.488 10.539 8.203 1 97.81 104 ASN B CA 1
ATOM 2868 C C . ASN B 1 104 ? 0.555 10.938 7.066 1 97.81 104 ASN B C 1
ATOM 2870 O O . ASN B 1 104 ? 0.752 11.969 6.43 1 97.81 104 ASN B O 1
ATOM 2874 N N . GLY B 1 105 ? -0.417 10.102 6.855 1 96.38 105 GLY B N 1
ATOM 2875 C CA . GLY B 1 105 ? -1.398 10.414 5.828 1 96.38 105 GLY B CA 1
ATOM 2876 C C . GLY B 1 105 ? -2.127 11.719 6.078 1 96.38 105 GLY B C 1
ATOM 2877 O O . GLY B 1 105 ? -2.494 12.023 7.215 1 96.38 105 GLY B O 1
ATOM 2878 N N . GLY B 1 106 ? -2.309 12.508 5.043 1 95.56 106 GLY B N 1
ATOM 2879 C CA . GLY B 1 106 ? -2.984 13.797 5.035 1 95.56 106 GLY B CA 1
ATOM 2880 C C . GLY B 1 106 ? -2.828 14.547 3.727 1 95.56 106 GLY B C 1
ATOM 2881 O O . GLY B 1 106 ? -2.014 14.164 2.881 1 95.56 106 GLY B O 1
ATOM 2882 N N . THR B 1 107 ? -3.637 15.578 3.607 1 96.19 107 THR B N 1
ATOM 2883 C CA . THR B 1 107 ? -3.615 16.312 2.352 1 96.19 107 THR B CA 1
ATOM 2884 C C . THR B 1 107 ? -2.412 17.25 2.295 1 96.19 107 THR B C 1
ATOM 2886 O O . THR B 1 107 ? -1.799 17.422 1.239 1 96.19 107 THR B O 1
ATOM 2889 N N . THR B 1 108 ? -2.088 17.859 3.4 1 97.5 108 THR B N 1
ATOM 2890 C CA . THR B 1 108 ? -0.92 18.734 3.424 1 97.5 108 THR B CA 1
ATOM 2891 C C . THR B 1 108 ? 0.364 17.922 3.279 1 97.5 108 THR B C 1
ATOM 2893 O O . THR B 1 108 ? 1.239 18.266 2.484 1 97.5 108 THR B O 1
ATOM 2896 N N . THR B 1 109 ? 0.5 16.844 4.043 1 98.44 109 THR B N 1
ATOM 2897 C CA . THR B 1 109 ? 1.692 16 3.984 1 98.44 109 THR B CA 1
ATOM 2898 C C . THR B 1 109 ? 1.838 15.367 2.607 1 98.44 109 THR B C 1
ATOM 2900 O O . THR B 1 109 ? 2.955 15.148 2.133 1 98.44 109 THR B O 1
ATOM 2903 N N . PHE B 1 110 ? 0.718 15.102 1.955 1 97.94 110 PHE B N 1
ATOM 2904 C CA . PHE B 1 110 ? 0.754 14.5 0.625 1 97.94 110 PHE B CA 1
ATOM 2905 C C . PHE B 1 110 ? 1.522 15.391 -0.346 1 97.94 110 PHE B C 1
ATOM 2907 O O . PHE B 1 110 ? 2.26 14.891 -1.199 1 97.94 110 PHE B O 1
ATOM 2914 N N . LEU B 1 111 ? 1.376 16.641 -0.238 1 97.06 111 LEU B N 1
ATOM 2915 C CA . LEU B 1 111 ? 1.99 17.594 -1.159 1 97.06 111 LEU B CA 1
ATOM 2916 C C . LEU B 1 111 ? 3.508 17.594 -1.001 1 97.06 111 LEU B C 1
ATOM 2918 O O . LEU B 1 111 ? 4.223 18.094 -1.872 1 97.06 111 LEU B O 1
ATOM 2922 N N . MET B 1 112 ? 4.02 17.031 0.096 1 98.38 112 MET B N 1
ATOM 2923 C CA . MET B 1 112 ? 5.465 16.906 0.261 1 98.38 112 MET B CA 1
ATOM 2924 C C . MET B 1 112 ? 6.07 16.062 -0.854 1 98.38 112 MET B C 1
ATOM 2926 O O . MET B 1 112 ? 7.242 16.219 -1.201 1 98.38 112 MET B O 1
ATOM 2930 N N . ALA B 1 113 ? 5.305 15.094 -1.347 1 97.44 113 ALA B N 1
ATOM 2931 C CA . ALA B 1 113 ? 5.809 14.133 -2.326 1 97.44 113 ALA B CA 1
ATOM 2932 C C . ALA B 1 113 ? 6.461 14.844 -3.506 1 97.44 113 ALA B C 1
ATOM 2934 O O . ALA B 1 113 ? 7.488 14.398 -4.02 1 97.44 113 ALA B O 1
ATOM 2935 N N . GLU B 1 114 ? 5.867 15.938 -3.906 1 94.56 114 GLU B N 1
ATOM 2936 C CA . GLU B 1 114 ? 6.383 16.703 -5.035 1 94.56 114 GLU B CA 1
ATOM 2937 C C . GLU B 1 114 ? 7.797 17.203 -4.762 1 94.56 114 GLU B C 1
ATOM 2939 O O . GLU B 1 114 ? 8.648 17.203 -5.652 1 94.56 114 GLU B O 1
ATOM 2944 N N . TYR B 1 115 ? 8.039 17.562 -3.623 1 97.06 115 TYR B N 1
ATOM 2945 C CA . TYR B 1 115 ? 9.297 18.219 -3.27 1 97.06 115 TYR B CA 1
ATOM 2946 C C . TYR B 1 115 ? 10.328 17.203 -2.789 1 97.06 115 TYR B C 1
ATOM 2948 O O . TYR B 1 115 ? 11.508 17.531 -2.633 1 97.06 115 TYR B O 1
ATOM 2956 N N . LEU B 1 116 ? 9.852 15.961 -2.541 1 97.94 116 LEU B N 1
ATOM 2957 C CA . LEU B 1 116 ? 10.742 14.906 -2.068 1 97.94 116 LEU B CA 1
ATOM 2958 C C . LEU B 1 116 ? 11.234 14.047 -3.229 1 97.94 116 LEU B C 1
ATOM 2960 O O . LEU B 1 116 ? 12.008 13.109 -3.027 1 97.94 116 LEU B O 1
ATOM 2964 N N . ALA B 1 117 ? 10.836 14.367 -4.438 1 92.94 117 ALA B N 1
ATOM 2965 C CA . ALA B 1 117 ? 11.078 13.555 -5.621 1 92.94 117 ALA B CA 1
ATOM 2966 C C . ALA B 1 117 ? 12.57 13.32 -5.832 1 92.94 117 ALA B C 1
ATOM 2968 O O . ALA B 1 117 ? 12.992 12.234 -6.242 1 92.94 117 ALA B O 1
ATOM 2969 N N . GLN B 1 118 ? 13.414 14.258 -5.457 1 92.56 118 GLN B N 1
ATOM 2970 C CA . GLN B 1 118 ? 14.844 14.164 -5.758 1 92.56 118 GLN B CA 1
ATOM 2971 C C . GLN B 1 118 ? 15.641 13.781 -4.52 1 92.56 118 GLN B C 1
ATOM 2973 O O . GLN B 1 118 ? 16.875 13.734 -4.555 1 92.56 118 GLN B O 1
ATOM 2978 N N . LYS B 1 119 ? 14.938 13.516 -3.471 1 95.56 119 LYS B N 1
ATOM 2979 C CA . LYS B 1 119 ? 15.609 13.109 -2.238 1 95.56 119 LYS B CA 1
ATOM 2980 C C . LYS B 1 119 ? 15.875 11.609 -2.227 1 95.56 119 LYS B C 1
ATOM 2982 O O . LYS B 1 119 ? 15.344 10.867 -3.059 1 95.56 119 LYS B O 1
ATOM 2987 N N . ARG B 1 120 ? 16.797 11.258 -1.362 1 95.31 120 ARG B N 1
ATOM 2988 C CA . ARG B 1 120 ? 17.094 9.859 -1.072 1 95.31 120 ARG B CA 1
ATOM 2989 C C . ARG B 1 120 ? 16.844 9.539 0.397 1 95.31 120 ARG B C 1
ATOM 2991 O O . ARG B 1 120 ? 17.766 9.578 1.215 1 95.31 120 ARG B O 1
ATOM 2998 N N . LEU B 1 121 ? 15.609 9.18 0.629 1 98.06 121 LEU B N 1
ATOM 2999 C CA . LEU B 1 121 ? 15.133 8.961 1.992 1 98.06 121 LEU B CA 1
ATOM 3000 C C . LEU B 1 121 ? 14.562 7.555 2.152 1 98.06 121 LEU B C 1
ATOM 3002 O O . LEU B 1 121 ? 14.289 6.875 1.161 1 98.06 121 LEU B O 1
ATOM 3006 N N . LYS B 1 122 ? 14.578 7.129 3.328 1 97.69 122 LYS B N 1
ATOM 3007 C CA . LYS B 1 122 ? 13.688 6.055 3.758 1 97.69 122 LYS B CA 1
ATOM 3008 C C . LYS B 1 122 ? 12.414 6.613 4.395 1 97.69 122 LYS B C 1
ATOM 3010 O O . LYS B 1 122 ? 12.477 7.289 5.426 1 97.69 122 LYS B O 1
ATOM 3015 N N . ILE B 1 123 ? 11.312 6.344 3.787 1 98.62 123 ILE B N 1
ATOM 3016 C CA . ILE B 1 123 ? 10.07 6.988 4.207 1 98.62 123 ILE B CA 1
ATOM 3017 C C . ILE B 1 123 ? 9.07 5.93 4.664 1 98.62 123 ILE B C 1
ATOM 3019 O O . ILE B 1 123 ? 8.688 5.055 3.887 1 98.62 123 ILE B O 1
ATOM 3023 N N . LEU B 1 124 ? 8.695 6.004 5.902 1 98.5 124 LEU B N 1
ATOM 3024 C CA . LEU B 1 124 ? 7.562 5.25 6.422 1 98.5 124 LEU B CA 1
ATOM 3025 C C . LEU B 1 124 ? 6.289 6.082 6.371 1 98.5 124 LEU B C 1
ATOM 3027 O O . LEU B 1 124 ? 6.234 7.18 6.934 1 98.5 124 LEU B O 1
ATOM 3031 N N . THR B 1 125 ? 5.254 5.613 5.672 1 98.56 125 THR B N 1
ATOM 3032 C CA . THR B 1 125 ? 4.012 6.371 5.555 1 98.56 125 THR B CA 1
ATOM 3033 C C . THR B 1 125 ? 2.803 5.441 5.59 1 98.56 125 THR B C 1
ATOM 3035 O O . THR B 1 125 ? 2.836 4.352 5.023 1 98.56 125 THR B O 1
ATOM 3038 N N . ASN B 1 126 ? 1.775 5.922 6.27 1 98 126 ASN B N 1
ATOM 3039 C CA . ASN B 1 126 ? 0.536 5.152 6.23 1 98 126 ASN B CA 1
ATOM 3040 C C . ASN B 1 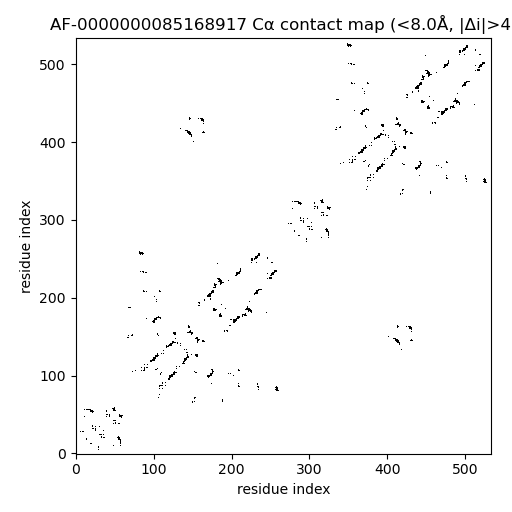126 ? -0.415 5.672 5.156 1 98 126 ASN B C 1
ATOM 3042 O O . ASN B 1 126 ? -1.591 5.305 5.133 1 98 126 ASN B O 1
ATOM 3046 N N . SER B 1 127 ? 0.048 6.551 4.301 1 97.88 127 SER B N 1
ATOM 3047 C CA . SER B 1 127 ? -0.705 7.012 3.137 1 97.88 127 SER B CA 1
ATOM 3048 C C . SER B 1 127 ? -0.465 6.113 1.93 1 97.88 127 SER B C 1
ATOM 3050 O O . SER B 1 127 ? 0.656 6.027 1.425 1 97.88 127 SER B O 1
ATOM 3052 N N . PHE B 1 128 ? -1.507 5.48 1.515 1 97.81 128 PHE B N 1
ATOM 3053 C CA . PHE B 1 128 ? -1.39 4.629 0.336 1 97.81 128 PHE B CA 1
ATOM 3054 C C . PHE B 1 128 ? -1.108 5.465 -0.908 1 97.81 128 PHE B C 1
ATOM 3056 O O . PHE B 1 128 ? -0.26 5.102 -1.727 1 97.81 128 PHE B O 1
ATOM 3063 N N . LEU B 1 129 ? -1.731 6.566 -1.028 1 95.19 129 LEU B N 1
ATOM 3064 C CA . LEU B 1 129 ? -1.574 7.445 -2.18 1 95.19 129 LEU B CA 1
ATOM 3065 C C . LEU B 1 129 ? -0.179 8.062 -2.209 1 95.19 129 LEU B C 1
ATOM 3067 O O . LEU B 1 129 ? 0.42 8.203 -3.277 1 95.19 129 LEU B O 1
ATOM 3071 N N . MET B 1 130 ? 0.285 8.438 -1.067 1 96.62 130 MET B N 1
ATOM 3072 C CA . MET B 1 130 ? 1.646 8.961 -0.987 1 96.62 130 MET B CA 1
ATOM 3073 C C . MET B 1 130 ? 2.66 7.914 -1.434 1 96.62 130 MET B C 1
ATOM 3075 O O . MET B 1 130 ? 3.59 8.227 -2.18 1 96.62 130 MET B O 1
ATOM 3079 N N . ALA B 1 131 ? 2.498 6.711 -0.923 1 98.06 131 ALA B N 1
ATOM 3080 C CA . ALA B 1 131 ? 3.373 5.617 -1.335 1 98.06 131 ALA B CA 1
ATOM 3081 C C . ALA B 1 131 ? 3.363 5.445 -2.852 1 98.06 131 ALA B C 1
ATOM 3083 O O . ALA B 1 131 ? 4.422 5.367 -3.48 1 98.06 131 ALA B O 1
ATOM 3084 N N . GLU B 1 132 ? 2.182 5.426 -3.418 1 94.44 132 GLU B N 1
ATOM 3085 C CA . GLU B 1 132 ? 2.029 5.281 -4.863 1 94.44 132 GLU B CA 1
ATOM 3086 C C . GLU B 1 132 ? 2.768 6.391 -5.605 1 94.44 132 GLU B C 1
ATOM 3088 O O . GLU B 1 132 ? 3.516 6.125 -6.547 1 94.44 132 GLU B O 1
ATOM 3093 N N . ARG B 1 133 ? 2.574 7.598 -5.148 1 93.81 133 ARG B N 1
ATOM 3094 C CA . ARG B 1 133 ? 3.182 8.75 -5.801 1 93.81 133 ARG B CA 1
ATOM 3095 C C . ARG B 1 133 ? 4.703 8.695 -5.715 1 93.81 133 ARG B C 1
ATOM 3097 O O . ARG B 1 133 ? 5.395 8.883 -6.715 1 93.81 133 ARG B O 1
ATOM 3104 N N . LEU B 1 134 ? 5.203 8.406 -4.602 1 96.19 134 LEU B N 1
ATOM 3105 C CA . LEU B 1 134 ? 6.645 8.414 -4.395 1 96.19 134 LEU B CA 1
ATOM 3106 C C . LEU B 1 134 ? 7.309 7.262 -5.141 1 96.19 134 LEU B C 1
ATOM 3108 O O . LEU B 1 134 ? 8.445 7.391 -5.605 1 96.19 134 LEU B O 1
ATOM 3112 N N . LEU B 1 135 ? 6.629 6.145 -5.254 1 92.69 135 LEU B N 1
ATOM 3113 C CA . LEU B 1 135 ? 7.176 4.996 -5.969 1 92.69 135 LEU B CA 1
ATOM 3114 C C . LEU B 1 135 ? 7.418 5.332 -7.438 1 92.69 135 LEU B C 1
ATOM 3116 O O . LEU B 1 135 ? 8.367 4.836 -8.047 1 92.69 135 LEU B O 1
ATOM 3120 N N . THR B 1 136 ? 6.621 6.195 -7.961 1 87.44 136 THR B N 1
ATOM 3121 C CA . THR B 1 136 ? 6.676 6.449 -9.398 1 87.44 136 THR B CA 1
ATOM 3122 C C . THR B 1 136 ? 7.461 7.723 -9.695 1 87.44 136 THR B C 1
ATOM 3124 O O . THR B 1 136 ? 7.898 7.941 -10.828 1 87.44 136 THR B O 1
ATOM 3127 N N . THR B 1 137 ? 7.68 8.547 -8.711 1 88.69 137 THR B N 1
ATOM 3128 C CA . THR B 1 137 ? 8.242 9.859 -9.016 1 88.69 137 THR B CA 1
ATOM 3129 C C . THR B 1 137 ? 9.594 10.039 -8.328 1 88.69 137 THR B C 1
ATOM 3131 O O . THR B 1 137 ? 10.25 11.07 -8.492 1 88.69 137 THR B O 1
ATOM 3134 N N . SER B 1 138 ? 9.977 9.039 -7.535 1 92.56 138 SER B N 1
ATOM 3135 C CA . SER B 1 138 ? 11.219 9.203 -6.777 1 92.56 138 SER B CA 1
ATOM 3136 C C . SER B 1 138 ? 11.961 7.879 -6.641 1 92.56 138 SER B C 1
ATOM 3138 O O . SER B 1 138 ? 11.469 6.836 -7.078 1 92.56 138 SER B O 1
ATOM 3140 N N . GLU B 1 139 ? 13.172 7.961 -6.027 1 92.62 139 GLU B N 1
ATOM 3141 C CA . GLU B 1 139 ? 13.961 6.77 -5.727 1 92.62 139 GLU B CA 1
ATOM 3142 C C . GLU B 1 139 ? 14 6.5 -4.223 1 92.62 139 GLU B C 1
ATOM 3144 O O . GLU B 1 139 ? 14.836 5.73 -3.746 1 92.62 139 GLU B O 1
ATOM 3149 N N . ASN B 1 140 ? 13.141 7.184 -3.508 1 97.12 140 ASN B N 1
ATOM 3150 C CA . ASN B 1 140 ? 13.055 6.965 -2.066 1 97.12 140 ASN B CA 1
ATOM 3151 C C . ASN B 1 140 ? 12.633 5.535 -1.741 1 97.12 140 ASN B C 1
ATOM 3153 O O . ASN B 1 140 ? 11.898 4.91 -2.506 1 97.12 140 ASN B O 1
ATOM 3157 N N . GLN B 1 141 ? 13.125 5.008 -0.687 1 97.19 141 GLN B N 1
ATOM 3158 C CA . GLN B 1 141 ? 12.633 3.746 -0.151 1 97.19 141 GLN B CA 1
ATOM 3159 C C . GLN B 1 141 ? 11.336 3.949 0.625 1 97.19 141 GLN B C 1
ATOM 3161 O O . GLN B 1 141 ? 11.273 4.773 1.541 1 97.19 141 GLN B O 1
ATOM 3166 N N . ILE B 1 142 ? 10.312 3.209 0.243 1 98.12 142 ILE B N 1
ATOM 3167 C CA . ILE B 1 142 ? 9 3.438 0.838 1 98.12 142 ILE B CA 1
ATOM 3168 C C . ILE B 1 142 ? 8.594 2.219 1.665 1 98.12 142 ILE B C 1
ATOM 3170 O O . ILE B 1 142 ? 8.625 1.089 1.174 1 98.12 142 ILE B O 1
ATOM 3174 N N . ILE B 1 143 ? 8.227 2.463 2.904 1 97.69 143 ILE B N 1
ATOM 3175 C CA . ILE B 1 143 ? 7.734 1.458 3.838 1 97.69 143 ILE B CA 1
ATOM 3176 C C . ILE B 1 143 ? 6.316 1.816 4.277 1 97.69 143 ILE B C 1
ATOM 3178 O O . ILE B 1 143 ? 6.02 2.982 4.543 1 97.69 143 ILE B O 1
ATOM 3182 N N . VAL B 1 144 ? 5.449 0.783 4.352 1 97.62 144 VAL B N 1
ATOM 3183 C CA . VAL B 1 144 ? 4.082 1.023 4.809 1 97.62 144 VAL B CA 1
ATOM 3184 C C . VAL B 1 144 ? 3.762 0.096 5.98 1 97.62 144 VAL B C 1
ATOM 3186 O O . VAL B 1 144 ? 4.316 -1 6.082 1 97.62 144 VAL B O 1
ATOM 3189 N N . PRO B 1 145 ? 2.877 0.589 6.891 1 96.75 145 PRO B N 1
ATOM 3190 C CA . PRO B 1 145 ? 2.338 -0.33 7.895 1 96.75 145 PRO B CA 1
ATOM 3191 C C . PRO B 1 145 ? 1.314 -1.304 7.316 1 96.75 145 PRO B C 1
ATOM 3193 O O . PRO B 1 145 ? 0.866 -1.13 6.18 1 96.75 145 PRO B O 1
ATOM 3196 N N . GLY B 1 146 ? 1.047 -2.338 8.062 1 96.44 146 GLY B N 1
ATOM 3197 C CA . GLY B 1 146 ? -0.021 -3.248 7.68 1 96.44 146 GLY B CA 1
ATOM 3198 C C . GLY B 1 146 ? -1.395 -2.771 8.109 1 96.44 146 GLY B C 1
ATOM 3199 O O . GLY B 1 146 ? -1.522 -2.049 9.102 1 96.44 146 GLY B O 1
ATOM 3200 N N . GLY B 1 147 ? -2.418 -3.176 7.297 1 96.62 147 GLY B N 1
ATOM 3201 C CA . GLY B 1 147 ? -3.781 -2.82 7.656 1 96.62 147 GLY B CA 1
ATOM 3202 C C . GLY B 1 147 ? -4.711 -2.729 6.465 1 96.62 147 GLY B C 1
ATOM 3203 O O . GLY B 1 147 ? -4.328 -3.068 5.344 1 96.62 147 GLY B O 1
ATOM 3204 N N . GLN B 1 148 ? -5.926 -2.348 6.828 1 96.81 148 GLN B N 1
ATOM 3205 C CA . GLN B 1 148 ? -6.926 -2.08 5.801 1 96.81 148 GLN B CA 1
ATOM 3206 C C . GLN B 1 148 ? -6.695 -0.717 5.152 1 96.81 148 GLN B C 1
ATOM 3208 O O . GLN B 1 148 ? -6.371 0.256 5.836 1 96.81 148 GLN B O 1
ATOM 3213 N N . ILE B 1 149 ? -6.859 -0.702 3.82 1 97.31 149 ILE B N 1
ATOM 3214 C CA . ILE B 1 149 ? -6.781 0.574 3.115 1 97.31 149 ILE B CA 1
ATOM 3215 C C . ILE B 1 149 ? -8.164 1.23 3.084 1 97.31 149 ILE B C 1
ATOM 3217 O O . ILE B 1 149 ? -9.109 0.671 2.527 1 97.31 149 ILE B O 1
ATOM 3221 N N . TYR B 1 150 ? -8.227 2.387 3.662 1 95.19 150 TYR B N 1
ATOM 3222 C CA . TYR B 1 150 ? -9.43 3.201 3.586 1 95.19 150 TYR B CA 1
ATOM 3223 C C . TYR B 1 150 ? -9.391 4.125 2.375 1 95.19 150 TYR B C 1
ATOM 3225 O O . TYR B 1 150 ? -8.703 5.145 2.389 1 95.19 150 TYR B O 1
ATOM 3233 N N . ARG B 1 151 ? -10.055 3.762 1.362 1 90.25 151 ARG B N 1
ATOM 3234 C CA . ARG B 1 151 ? -9.883 4.324 0.026 1 90.25 151 ARG B CA 1
ATOM 3235 C C . ARG B 1 151 ? -10.258 5.805 0.007 1 90.25 151 ARG B C 1
ATOM 3237 O O . ARG B 1 151 ? -9.641 6.594 -0.712 1 90.25 151 ARG B O 1
ATOM 3244 N N . GLU B 1 152 ? -11.258 6.27 0.843 1 88.31 152 GLU B N 1
ATOM 3245 C CA . GLU B 1 152 ? -11.695 7.66 0.805 1 88.31 152 GLU B CA 1
ATOM 3246 C C . GLU B 1 152 ? -10.648 8.586 1.416 1 88.31 152 GLU B C 1
ATOM 3248 O O . GLU B 1 152 ? -10.484 9.727 0.973 1 88.31 152 GLU B O 1
ATOM 3253 N N . GLN B 1 153 ? -9.969 8.039 2.402 1 89.94 153 GLN B N 1
ATOM 3254 C CA . GLN B 1 153 ? -8.93 8.82 3.076 1 89.94 153 GLN B CA 1
ATOM 3255 C C . GLN B 1 153 ? -7.543 8.43 2.572 1 89.94 153 GLN B C 1
ATOM 3257 O O . GLN B 1 153 ? -6.559 9.117 2.863 1 89.94 153 GLN B O 1
ATOM 3262 N N . ASN B 1 154 ? -7.488 7.301 1.803 1 92.94 154 ASN B N 1
ATOM 3263 C CA . ASN B 1 154 ? -6.262 6.762 1.231 1 92.94 154 ASN B CA 1
ATOM 3264 C C . ASN B 1 154 ? -5.215 6.488 2.307 1 92.94 154 ASN B C 1
ATOM 3266 O O . ASN B 1 154 ? -4.035 6.809 2.129 1 92.94 154 ASN B O 1
ATOM 3270 N N . VAL B 1 155 ? -5.668 5.941 3.422 1 96.38 155 VAL B N 1
ATOM 3271 C CA . VAL B 1 155 ? -4.773 5.633 4.535 1 96.38 155 VAL B CA 1
ATOM 3272 C C . VAL B 1 155 ? -4.867 4.145 4.875 1 96.38 155 VAL B C 1
ATOM 3274 O O . VAL B 1 155 ? -5.906 3.516 4.656 1 96.38 155 VAL B O 1
ATOM 3277 N N . ILE B 1 156 ? -3.793 3.611 5.344 1 97.38 156 ILE B N 1
ATOM 3278 C CA . ILE B 1 156 ? -3.699 2.238 5.828 1 97.38 156 ILE B CA 1
ATOM 3279 C C . ILE B 1 156 ? -3.818 2.219 7.352 1 97.38 156 ILE B C 1
ATOM 3281 O O . ILE B 1 156 ? -2.988 2.805 8.055 1 97.38 156 ILE B O 1
ATOM 3285 N N . LEU B 1 157 ? -4.855 1.539 7.883 1 96 157 LEU B N 1
ATOM 3286 C CA . LEU B 1 157 ? -5.098 1.536 9.32 1 96 157 LEU B CA 1
ATOM 3287 C C . LEU B 1 157 ? -5.305 0.116 9.836 1 96 157 LEU B C 1
ATOM 3289 O O . LEU B 1 157 ? -5.871 -0.725 9.133 1 96 157 LEU B O 1
ATOM 3293 N N . SER B 1 158 ? -4.766 -0.137 10.984 1 93.12 158 SER B N 1
ATOM 3294 C CA . SER B 1 158 ? -4.965 -1.404 11.68 1 93.12 158 SER B CA 1
ATOM 3295 C C . SER B 1 158 ? -5.34 -1.181 13.141 1 93.12 158 SER B C 1
ATOM 3297 O O . SER B 1 158 ? -4.777 -0.309 13.805 1 93.12 158 SER B O 1
ATOM 3299 N N . PRO B 1 159 ? -6.297 -1.954 13.609 1 89.62 159 PRO B N 1
ATOM 3300 C CA . PRO B 1 159 ? -6.645 -1.854 15.031 1 89.62 159 PRO B CA 1
ATOM 3301 C C . PRO B 1 159 ? -5.648 -2.578 15.93 1 89.62 159 PRO B C 1
ATOM 3303 O O . PRO B 1 159 ? -5.703 -2.438 17.156 1 89.62 159 PRO B O 1
ATOM 3306 N N . PHE B 1 160 ? -4.77 -3.289 15.344 1 87.88 160 PHE B N 1
ATOM 3307 C CA . PHE B 1 160 ? -3.863 -4.113 16.141 1 87.88 160 PHE B CA 1
ATOM 3308 C C . PHE B 1 160 ? -2.594 -3.344 16.484 1 87.88 160 PHE B C 1
ATOM 3310 O O . PHE B 1 160 ? -2.084 -2.576 15.664 1 87.88 160 PHE B O 1
ATOM 3317 N N . GLU B 1 161 ? -2.09 -3.596 17.609 1 80.69 161 GLU B N 1
ATOM 3318 C CA . GLU B 1 161 ? -0.94 -2.855 18.109 1 80.69 161 GLU B CA 1
ATOM 3319 C C . GLU B 1 161 ? 0.355 -3.334 17.469 1 80.69 161 GLU B C 1
ATOM 3321 O O . GLU B 1 161 ? 1.263 -2.537 17.219 1 80.69 161 GLU B O 1
ATOM 3326 N N . ASN B 1 162 ? 0.341 -4.555 17.203 1 79.12 162 ASN B N 1
ATOM 3327 C CA . ASN B 1 162 ? 1.6 -5.109 16.719 1 79.12 162 ASN B CA 1
ATOM 3328 C C . ASN B 1 162 ? 1.692 -5.047 15.203 1 79.12 162 ASN B C 1
ATOM 3330 O O . ASN B 1 162 ? 0.818 -5.559 14.5 1 79.12 162 ASN B O 1
ATOM 3334 N N . ASP B 1 163 ? 2.654 -4.172 14.766 1 84.38 163 ASP B N 1
ATOM 3335 C CA . ASP B 1 163 ? 2.98 -4.191 13.344 1 84.38 163 ASP B CA 1
ATOM 3336 C C . ASP B 1 163 ? 4.453 -3.848 13.117 1 84.38 163 ASP B C 1
ATOM 3338 O O . ASP B 1 163 ? 5.23 -3.754 14.062 1 84.38 163 ASP B O 1
ATOM 3342 N N . ILE B 1 164 ? 4.887 -3.748 11.945 1 88.94 164 ILE B N 1
ATOM 3343 C CA . ILE B 1 164 ? 6.301 -3.652 11.609 1 88.94 164 ILE B CA 1
ATOM 3344 C C . ILE B 1 164 ? 6.836 -2.275 12 1 88.94 164 ILE B C 1
ATOM 3346 O O . ILE B 1 164 ? 8.047 -2.059 12.023 1 88.94 164 ILE B O 1
ATOM 3350 N N . THR B 1 165 ? 5.918 -1.349 12.305 1 90.31 165 THR B N 1
ATOM 3351 C CA . THR B 1 165 ? 6.328 0.016 12.625 1 90.31 165 THR B CA 1
ATOM 3352 C C . THR B 1 165 ? 7.242 0.038 13.844 1 90.31 165 THR B C 1
ATOM 3354 O O . THR B 1 165 ? 8.156 0.861 13.93 1 90.31 165 THR B O 1
ATOM 3357 N N . GLN B 1 166 ? 7.066 -0.872 14.727 1 89.38 166 GLN B N 1
ATOM 3358 C CA . GLN B 1 166 ? 7.797 -0.906 15.992 1 89.38 166 GLN B CA 1
ATOM 3359 C C . GLN B 1 166 ? 9.281 -1.186 15.766 1 89.38 166 GLN B C 1
ATOM 3361 O O . GLN B 1 166 ? 10.102 -0.955 16.656 1 89.38 166 GLN B O 1
ATOM 3366 N N . HIS B 1 167 ? 9.617 -1.604 14.609 1 90.31 167 HIS B N 1
ATOM 3367 C CA . HIS B 1 167 ? 11 -1.966 14.312 1 90.31 167 HIS B CA 1
ATOM 3368 C C . HIS B 1 167 ? 11.719 -0.843 13.578 1 90.31 167 HIS B C 1
ATOM 3370 O O . HIS B 1 167 ? 12.844 -1.024 13.109 1 90.31 167 HIS B O 1
ATOM 3376 N N . HIS B 1 168 ? 11.109 0.309 13.508 1 92.44 168 HIS B N 1
ATOM 3377 C CA . HIS B 1 168 ? 11.695 1.413 12.75 1 92.44 168 HIS B CA 1
ATOM 3378 C C . HIS B 1 168 ? 11.922 2.629 13.641 1 92.44 168 HIS B C 1
ATOM 3380 O O . HIS B 1 168 ? 11.219 2.812 14.641 1 92.44 168 HIS B O 1
ATOM 3386 N N . TYR B 1 169 ? 12.984 3.316 13.32 1 95.56 169 TYR B N 1
ATOM 3387 C CA . TYR B 1 169 ? 13.312 4.613 13.898 1 95.56 169 TYR B CA 1
ATOM 3388 C C . TYR B 1 169 ? 13.289 5.707 12.844 1 95.56 169 TYR B C 1
ATOM 3390 O O . TYR B 1 169 ? 13.766 5.504 11.719 1 95.56 169 TYR B O 1
ATOM 3398 N N . ALA B 1 170 ? 12.734 6.859 13.211 1 98.06 170 ALA B N 1
ATOM 3399 C CA . ALA B 1 170 ? 12.766 8.016 12.32 1 98.06 170 ALA B CA 1
ATOM 3400 C C . ALA B 1 170 ? 13.234 9.266 13.055 1 98.06 170 ALA B C 1
ATOM 3402 O O . ALA B 1 170 ? 12.867 9.484 14.211 1 98.06 170 ALA B O 1
ATOM 3403 N N . SER B 1 171 ? 14.047 10.016 12.391 1 97.88 171 SER B N 1
ATOM 3404 C CA . SER B 1 171 ? 14.516 11.258 12.992 1 97.88 171 SER B CA 1
ATOM 3405 C C . SER B 1 171 ? 13.383 12.273 13.109 1 97.88 171 SER B C 1
ATOM 3407 O O . SER B 1 171 ? 13.32 13.031 14.078 1 97.88 171 SER B O 1
ATOM 3409 N N . LYS B 1 172 ? 12.469 12.25 12.109 1 98.75 172 LYS B N 1
ATOM 3410 C CA . LYS B 1 172 ? 11.352 13.188 12.086 1 98.75 172 LYS B CA 1
ATOM 3411 C C . LYS B 1 172 ? 10.062 12.5 11.633 1 98.75 172 LYS B C 1
ATOM 3413 O O . LYS B 1 172 ? 10.102 11.594 10.797 1 98.75 172 LYS B O 1
ATOM 3418 N N . MET B 1 173 ? 9.023 12.961 12.227 1 98.88 173 MET B N 1
ATOM 3419 C CA . MET B 1 173 ? 7.688 12.672 11.727 1 98.88 173 MET B CA 1
ATOM 3420 C C . MET B 1 173 ? 6.973 13.953 11.305 1 98.88 173 MET B C 1
ATOM 3422 O O . MET B 1 173 ? 6.941 14.922 12.055 1 98.88 173 MET B O 1
ATOM 3426 N N . PHE B 1 174 ? 6.469 13.945 10.07 1 98.94 174 PHE B N 1
ATOM 3427 C CA . PHE B 1 174 ? 5.621 15.023 9.57 1 98.94 174 PHE B CA 1
ATOM 3428 C C . PHE B 1 174 ? 4.156 14.609 9.586 1 98.94 174 PHE B C 1
ATOM 3430 O O . PHE B 1 174 ? 3.799 13.547 9.078 1 98.94 174 PHE B O 1
ATOM 3437 N N . MET B 1 175 ? 3.33 15.5 10.125 1 98.56 175 MET B N 1
ATOM 3438 C CA . MET B 1 175 ? 1.943 15.086 10.305 1 98.56 175 MET B CA 1
ATOM 3439 C C . MET B 1 175 ? 0.995 16.266 10.164 1 98.56 175 MET B C 1
ATOM 3441 O O . MET B 1 175 ? 1.287 17.359 10.641 1 98.56 175 MET B O 1
ATOM 3445 N N . GLY B 1 176 ? -0.052 16.016 9.375 1 97.25 176 GLY B N 1
ATOM 3446 C CA . GLY B 1 176 ? -1.18 16.938 9.445 1 97.25 176 GLY B CA 1
ATOM 3447 C C . GLY B 1 176 ? -2.066 16.688 10.656 1 97.25 176 GLY B C 1
ATOM 3448 O O . GLY B 1 176 ? -1.908 15.688 11.359 1 97.25 176 GLY B O 1
ATOM 3449 N N . ILE B 1 177 ? -3.004 17.625 10.859 1 95.25 177 ILE B N 1
ATOM 3450 C CA . ILE B 1 177 ? -3.895 17.484 12.008 1 95.25 177 ILE B CA 1
ATOM 3451 C C . ILE B 1 177 ? -5.305 17.922 11.625 1 95.25 177 ILE B C 1
ATOM 3453 O O . ILE B 1 177 ? -5.488 18.656 10.648 1 95.25 177 ILE B O 1
ATOM 3457 N N . TYR B 1 178 ? -6.23 17.438 12.398 1 94.44 178 TYR B N 1
ATOM 3458 C CA . TYR B 1 178 ? -7.609 17.891 12.266 1 94.44 178 TYR B CA 1
ATOM 3459 C C . TYR B 1 178 ? -7.789 19.281 12.883 1 94.44 178 TYR B C 1
ATOM 3461 O O . TYR B 1 178 ? -8.352 20.172 12.25 1 94.44 178 TYR B O 1
ATOM 3469 N N . GLY B 1 179 ? -7.32 19.391 14.078 1 96.62 179 GLY B N 1
ATOM 3470 C CA . GLY B 1 179 ? -7.363 20.641 14.828 1 96.62 179 GLY B CA 1
ATOM 3471 C C . GLY B 1 179 ? -6.391 20.672 15.992 1 96.62 179 GLY B C 1
ATOM 3472 O O . GLY B 1 179 ? -5.691 19.688 16.25 1 96.62 179 GLY B O 1
ATOM 3473 N N . VAL B 1 180 ? -6.359 21.828 16.625 1 97.12 180 VAL B N 1
ATOM 3474 C CA . VAL B 1 180 ? -5.441 22 17.75 1 97.12 180 VAL B CA 1
ATOM 3475 C C . VAL B 1 180 ? -6.129 22.812 18.859 1 97.12 180 VAL B C 1
ATOM 3477 O O . VAL B 1 180 ? -6.84 23.781 18.578 1 97.12 180 VAL B O 1
ATOM 3480 N N . SER B 1 181 ? -5.945 22.391 20.047 1 94.19 181 SER B N 1
ATOM 3481 C CA . SER B 1 181 ? -6.367 23.125 21.234 1 94.19 181 SER B CA 1
ATOM 3482 C C . SER B 1 181 ? -5.234 23.234 22.25 1 94.19 181 SER B C 1
ATOM 3484 O O . SER B 1 181 ? -4.133 22.734 22.016 1 94.19 181 SER B O 1
ATOM 3486 N N . MET B 1 182 ? -5.547 23.875 23.328 1 94.25 182 MET B N 1
ATOM 3487 C CA . MET B 1 182 ? -4.559 24 24.391 1 94.25 182 MET B CA 1
ATOM 3488 C C . MET B 1 182 ? -4.215 22.641 24.984 1 94.25 182 MET B C 1
ATOM 3490 O O . MET B 1 182 ? -3.141 22.469 25.562 1 94.25 182 MET B O 1
ATOM 3494 N N . LEU B 1 183 ? -5.133 21.688 24.828 1 95.31 183 LEU B N 1
ATOM 3495 C CA . LEU B 1 183 ? -4.914 20.359 25.391 1 95.31 183 LEU B CA 1
ATOM 3496 C C . LEU B 1 183 ? -4.023 19.531 24.469 1 95.31 183 LEU B C 1
ATOM 3498 O O . LEU B 1 183 ? -3.463 18.516 24.891 1 95.31 183 LEU B O 1
ATOM 3502 N N . GLY B 1 184 ? -4.023 19.938 23.141 1 98.12 184 GLY B N 1
ATOM 3503 C CA . GLY B 1 184 ? -3.164 19.188 22.25 1 98.12 184 GLY B CA 1
ATOM 3504 C C . GLY B 1 184 ? -3.713 19.094 20.828 1 98.12 184 GLY B C 1
ATOM 3505 O O . GLY B 1 184 ? -4.578 19.891 20.453 1 98.12 184 GLY B O 1
ATOM 3506 N N . LEU B 1 185 ? -3.068 18.156 20.062 1 98.38 185 LEU B N 1
ATOM 3507 C CA . LEU B 1 185 ? -3.512 17.891 18.703 1 98.38 185 LEU B CA 1
ATOM 3508 C C . LEU B 1 185 ? -4.785 17.047 18.703 1 98.38 185 LEU B C 1
ATOM 3510 O O . LEU B 1 185 ? -4.887 16.062 19.438 1 98.38 185 LEU B O 1
ATOM 3514 N N . MET B 1 186 ? -5.715 17.438 17.844 1 96.81 186 MET B N 1
ATOM 3515 C CA . MET B 1 186 ? -7.035 16.812 17.891 1 96.81 186 MET B CA 1
ATOM 3516 C C . MET B 1 186 ? -7.273 15.969 16.641 1 96.81 186 MET B C 1
ATOM 3518 O O . MET B 1 186 ? -6.781 16.297 15.555 1 96.81 186 MET B O 1
ATOM 3522 N N . GLU B 1 187 ? -7.992 14.898 16.812 1 94.12 187 GLU B N 1
ATOM 3523 C CA . GLU B 1 187 ? -8.391 13.992 15.742 1 94.12 187 GLU B CA 1
ATOM 3524 C C . GLU B 1 187 ? -9.82 13.508 15.93 1 94.12 187 GLU B C 1
ATOM 3526 O O . GLU B 1 187 ? -10.328 13.477 17.047 1 94.12 187 GLU B O 1
ATOM 3531 N N . ALA B 1 188 ? -10.453 13.102 14.805 1 91.06 188 ALA B N 1
ATOM 3532 C CA . ALA B 1 188 ? -11.883 12.836 14.859 1 91.06 188 ALA B CA 1
ATOM 3533 C C . ALA B 1 188 ? -12.156 11.336 14.969 1 91.06 188 ALA B C 1
ATOM 3535 O O . ALA B 1 188 ? -13.258 10.922 15.352 1 91.06 188 ALA B O 1
ATOM 3536 N N . ASP B 1 189 ? -11.227 10.453 14.648 1 93.06 189 ASP B N 1
ATOM 3537 C CA . ASP B 1 189 ? -11.461 9.016 14.57 1 93.06 189 ASP B CA 1
ATOM 3538 C C . ASP B 1 189 ? -10.469 8.242 15.438 1 93.06 189 ASP B C 1
ATOM 3540 O O . ASP B 1 189 ? -9.258 8.414 15.297 1 93.06 189 ASP B O 1
ATOM 3544 N N . PRO B 1 190 ? -11.008 7.281 16.297 1 93 190 PRO B N 1
ATOM 3545 C CA . PRO B 1 190 ? -10.109 6.531 17.188 1 93 190 PRO B CA 1
ATOM 3546 C C . PRO B 1 190 ? -9.109 5.68 16.406 1 93 190 PRO B C 1
ATOM 3548 O O . PRO B 1 190 ? -7.984 5.465 16.875 1 93 190 PRO B O 1
ATOM 3551 N N . LEU B 1 191 ? -9.477 5.16 15.273 1 93.5 191 LEU B N 1
ATOM 3552 C CA . LEU B 1 191 ? -8.562 4.344 14.484 1 93.5 191 LEU B CA 1
ATOM 3553 C C . LEU B 1 191 ? -7.398 5.184 13.961 1 93.5 191 LEU B C 1
ATOM 3555 O O . LEU B 1 191 ? -6.266 4.699 13.883 1 93.5 191 LEU B O 1
ATOM 3559 N N . LEU B 1 192 ? -7.703 6.387 13.625 1 94.06 192 LEU B N 1
ATOM 3560 C CA . LEU B 1 192 ? -6.645 7.309 13.219 1 94.06 192 LEU B CA 1
ATOM 3561 C C . L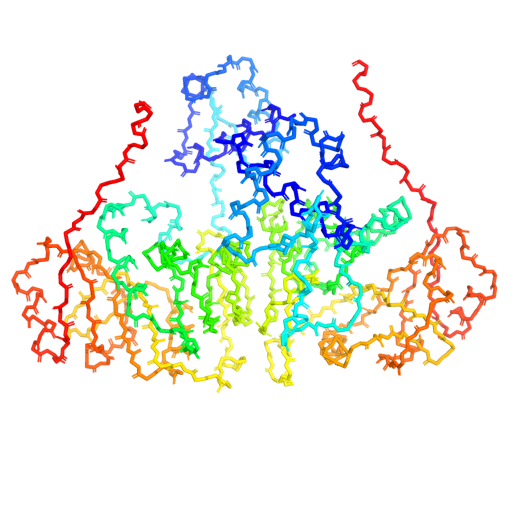EU B 1 192 ? -5.715 7.617 14.391 1 94.06 192 LEU B C 1
ATOM 3563 O O . LEU B 1 192 ? -4.492 7.629 14.227 1 94.06 192 LEU B O 1
ATOM 3567 N N . ILE B 1 193 ? -6.266 7.781 15.508 1 94.31 193 ILE B N 1
ATOM 3568 C CA . ILE B 1 193 ? -5.492 8.062 16.719 1 94.31 193 ILE B CA 1
ATOM 3569 C C . ILE B 1 193 ? -4.527 6.906 16.984 1 94.31 193 ILE B C 1
ATOM 3571 O O . ILE B 1 193 ? -3.34 7.129 17.234 1 94.31 193 ILE B O 1
ATOM 3575 N N . GLN B 1 194 ? -4.984 5.746 16.906 1 93.25 194 GLN B N 1
ATOM 3576 C CA . GLN B 1 194 ? -4.168 4.574 17.203 1 93.25 194 GLN B CA 1
ATOM 3577 C C . GLN B 1 194 ? -3.008 4.453 16.219 1 93.25 194 GLN B C 1
ATOM 3579 O O . GLN B 1 194 ? -1.871 4.195 16.609 1 93.25 194 GLN B O 1
ATOM 3584 N N . ALA B 1 195 ? -3.283 4.648 14.977 1 93.88 195 ALA B N 1
ATOM 3585 C CA . ALA B 1 195 ? -2.246 4.578 13.953 1 93.88 195 ALA B CA 1
ATOM 3586 C C . ALA B 1 195 ? -1.206 5.676 14.148 1 93.88 195 ALA B C 1
ATOM 3588 O O . ALA B 1 195 ? -0.002 5.418 14.078 1 93.88 195 ALA B O 1
ATOM 3589 N N . GLU B 1 196 ? -1.684 6.883 14.422 1 95.5 196 GLU B N 1
ATOM 3590 C CA . GLU B 1 196 ? -0.793 8.031 14.586 1 95.5 196 GLU B CA 1
ATOM 3591 C C . GLU B 1 196 ? 0.081 7.875 15.828 1 95.5 196 GLU B C 1
ATOM 3593 O O . GLU B 1 196 ? 1.255 8.25 15.82 1 95.5 196 GLU B O 1
ATOM 3598 N N . LYS B 1 197 ? -0.511 7.32 16.859 1 95.31 197 LYS B N 1
ATOM 3599 C CA . LYS B 1 197 ? 0.258 7.102 18.078 1 95.31 197 LYS B CA 1
ATOM 3600 C C . LYS B 1 197 ? 1.396 6.113 17.844 1 95.31 197 LYS B C 1
ATOM 3602 O O . LYS B 1 197 ? 2.506 6.305 18.344 1 95.31 197 LYS B O 1
ATOM 3607 N N . ARG B 1 198 ? 1.156 5.074 17.094 1 94.62 198 ARG B N 1
ATOM 3608 C CA . ARG B 1 198 ? 2.186 4.086 16.781 1 94.62 198 ARG B CA 1
ATOM 3609 C C . ARG B 1 198 ? 3.324 4.719 15.992 1 94.62 198 ARG B C 1
ATOM 3611 O O . ARG B 1 198 ? 4.5 4.5 16.297 1 94.62 198 ARG B O 1
ATOM 3618 N N . LEU B 1 199 ? 3 5.523 15.047 1 96.56 199 LEU B N 1
ATOM 3619 C CA . LEU B 1 199 ? 4.008 6.195 14.234 1 96.56 199 LEU B CA 1
ATOM 3620 C C . LEU B 1 199 ? 4.785 7.215 15.062 1 96.56 199 LEU B C 1
ATOM 3622 O O . LEU B 1 199 ? 6.016 7.281 14.977 1 96.56 199 LEU B O 1
ATOM 3626 N N . LEU B 1 200 ? 4.059 7.906 15.844 1 97.19 200 LEU B N 1
ATOM 3627 C CA . LEU B 1 200 ? 4.652 8.945 16.672 1 97.19 200 LEU B CA 1
ATOM 3628 C C . LEU B 1 200 ? 5.676 8.344 17.641 1 97.19 200 LEU B C 1
ATOM 3630 O O . LEU B 1 200 ? 6.719 8.945 17.891 1 97.19 200 LEU B O 1
ATOM 3634 N N . GLY B 1 201 ? 5.344 7.168 18.125 1 96.19 201 GLY B N 1
ATOM 3635 C CA . GLY B 1 201 ? 6.227 6.488 19.047 1 96.19 201 GLY B CA 1
ATOM 3636 C C . GLY B 1 201 ? 7.566 6.113 18.438 1 96.19 201 GLY B C 1
ATOM 3637 O O . GLY B 1 201 ? 8.523 5.836 19.172 1 96.19 201 GLY B O 1
ATOM 3638 N N . GLN B 1 202 ? 7.734 6.207 17.172 1 96.56 202 GLN B N 1
ATOM 3639 C CA . GLN B 1 202 ? 8.938 5.777 16.469 1 96.56 202 GLN B CA 1
ATOM 3640 C C . GLN B 1 202 ? 9.758 6.977 15.992 1 96.56 202 GLN B C 1
ATOM 3642 O O . GLN B 1 202 ? 10.797 6.812 15.359 1 96.56 202 GLN B O 1
ATOM 3647 N N . ALA B 1 203 ? 9.305 8.211 16.312 1 98.12 203 ALA B N 1
ATOM 3648 C CA . ALA B 1 203 ? 9.938 9.422 15.797 1 98.12 203 ALA B CA 1
ATOM 3649 C C . ALA B 1 203 ? 10.602 10.211 16.922 1 98.12 203 ALA B C 1
ATOM 3651 O O . ALA B 1 203 ? 10.031 10.367 18 1 98.12 203 ALA B O 1
ATOM 3652 N N . GLU B 1 204 ? 11.734 10.727 16.609 1 98 204 GLU B N 1
ATOM 3653 C CA . GLU B 1 204 ? 12.438 11.586 17.562 1 98 204 GLU B CA 1
ATOM 3654 C C . GLU B 1 204 ? 11.781 12.961 17.656 1 98 204 GLU B C 1
ATOM 3656 O O . GLU B 1 204 ? 11.57 13.492 18.75 1 98 204 GLU B O 1
ATOM 3661 N N . GLN B 1 205 ? 11.516 13.516 16.547 1 98.5 205 GLN B N 1
ATOM 3662 C CA . GLN B 1 205 ? 10.914 14.836 16.469 1 98.5 205 GLN B CA 1
ATOM 3663 C C . GLN B 1 205 ? 9.578 14.797 15.727 1 98.5 205 GLN B C 1
ATOM 3665 O O . GLN B 1 205 ? 9.438 14.07 14.742 1 98.5 205 GLN B O 1
ATOM 3670 N N . LEU B 1 206 ? 8.672 15.602 16.203 1 98.88 206 LEU B N 1
ATOM 3671 C CA . LEU B 1 206 ? 7.375 15.758 15.539 1 98.88 206 LEU B CA 1
ATOM 3672 C C . LEU B 1 206 ? 7.242 17.141 14.922 1 98.88 206 LEU B C 1
ATOM 3674 O O . LEU B 1 206 ? 7.352 18.156 15.617 1 98.88 206 LEU B O 1
ATOM 3678 N N . VAL B 1 207 ? 7.039 17.172 13.625 1 98.94 207 VAL B N 1
ATOM 3679 C CA . VAL B 1 207 ? 6.766 18.406 12.883 1 98.94 207 VAL B CA 1
ATOM 3680 C C . VAL B 1 207 ? 5.312 18.406 12.414 1 98.94 207 VAL B C 1
ATOM 3682 O O . VAL B 1 207 ? 4.918 17.594 11.578 1 98.94 207 VAL B O 1
ATOM 3685 N N . VAL B 1 208 ? 4.562 19.328 12.922 1 98.94 208 VAL B N 1
ATOM 3686 C CA . VAL B 1 208 ? 3.146 19.438 12.586 1 98.94 208 VAL B CA 1
ATOM 3687 C C . VAL B 1 208 ? 2.969 20.406 11.414 1 98.94 208 VAL B C 1
ATOM 3689 O O . VAL B 1 208 ? 3.518 21.516 11.422 1 98.94 208 VAL B O 1
ATOM 3692 N N . LEU B 1 209 ? 2.229 19.953 10.422 1 98.88 209 LEU B N 1
ATOM 3693 C CA . LEU B 1 209 ? 1.887 20.75 9.25 1 98.88 209 LEU B CA 1
ATOM 3694 C C . LEU B 1 209 ? 0.413 21.141 9.273 1 98.88 209 LEU B C 1
ATOM 3696 O O . LEU B 1 209 ? -0.461 20.297 9.055 1 98.88 209 LEU B O 1
ATOM 3700 N N . ALA B 1 210 ? 0.145 22.453 9.453 1 98.5 210 ALA B N 1
ATOM 3701 C CA . ALA B 1 210 ? -1.241 22.891 9.594 1 98.5 210 ALA B CA 1
ATOM 3702 C C . ALA B 1 210 ? -1.427 24.297 9.062 1 98.5 210 ALA B C 1
ATOM 3704 O O . ALA B 1 210 ? -0.736 25.234 9.492 1 98.5 210 ALA B O 1
ATOM 3705 N N . ASP B 1 211 ? -2.32 24.422 8.125 1 98.25 211 ASP B N 1
ATOM 3706 C CA . ASP B 1 211 ? -2.674 25.797 7.797 1 98.25 211 ASP B CA 1
ATOM 3707 C C . ASP B 1 211 ? -3.445 26.453 8.938 1 98.25 211 ASP B C 1
ATOM 3709 O O . ASP B 1 211 ? -3.992 25.766 9.805 1 98.25 211 ASP B O 1
ATOM 3713 N N . SER B 1 212 ? -3.508 27.766 8.852 1 98.06 212 SER B N 1
ATOM 3714 C CA . SER B 1 212 ? -3.996 28.547 9.984 1 98.06 212 SER B CA 1
ATOM 3715 C C . SER B 1 212 ? -5.457 28.219 10.281 1 98.06 212 SER B C 1
ATOM 3717 O O . SER B 1 212 ? -5.926 28.438 11.406 1 98.06 212 SER B O 1
ATOM 3719 N N . SER B 1 213 ? -6.215 27.672 9.305 1 97 213 SER B N 1
ATOM 3720 C CA . SER B 1 213 ? -7.625 27.375 9.523 1 97 213 SER B CA 1
ATOM 3721 C C . SER B 1 213 ? -7.789 26.234 10.523 1 97 213 SER B C 1
ATOM 3723 O O . SER B 1 213 ? -8.867 26.062 11.102 1 97 213 SER B O 1
ATOM 3725 N N . LYS B 1 214 ? -6.766 25.438 10.773 1 97.12 214 LYS B N 1
ATOM 3726 C CA . LYS B 1 214 ? -6.855 24.281 11.664 1 97.12 214 LYS B CA 1
ATOM 3727 C C . LYS B 1 214 ? -6.945 24.703 13.125 1 97.12 214 LYS B C 1
ATOM 3729 O O . LYS B 1 214 ? -7.305 23.906 13.992 1 97.12 214 LYS B O 1
ATOM 3734 N N . PHE B 1 215 ? -6.66 25.969 13.445 1 97.62 215 PHE B N 1
ATOM 3735 C CA . PHE B 1 215 ? -6.641 26.438 14.82 1 97.62 215 PHE B CA 1
ATOM 3736 C C . PHE B 1 215 ? -8.047 26.812 15.281 1 97.62 215 PHE B C 1
ATOM 3738 O O . PHE B 1 215 ? -8.281 27.031 16.469 1 97.62 215 PHE B O 1
ATOM 3745 N N . SER B 1 216 ? -8.961 26.828 14.273 1 95.06 216 SER B N 1
ATOM 3746 C CA . SER B 1 216 ? -10.352 27.094 14.617 1 95.06 216 SER B CA 1
ATOM 3747 C C . SER B 1 216 ? -11.188 25.812 14.586 1 95.06 216 SER B C 1
ATOM 3749 O O . SER B 1 216 ? -12.391 25.859 14.844 1 95.06 216 SER B O 1
ATOM 3751 N N . ARG B 1 217 ? -10.539 24.719 14.258 1 93.94 217 ARG B N 1
ATOM 3752 C CA . ARG B 1 217 ? -11.234 23.438 14.156 1 93.94 217 ARG B CA 1
ATOM 3753 C C . ARG B 1 217 ? -11.078 22.625 15.43 1 93.94 217 ARG B C 1
ATOM 3755 O O . ARG B 1 217 ? -10.008 22.625 16.047 1 93.94 217 ARG B O 1
ATOM 3762 N N . LYS B 1 218 ? -12.172 21.906 15.742 1 92.75 218 LYS B N 1
ATOM 3763 C CA . LYS B 1 218 ? -12.164 21.078 16.938 1 92.75 218 LYS B CA 1
ATOM 3764 C C . LYS B 1 218 ? -12.609 19.656 16.625 1 92.75 218 LYS B C 1
ATOM 3766 O O . LYS B 1 218 ? -13.383 19.438 15.695 1 92.75 218 LYS B O 1
ATOM 3771 N N . ALA B 1 219 ? -12.039 18.766 17.328 1 92.81 219 ALA B N 1
ATOM 3772 C CA . ALA B 1 219 ? -12.438 17.359 17.281 1 92.81 219 ALA B CA 1
ATOM 3773 C C . ALA B 1 219 ? -12.516 16.766 18.688 1 92.81 219 ALA B C 1
ATOM 3775 O O . ALA B 1 219 ? -12.039 17.375 19.656 1 92.81 219 ALA B O 1
ATOM 3776 N N . GLY B 1 220 ? -13.109 15.531 18.812 1 91.69 220 GLY B N 1
ATOM 3777 C CA . GLY B 1 220 ? -13.445 14.969 20.109 1 91.69 220 GLY B CA 1
ATOM 3778 C C . GLY B 1 220 ? -12.312 14.18 20.734 1 91.69 220 GLY B C 1
ATOM 3779 O O . GLY B 1 220 ? -12.43 13.711 21.875 1 91.69 220 GLY B O 1
ATOM 3780 N N . LEU B 1 221 ? -11.18 14.008 20.062 1 94.94 221 LEU B N 1
ATOM 3781 C CA . LEU B 1 221 ? -10.094 13.18 20.562 1 94.94 221 LEU B CA 1
ATOM 3782 C C . LEU B 1 221 ? -8.781 13.945 20.562 1 94.94 221 LEU B C 1
ATOM 3784 O O . LEU B 1 221 ? -8.539 14.773 19.672 1 94.94 221 LEU B O 1
ATOM 3788 N N . ILE B 1 222 ? -7.98 13.625 21.609 1 97.25 222 ILE B N 1
ATOM 3789 C CA . ILE B 1 222 ? -6.652 14.219 21.703 1 97.25 222 ILE B CA 1
ATOM 3790 C C . ILE B 1 222 ? -5.59 13.18 21.359 1 97.25 222 ILE B C 1
ATOM 3792 O O . ILE B 1 222 ? -5.535 12.109 21.969 1 97.25 222 ILE B O 1
ATOM 3796 N N . LEU B 1 223 ? -4.762 13.484 20.438 1 97.56 223 LEU B N 1
ATOM 3797 C CA . LEU B 1 223 ? -3.678 12.594 20.031 1 97.56 223 LEU B CA 1
ATOM 3798 C C . LEU B 1 223 ? -2.502 12.695 21 1 97.56 223 LEU B C 1
ATOM 3800 O O . LEU B 1 223 ? -1.971 11.68 21.438 1 97.56 223 LEU B O 1
ATOM 3804 N N . CYS B 1 224 ? -2.104 13.867 21.297 1 98.06 224 CYS B N 1
ATOM 3805 C CA . CYS B 1 224 ? -0.991 14.141 22.203 1 98.06 224 CYS B CA 1
ATOM 3806 C C . CYS B 1 224 ? -1.002 15.602 22.656 1 98.06 224 CYS B C 1
ATOM 3808 O O . CYS B 1 224 ? -1.69 16.438 22.062 1 98.06 224 CYS B O 1
ATOM 3810 N N . GLY B 1 225 ? -0.293 15.805 23.672 1 98.19 225 GLY B N 1
ATOM 3811 C CA . GLY B 1 225 ? -0.149 17.172 24.141 1 98.19 225 GLY B CA 1
ATOM 3812 C C . GLY B 1 225 ? 0.777 18 23.281 1 98.19 225 GLY B C 1
ATOM 3813 O O . GLY B 1 225 ? 1.519 17.453 22.453 1 98.19 225 GLY B O 1
ATOM 3814 N N . LEU B 1 226 ? 0.684 19.359 23.469 1 98.44 226 LEU B N 1
ATOM 3815 C CA . LEU B 1 226 ? 1.498 20.266 22.672 1 98.44 226 LEU B CA 1
ATOM 3816 C C . LEU B 1 226 ? 2.977 20.109 23 1 98.44 226 LEU B C 1
ATOM 3818 O O . LEU B 1 226 ? 3.842 20.469 22.203 1 98.44 226 LEU B O 1
ATOM 3822 N N . ASN B 1 227 ? 3.293 19.562 24.172 1 97.12 227 ASN B N 1
ATOM 3823 C CA . ASN B 1 227 ? 4.676 19.375 24.609 1 97.12 227 ASN B CA 1
ATOM 3824 C C . ASN B 1 227 ? 5.391 18.328 23.75 1 97.12 227 ASN B C 1
ATOM 3826 O O . ASN B 1 227 ? 6.617 18.25 23.766 1 97.12 227 ASN B O 1
ATOM 3830 N N . ARG B 1 228 ? 4.641 17.516 23.062 1 98.25 228 ARG B N 1
ATOM 3831 C CA . ARG B 1 228 ? 5.23 16.5 22.188 1 98.25 228 ARG B CA 1
ATOM 3832 C C . ARG B 1 228 ? 5.59 17.094 20.828 1 98.25 228 ARG B C 1
ATOM 3834 O O . ARG B 1 228 ? 6.352 16.5 20.062 1 98.25 228 ARG B O 1
ATOM 3841 N N . VAL B 1 229 ? 5.133 18.281 20.562 1 98.75 229 VAL B N 1
ATOM 3842 C CA . VAL B 1 229 ? 5.344 18.922 19.266 1 98.75 229 VAL B CA 1
ATOM 3843 C C . VAL B 1 229 ? 6.656 19.703 19.281 1 98.75 229 VAL B C 1
ATOM 3845 O O . VAL B 1 229 ? 6.852 20.594 20.125 1 98.75 229 VAL B O 1
ATOM 3848 N N . ASN B 1 230 ? 7.512 19.359 18.359 1 98.88 230 ASN B N 1
ATOM 3849 C CA . ASN B 1 230 ? 8.773 20.078 18.266 1 98.88 230 ASN B CA 1
ATOM 3850 C C . ASN B 1 230 ? 8.656 21.328 17.391 1 98.88 230 ASN B C 1
ATOM 3852 O O . ASN B 1 230 ? 9.219 22.375 17.719 1 98.88 230 ASN B O 1
ATOM 3856 N N . CYS B 1 231 ? 7.93 21.219 16.344 1 98.88 231 CYS B N 1
ATOM 3857 C CA . CYS B 1 231 ? 7.832 22.297 15.359 1 98.88 231 CYS B CA 1
ATOM 3858 C C . CYS B 1 231 ? 6.445 22.328 14.727 1 98.88 231 CYS B C 1
ATOM 3860 O O . CYS B 1 231 ? 5.836 21.281 14.492 1 98.88 231 CYS B O 1
ATOM 3862 N N . LEU B 1 232 ? 5.945 23.5 14.555 1 98.88 232 LEU B N 1
ATOM 3863 C CA . LEU B 1 232 ? 4.754 23.781 13.75 1 98.88 232 LEU B CA 1
ATOM 3864 C C . LEU B 1 232 ? 5.113 24.578 12.508 1 98.88 232 LEU B C 1
ATOM 3866 O O . LEU B 1 232 ? 5.734 25.641 12.609 1 98.88 232 LEU B O 1
ATOM 3870 N N . VAL B 1 233 ? 4.805 24.062 11.367 1 98.94 233 VAL B N 1
ATOM 3871 C CA . VAL B 1 233 ? 4.844 24.844 10.133 1 98.94 233 VAL B CA 1
ATOM 3872 C C . VAL B 1 233 ? 3.43 25.25 9.727 1 98.94 233 VAL B C 1
ATOM 3874 O O . VAL B 1 233 ? 2.561 24.391 9.539 1 98.94 233 VAL B O 1
ATOM 3877 N N . THR B 1 234 ? 3.174 26.531 9.648 1 98.81 234 THR B N 1
ATOM 3878 C CA . THR B 1 234 ? 1.863 27.078 9.336 1 98.81 234 THR B CA 1
ATOM 3879 C C . THR B 1 234 ? 1.995 28.281 8.383 1 98.81 234 THR B C 1
ATOM 3881 O O . THR B 1 234 ? 3.074 28.531 7.848 1 98.81 234 THR B O 1
ATOM 3884 N N . ASP B 1 235 ? 0.839 28.828 8.016 1 98.5 235 ASP B N 1
ATOM 3885 C CA . ASP B 1 235 ? 0.876 29.969 7.113 1 98.5 235 ASP B CA 1
ATOM 3886 C C . ASP B 1 235 ? 0.761 31.281 7.883 1 98.5 235 ASP B C 1
ATOM 3888 O O . ASP B 1 235 ? 0.53 31.281 9.094 1 98.5 235 ASP B O 1
ATOM 3892 N N . THR B 1 236 ? 0.902 32.375 7.141 1 98 236 THR B N 1
ATOM 3893 C CA . THR B 1 236 ? 0.974 33.719 7.734 1 98 236 THR B CA 1
ATOM 3894 C C . THR B 1 236 ? -0.392 34.156 8.258 1 98 236 THR B C 1
ATOM 3896 O O . THR B 1 236 ? -0.512 35.188 8.906 1 98 236 THR B O 1
ATOM 3899 N N . GLY B 1 237 ? -1.393 33.406 8.094 1 98.06 237 GLY B N 1
ATOM 3900 C CA . GLY B 1 237 ? -2.729 33.719 8.578 1 98.06 237 GLY B CA 1
ATOM 3901 C C . GLY B 1 237 ? -2.949 33.312 10.023 1 98.06 237 GLY B C 1
ATOM 3902 O O . GLY B 1 237 ? -4.008 33.594 10.594 1 98.06 237 GLY B O 1
ATOM 3903 N N . ILE B 1 238 ? -1.985 32.688 10.633 1 98.38 238 ILE B N 1
ATOM 3904 C CA . ILE B 1 238 ? -2.127 32.281 12.016 1 98.38 238 ILE B CA 1
ATOM 3905 C C . ILE B 1 238 ? -2.332 33.5 12.914 1 98.38 238 ILE B C 1
ATOM 3907 O O . ILE B 1 238 ? -1.693 34.531 12.711 1 98.38 238 ILE B O 1
ATOM 3911 N N . SER B 1 239 ? -3.227 33.375 13.891 1 98.06 239 SER B N 1
ATOM 3912 C CA . SER B 1 239 ? -3.451 34.469 14.844 1 98.06 239 SER B CA 1
ATOM 3913 C C . SER B 1 239 ? -2.32 34.562 15.859 1 98.06 239 SER B C 1
ATOM 3915 O O . SER B 1 239 ? -1.654 33.562 16.141 1 98.06 239 SER B O 1
ATOM 3917 N N . ASP B 1 240 ? -2.184 35.719 16.453 1 98.06 240 ASP B N 1
ATOM 3918 C CA . ASP B 1 240 ? -1.191 35.906 17.5 1 98.06 240 ASP B CA 1
ATOM 3919 C C . ASP B 1 240 ? -1.46 34.969 18.688 1 98.06 240 ASP B C 1
ATOM 3921 O O . ASP B 1 240 ? -0.529 34.406 19.266 1 98.06 240 ASP B O 1
ATOM 3925 N N . ALA B 1 241 ? -2.684 34.812 19 1 97.81 241 ALA B N 1
ATOM 3926 C CA . ALA B 1 241 ? -3.068 33.969 20.125 1 97.81 241 ALA B CA 1
ATOM 3927 C C . ALA B 1 241 ? -2.672 32.531 19.891 1 97.81 241 ALA B C 1
ATOM 3929 O O . ALA B 1 241 ? -2.143 31.875 20.797 1 97.81 241 ALA B O 1
ATOM 3930 N N . ALA B 1 242 ? -2.963 32.062 18.734 1 98 242 ALA B N 1
ATOM 3931 C CA . ALA B 1 242 ? -2.617 30.672 18.375 1 98 242 ALA B CA 1
ATOM 3932 C C . ALA B 1 242 ? -1.104 30.469 18.375 1 98 242 ALA B C 1
ATOM 3934 O O . ALA B 1 242 ? -0.61 29.469 18.891 1 98 242 ALA B O 1
ATOM 3935 N N . ALA B 1 243 ? -0.395 31.406 17.828 1 98.44 243 ALA B N 1
ATOM 3936 C CA . ALA B 1 243 ? 1.063 31.328 17.812 1 98.44 243 ALA B CA 1
ATOM 3937 C C . ALA B 1 243 ? 1.628 31.312 19.219 1 98.44 243 ALA B C 1
ATOM 3939 O O . ALA B 1 243 ? 2.516 30.516 19.531 1 98.44 243 ALA B O 1
ATOM 3940 N N . GLN B 1 244 ? 1.122 32.188 20 1 98.19 244 GLN B N 1
ATOM 3941 C CA . GLN B 1 244 ? 1.578 32.281 21.375 1 98.19 244 GLN B CA 1
ATOM 3942 C C . GLN B 1 244 ? 1.301 30.984 22.141 1 98.19 244 GLN B C 1
ATOM 3944 O O . GLN B 1 244 ? 2.131 30.531 22.938 1 98.19 244 GLN B O 1
ATOM 3949 N N . MET B 1 245 ? 0.12 30.453 21.938 1 97.81 245 MET B N 1
ATOM 3950 C CA . MET B 1 245 ? -0.245 29.188 22.578 1 97.81 245 MET B CA 1
ATOM 3951 C C . MET B 1 245 ? 0.783 28.109 22.266 1 97.81 245 MET B C 1
ATOM 3953 O O . MET B 1 245 ? 1.232 27.391 23.156 1 97.81 245 MET B O 1
ATOM 3957 N N . MET B 1 246 ? 1.19 27.984 21.031 1 98.44 246 MET B N 1
ATOM 3958 C CA . MET B 1 246 ? 2.158 26.984 20.594 1 98.44 246 MET B CA 1
ATOM 3959 C C . MET B 1 246 ? 3.541 27.281 21.156 1 98.44 246 MET B C 1
ATOM 3961 O O . MET B 1 246 ? 4.207 26.375 21.672 1 98.44 246 MET B O 1
ATOM 3965 N N . GLU B 1 247 ? 3.928 28.562 21.156 1 98.44 247 GLU B N 1
ATOM 3966 C CA . GLU B 1 247 ? 5.25 28.953 21.625 1 98.44 247 GLU B CA 1
ATOM 3967 C C . GLU B 1 247 ? 5.379 28.734 23.141 1 98.44 247 GLU B C 1
ATOM 3969 O O . GLU B 1 247 ? 6.438 28.328 23.625 1 98.44 247 GLU B O 1
ATOM 3974 N N . GLN B 1 248 ? 4.363 28.969 23.797 1 98 248 GLN B N 1
ATOM 3975 C CA . GLN B 1 248 ? 4.367 28.797 25.234 1 98 248 GLN B CA 1
ATOM 3976 C C . GLN B 1 248 ? 4.535 27.312 25.609 1 98 248 GLN B C 1
ATOM 3978 O O . GLN B 1 248 ? 5.059 27 26.672 1 98 248 GLN B O 1
ATOM 3983 N N . ALA B 1 249 ? 4.098 26.484 24.734 1 98.06 249 ALA B N 1
ATOM 3984 C CA . ALA B 1 249 ? 4.223 25.047 24.969 1 98.06 249 ALA B CA 1
ATOM 3985 C C . ALA B 1 249 ? 5.602 24.547 24.547 1 98.06 249 ALA B C 1
ATOM 3987 O O . ALA B 1 249 ? 5.883 23.344 24.609 1 98.06 249 ALA B O 1
ATOM 3988 N N . GLY B 1 250 ? 6.438 25.422 24.062 1 98.19 250 GLY B N 1
ATOM 3989 C CA . GLY B 1 250 ? 7.789 25.062 23.672 1 98.19 250 GLY B CA 1
ATOM 3990 C C . GLY B 1 250 ? 7.906 24.672 22.203 1 98.19 250 GLY B C 1
ATOM 3991 O O . GLY B 1 250 ? 8.93 24.156 21.766 1 98.19 250 GLY B O 1
ATOM 3992 N N . VAL B 1 251 ? 6.918 24.938 21.422 1 98.81 251 VAL B N 1
ATOM 3993 C CA . VAL B 1 251 ? 6.887 24.578 20.016 1 98.81 251 VAL B CA 1
ATOM 3994 C C . VAL B 1 251 ? 7.574 25.656 19.188 1 98.81 251 VAL B C 1
ATOM 3996 O O . VAL B 1 251 ? 7.312 26.844 19.359 1 98.81 251 VAL B O 1
ATOM 3999 N N . LYS B 1 252 ? 8.5 25.266 18.312 1 98.88 252 LYS B N 1
ATOM 4000 C CA . LYS B 1 252 ? 9.008 26.203 17.312 1 98.88 252 LYS B CA 1
ATOM 4001 C C . LYS B 1 252 ? 7.965 26.469 16.234 1 98.88 252 LYS B C 1
ATOM 4003 O O . LYS B 1 252 ? 7.539 25.547 15.531 1 98.88 252 LYS B O 1
ATOM 4008 N N . VAL B 1 253 ? 7.586 27.734 16.094 1 98.88 253 VAL B N 1
ATOM 4009 C CA . VAL B 1 253 ? 6.555 28.078 15.117 1 98.88 253 VAL B CA 1
ATOM 4010 C C . VAL B 1 253 ? 7.203 28.703 13.883 1 98.88 253 VAL B C 1
ATOM 4012 O O . VAL B 1 253 ? 7.914 29.703 13.977 1 98.88 253 VAL B O 1
ATOM 4015 N N . VAL B 1 254 ? 6.996 28.094 12.734 1 98.88 254 VAL B N 1
ATOM 4016 C CA . VAL B 1 254 ? 7.461 28.578 11.445 1 98.88 254 VAL B CA 1
ATOM 4017 C C . VAL B 1 254 ? 6.266 29.016 10.594 1 98.88 254 VAL B C 1
ATOM 4019 O O . VAL B 1 254 ? 5.324 28.234 10.398 1 98.88 254 VAL B O 1
ATOM 4022 N N . THR B 1 255 ? 6.301 30.25 10.102 1 98.69 255 THR B N 1
ATOM 4023 C CA . THR B 1 255 ? 5.246 30.75 9.227 1 98.69 255 THR B CA 1
ATOM 4024 C C . THR B 1 255 ? 5.762 30.906 7.801 1 98.69 255 THR B C 1
ATOM 4026 O O . THR B 1 255 ? 6.879 31.391 7.594 1 98.69 255 THR B O 1
ATOM 4029 N N . VAL B 1 256 ? 4.98 30.422 6.883 1 98.56 256 VAL B N 1
ATOM 4030 C CA . VAL B 1 256 ? 5.344 30.547 5.473 1 98.56 256 VAL B CA 1
ATOM 4031 C C . VAL B 1 256 ? 4.219 31.25 4.707 1 98.56 256 VAL B C 1
ATOM 4033 O O . VAL B 1 256 ? 3.039 31.031 4.996 1 98.56 256 VAL B O 1
ATOM 4036 N N . ALA B 1 257 ? 4.566 32.031 3.664 1 97.69 257 ALA B N 1
ATOM 4037 C CA . ALA B 1 257 ? 3.58 32.688 2.822 1 97.69 257 ALA B CA 1
ATOM 4038 C C . ALA B 1 257 ? 2.977 31.734 1.806 1 97.69 257 ALA B C 1
ATOM 4040 O O . ALA B 1 257 ? 3.695 30.938 1.192 1 97.69 257 ALA B O 1
ATOM 4041 N N . PRO B 1 258 ? 1.67 31.859 1.688 1 96.06 258 PRO B N 1
ATOM 4042 C CA . PRO B 1 258 ? 1.041 30.984 0.688 1 96.06 258 PRO B CA 1
ATOM 4043 C C . PRO B 1 258 ? 1.671 31.125 -0.696 1 96.06 258 PRO B C 1
ATOM 4045 O O . PRO B 1 258 ? 2.135 32.219 -1.059 1 96.06 258 PRO B O 1
ATOM 4048 N N . GLU B 1 259 ? 1.708 30.016 -1.384 1 88 259 GLU B N 1
ATOM 4049 C CA . GLU B 1 259 ? 2.25 29.953 -2.738 1 88 259 GLU B CA 1
ATOM 4050 C C . GLU B 1 259 ? 1.156 29.656 -3.76 1 88 259 GLU B C 1
ATOM 4052 O O . GLU B 1 259 ? 0.461 28.641 -3.65 1 88 259 GLU B O 1
ATOM 4057 N N . HIS B 1 260 ? 0.954 30.641 -4.598 1 77.69 260 HIS B N 1
ATOM 4058 C CA . HIS B 1 260 ? -0.035 30.391 -5.641 1 77.69 260 HIS B CA 1
ATOM 4059 C C . HIS B 1 260 ? 0.584 29.656 -6.828 1 77.69 260 HIS B C 1
ATOM 4061 O O . HIS B 1 260 ? 1.771 29.828 -7.113 1 77.69 260 HIS B O 1
ATOM 4067 N N . GLU B 1 261 ? -0.021 28.625 -7.277 1 63.41 261 GLU B N 1
ATOM 4068 C CA . GLU B 1 261 ? 0.491 27.891 -8.43 1 63.41 261 GLU B CA 1
ATOM 4069 C C . GLU B 1 261 ? 0.861 28.828 -9.57 1 63.41 261 GLU B C 1
ATOM 4071 O O . GLU B 1 261 ? 0.136 29.781 -9.852 1 63.41 261 GLU B O 1
ATOM 4076 N N . ARG B 1 262 ? 2.176 29 -9.93 1 49.25 262 ARG B N 1
ATOM 4077 C CA . ARG B 1 262 ? 2.469 29.703 -11.172 1 49.25 262 ARG B CA 1
ATOM 4078 C C . ARG B 1 262 ? 1.759 29.062 -12.359 1 49.25 262 ARG B C 1
ATOM 4080 O O . ARG B 1 262 ? 1.845 27.844 -12.547 1 49.25 262 ARG B O 1
ATOM 4087 N N . LEU B 1 263 ? 0.683 29.625 -12.75 1 37.44 263 LEU B N 1
ATOM 4088 C CA . LEU B 1 263 ? 0.215 29.219 -14.07 1 37.44 263 LEU B CA 1
ATOM 4089 C C . LEU B 1 263 ? 1.381 29.094 -15.047 1 37.44 263 LEU B C 1
ATOM 4091 O O . LEU B 1 263 ? 2.256 29.953 -15.086 1 37.44 263 LEU B O 1
ATOM 4095 N N . ALA B 1 264 ? 1.821 27.891 -15.391 1 38.34 264 ALA B N 1
ATOM 4096 C CA . ALA B 1 264 ? 2.646 27.875 -16.594 1 38.34 264 ALA B CA 1
ATOM 4097 C C . ALA B 1 264 ? 2.113 28.859 -17.641 1 38.34 264 ALA B C 1
ATOM 4099 O O . ALA B 1 264 ? 1.027 28.656 -18.188 1 38.34 264 ALA B O 1
ATOM 4100 N N . LEU B 1 265 ? 2.254 30.156 -17.438 1 25.86 265 LEU B N 1
ATOM 4101 C CA . LEU B 1 265 ? 2.102 31 -18.625 1 25.86 265 LEU B CA 1
ATOM 4102 C C . LEU B 1 265 ? 2.959 30.484 -19.766 1 25.86 265 LEU B C 1
ATOM 4104 O O . LEU B 1 265 ? 4.176 30.344 -19.625 1 25.86 265 LEU B O 1
ATOM 4108 N N . VAL B 1 266 ? 2.498 29.516 -20.531 1 27.61 266 VAL B N 1
ATOM 4109 C CA . VAL B 1 266 ? 2.951 29.484 -21.922 1 27.61 266 VAL B CA 1
ATOM 4110 C C . VAL B 1 266 ? 3.045 30.906 -22.469 1 27.61 266 VAL B C 1
ATOM 4112 O O . VAL B 1 266 ? 2.035 31.609 -22.562 1 27.61 266 VAL B O 1
ATOM 4115 N N . GLY B 1 267 ? 4.051 31.625 -21.922 1 19.16 267 GLY B N 1
ATOM 4116 C CA . GLY B 1 267 ? 4.531 32.562 -22.938 1 19.16 267 GLY B CA 1
ATOM 4117 C C . GLY B 1 267 ? 5 31.844 -24.203 1 19.16 267 GLY B C 1
ATOM 4118 O O . GLY B 1 267 ? 5.406 30.688 -24.156 1 19.16 267 GLY B O 1
#

Solvent-accessible surface area (backbone atoms only — not comparable to full-atom values): 27797 Å² total; per-residue (Å²): 113,71,63,58,54,48,47,52,48,52,51,51,50,30,70,76,27,68,58,45,42,43,67,53,48,21,68,75,66,71,46,52,59,71,55,50,50,50,47,50,50,55,34,32,76,64,68,67,27,34,77,44,97,69,27,36,25,38,38,77,61,64,72,52,96,76,67,74,64,74,76,41,36,70,66,50,43,68,53,60,49,30,35,31,44,31,35,17,47,53,56,37,68,72,60,57,74,73,38,36,33,33,40,38,55,41,52,38,47,43,50,21,49,74,64,44,29,85,43,45,33,38,37,38,30,33,15,52,56,49,50,55,50,35,62,74,58,28,75,41,45,45,30,34,53,26,24,39,53,38,73,63,59,31,28,42,40,40,94,60,84,62,38,48,58,80,79,46,73,20,62,35,27,40,31,43,65,59,12,42,54,93,75,12,39,17,36,72,31,73,62,56,43,54,44,51,50,59,55,51,73,30,31,74,33,34,35,38,43,43,49,42,71,29,64,78,30,83,49,89,34,73,71,43,48,47,71,66,34,47,29,37,35,23,23,71,73,48,50,70,66,60,50,48,56,41,43,74,44,63,22,44,80,45,70,36,65,61,39,71,80,74,70,80,65,82,117,113,70,62,58,55,49,48,53,48,52,52,49,48,29,71,77,26,68,58,46,40,43,68,54,48,22,67,75,66,72,44,51,59,69,55,50,50,50,47,49,49,54,35,30,74,64,68,67,28,33,78,45,97,68,27,38,25,36,37,77,62,65,71,53,94,76,66,72,64,73,76,42,36,71,66,52,44,69,54,59,49,30,35,30,46,31,37,14,46,54,56,37,67,73,59,56,74,74,38,36,33,32,40,40,56,42,53,40,46,43,49,20,49,72,64,43,29,85,42,46,32,38,38,38,29,35,16,52,57,50,49,55,49,36,62,75,58,29,74,41,46,44,29,33,53,26,23,38,52,38,75,62,60,30,28,42,41,41,94,61,85,62,38,48,58,80,80,46,72,20,62,35,27,41,31,44,67,60,11,43,55,93,76,13,39,17,34,72,31,73,62,56,43,53,44,51,51,58,54,51,72,29,30,75,34,33,36,38,43,41,49,44,73,28,63,78,31,83,50,89,36,72,71,42,48,47,71,67,34,48,31,37,36,24,24,71,73,47,49,69,66,59,51,46,55,42,43,74,44,63,22,46,78,42,69,36,65,61,39,72,81,74,70,80,68,81,118